Protein AF-0000000066667078 (afdb_homodimer)

Structure (mmCIF, N/CA/C/O backbone):
data_AF-0000000066667078-model_v1
#
loop_
_entity.id
_entity.type
_entity.pdbx_description
1 polymer 'Mycothiol-dependent maleylpyruvate isomerase metal-binding domain-containing protein'
#
loop_
_atom_site.group_PDB
_atom_site.id
_atom_site.type_symbol
_atom_site.label_atom_id
_atom_site.label_alt_id
_atom_site.label_comp_id
_atom_site.label_asym_id
_atom_site.label_entity_id
_atom_site.label_seq_id
_atom_site.pdbx_PDB_ins_code
_atom_site.Cartn_x
_atom_site.Cartn_y
_atom_site.Cartn_z
_atom_site.occupancy
_atom_site.B_iso_or_equiv
_atom_site.auth_seq_id
_atom_site.auth_comp_id
_atom_site.auth_asym_id
_atom_site.auth_atom_id
_atom_site.pdbx_PDB_model_num
ATOM 1 N N . MET A 1 1 ? 20.578 -5.363 4.359 1 33.38 1 MET A N 1
ATOM 2 C CA . MET A 1 1 ? 20.312 -6.219 5.516 1 33.38 1 MET A CA 1
ATOM 3 C C . MET A 1 1 ? 20.578 -7.684 5.18 1 33.38 1 MET A C 1
ATOM 5 O O . MET A 1 1 ? 20.109 -8.188 4.164 1 33.38 1 MET A O 1
ATOM 9 N N . SER A 1 2 ? 21.578 -8.102 5.789 1 42.34 2 SER A N 1
ATOM 10 C CA . SER A 1 2 ? 21.922 -9.516 5.648 1 42.34 2 SER A CA 1
ATOM 11 C C . SER A 1 2 ? 20.75 -10.414 5.98 1 42.34 2 SER A C 1
ATOM 13 O O . SER A 1 2 ? 19.984 -10.133 6.902 1 42.34 2 SER A O 1
ATOM 15 N N . ILE A 1 3 ? 20.406 -11.234 5.016 1 54.03 3 ILE A N 1
ATOM 16 C CA . ILE A 1 3 ? 19.406 -12.266 5.285 1 54.03 3 ILE A CA 1
ATOM 17 C C . ILE A 1 3 ? 19.875 -13.164 6.426 1 54.03 3 ILE A C 1
ATOM 19 O O . ILE A 1 3 ? 21.016 -13.625 6.426 1 54.03 3 ILE A O 1
ATOM 23 N N . ASP A 1 4 ? 19.203 -13.031 7.5 1 58.81 4 ASP A N 1
ATOM 24 C CA . ASP A 1 4 ? 19.5 -13.852 8.664 1 58.81 4 ASP A CA 1
ATOM 25 C C . ASP A 1 4 ? 19.719 -15.312 8.266 1 58.81 4 ASP A C 1
ATOM 27 O O . ASP A 1 4 ? 19.172 -15.773 7.266 1 58.81 4 ASP A O 1
ATOM 31 N N . PRO A 1 5 ? 20.734 -16.016 8.859 1 51.59 5 PRO A N 1
ATOM 32 C CA . PRO A 1 5 ? 21.062 -17.422 8.547 1 51.59 5 PRO A CA 1
ATOM 33 C C . PRO A 1 5 ? 19.828 -18.297 8.414 1 51.59 5 PRO A C 1
ATOM 35 O O . PRO A 1 5 ? 19.781 -19.188 7.566 1 51.59 5 PRO A O 1
ATOM 38 N N . ASP A 1 6 ? 18.844 -18.156 9.18 1 58.88 6 ASP A N 1
ATOM 39 C CA . ASP A 1 6 ? 17.625 -18.938 9.094 1 58.88 6 ASP A CA 1
ATOM 40 C C . ASP A 1 6 ? 16.906 -18.703 7.762 1 58.88 6 ASP A C 1
ATOM 42 O O . ASP A 1 6 ? 16.375 -19.641 7.172 1 58.88 6 ASP A O 1
ATOM 46 N N . THR A 1 7 ? 17.109 -17.594 7.301 1 70.75 7 THR A N 1
ATOM 47 C CA . THR A 1 7 ? 16.516 -17.266 6.004 1 70.75 7 THR A CA 1
ATOM 48 C C . THR A 1 7 ? 17.219 -18.047 4.887 1 70.75 7 THR A C 1
ATOM 50 O O . THR A 1 7 ? 16.578 -18.469 3.924 1 70.75 7 THR A O 1
ATOM 53 N N . ARG A 1 8 ? 18.453 -18.609 5.203 1 72.81 8 ARG A N 1
ATOM 54 C CA . ARG A 1 8 ? 19.219 -19.344 4.195 1 72.81 8 ARG A CA 1
ATOM 55 C C . ARG A 1 8 ? 18.703 -20.781 4.07 1 72.81 8 ARG A C 1
ATOM 57 O O . ARG A 1 8 ? 18.656 -21.328 2.967 1 72.81 8 ARG A O 1
ATOM 64 N N . THR A 1 9 ? 18.297 -21.312 5.223 1 77.56 9 THR A N 1
ATOM 65 C CA . THR A 1 9 ? 17.75 -22.656 5.199 1 77.56 9 THR A CA 1
ATOM 66 C C . THR A 1 9 ? 16.422 -22.688 4.477 1 77.56 9 THR A C 1
ATOM 68 O O . THR A 1 9 ? 16.156 -23.594 3.666 1 77.56 9 THR A O 1
ATOM 71 N N . GLU A 1 10 ? 15.602 -21.734 4.691 1 82.44 10 GLU A N 1
ATOM 72 C CA . GLU A 1 10 ? 14.297 -21.641 4.039 1 82.44 10 GLU A CA 1
ATOM 73 C C . GLU A 1 10 ? 14.445 -21.438 2.533 1 82.44 10 GLU A C 1
ATOM 75 O O . GLU A 1 10 ? 13.719 -22.047 1.747 1 82.44 10 GLU A O 1
ATOM 80 N N . LEU A 1 11 ? 15.438 -20.812 2.217 1 86.94 11 LEU A N 1
ATOM 81 C CA . LEU A 1 11 ? 15.68 -20.547 0.801 1 86.94 11 LEU A CA 1
ATOM 82 C C . LEU A 1 11 ? 16.156 -21.812 0.091 1 86.94 11 LEU A C 1
ATOM 84 O O . LEU A 1 11 ? 15.789 -22.062 -1.057 1 86.94 11 LEU A O 1
ATOM 88 N N . ARG A 1 12 ? 16.922 -22.656 0.834 1 87.62 12 ARG A N 1
ATOM 89 C CA . ARG A 1 12 ? 17.375 -23.922 0.254 1 87.62 12 ARG A CA 1
ATOM 90 C C . ARG A 1 12 ? 16.219 -24.875 0.024 1 87.62 12 ARG A C 1
ATOM 92 O O . ARG A 1 12 ? 16.234 -25.656 -0.934 1 87.62 12 ARG A O 1
ATOM 99 N N . THR A 1 13 ? 15.219 -24.75 0.862 1 89.5 13 THR A N 1
ATOM 100 C CA . THR A 1 13 ? 14.023 -25.562 0.701 1 89.5 13 THR A CA 1
ATOM 101 C C . THR A 1 13 ? 13.312 -25.219 -0.606 1 89.5 13 THR A C 1
ATOM 103 O O . THR A 1 13 ? 12.805 -26.125 -1.291 1 89.5 13 THR A O 1
ATOM 106 N N . LEU A 1 14 ? 13.32 -24.016 -0.945 1 94.19 14 LEU A N 1
ATOM 107 C CA . LEU A 1 14 ? 12.664 -23.578 -2.174 1 94.19 14 LEU A CA 1
ATOM 108 C C . LEU A 1 14 ? 13.445 -24.047 -3.398 1 94.19 14 LEU A C 1
ATOM 110 O O . LEU A 1 14 ? 12.859 -24.422 -4.41 1 94.19 14 LEU A O 1
ATOM 114 N N . ASP A 1 15 ? 14.742 -24.078 -3.262 1 93.88 15 ASP A N 1
ATOM 115 C CA . ASP A 1 15 ? 15.586 -24.578 -4.344 1 93.88 15 ASP A CA 1
ATOM 116 C C . ASP A 1 15 ? 15.352 -26.062 -4.57 1 93.88 15 ASP A C 1
ATOM 118 O O . ASP A 1 15 ? 15.359 -26.531 -5.711 1 93.88 15 ASP A O 1
ATOM 122 N N . ALA A 1 16 ? 15.102 -26.781 -3.514 1 94.25 16 ALA A N 1
ATOM 123 C CA . ALA A 1 16 ? 14.859 -28.219 -3.607 1 94.25 16 ALA A CA 1
ATOM 124 C C . ALA A 1 16 ? 13.492 -28.516 -4.223 1 94.25 16 ALA A C 1
ATOM 126 O O . ALA A 1 16 ? 13.328 -29.5 -4.938 1 94.25 16 ALA A O 1
ATOM 127 N N . LEU A 1 17 ? 12.539 -27.656 -3.949 1 94.94 17 LEU A N 1
ATOM 128 C CA . LEU A 1 17 ? 11.172 -27.844 -4.41 1 94.94 17 LEU A CA 1
ATOM 129 C C . LEU A 1 17 ? 11.109 -27.875 -5.934 1 94.94 17 LEU A C 1
ATOM 131 O O . LEU A 1 17 ? 10.359 -28.672 -6.508 1 94.94 17 LEU A O 1
ATOM 135 N N . VAL A 1 18 ? 11.938 -27.078 -6.57 1 93.38 18 VAL A N 1
ATOM 136 C CA . VAL A 1 18 ? 11.859 -26.953 -8.023 1 93.38 18 VAL A CA 1
ATOM 137 C C . VAL A 1 18 ? 12.422 -28.203 -8.68 1 93.38 18 VAL A C 1
ATOM 139 O O . VAL A 1 18 ? 12.234 -28.422 -9.883 1 93.38 18 VAL A O 1
ATOM 142 N N . GLN A 1 19 ? 13.094 -29.016 -7.914 1 93.06 19 GLN A N 1
ATOM 143 C CA . GLN A 1 19 ? 13.562 -30.297 -8.414 1 93.06 19 GLN A CA 1
ATOM 144 C C . GLN A 1 19 ? 12.469 -31.359 -8.32 1 93.06 19 GLN A C 1
ATOM 146 O O . GLN A 1 19 ? 12.57 -32.406 -8.93 1 93.06 19 GLN A O 1
ATOM 151 N N . GLU A 1 20 ? 11.438 -31.047 -7.625 1 95.44 20 GLU A N 1
ATOM 152 C CA . GLU A 1 20 ? 10.391 -32.031 -7.352 1 95.44 20 GLU A CA 1
ATOM 153 C C . GLU A 1 20 ? 9.133 -31.734 -8.164 1 95.44 20 GLU A C 1
ATOM 155 O O . GLU A 1 20 ? 8.312 -32.625 -8.414 1 95.44 20 GLU A O 1
ATOM 160 N N . VAL A 1 21 ? 8.992 -30.484 -8.516 1 96.81 21 VAL A N 1
ATOM 161 C CA . VAL A 1 21 ? 7.777 -30.094 -9.219 1 96.81 21 VAL A CA 1
ATOM 162 C C . VAL A 1 21 ? 8.125 -29.094 -10.32 1 96.81 21 VAL A C 1
ATOM 164 O O . VAL A 1 21 ? 9.18 -28.453 -10.281 1 96.81 21 VAL A O 1
ATOM 167 N N . ASP A 1 22 ? 7.27 -28.953 -11.312 1 97.25 22 ASP A N 1
ATOM 168 C CA . ASP A 1 22 ? 7.375 -27.891 -12.297 1 97.25 22 ASP A CA 1
ATOM 169 C C . ASP A 1 22 ? 6.773 -26.578 -11.766 1 97.25 22 ASP A C 1
ATOM 171 O O . ASP A 1 22 ? 5.633 -26.25 -12.094 1 97.25 22 ASP A O 1
ATOM 175 N N . LEU A 1 23 ? 7.551 -25.875 -11.055 1 97.44 23 LEU A N 1
ATOM 176 C CA . LEU A 1 23 ? 7.066 -24.703 -10.336 1 97.44 23 LEU A CA 1
ATOM 177 C C . LEU A 1 23 ? 6.582 -23.641 -11.305 1 97.44 23 LEU A C 1
ATOM 179 O O . LEU A 1 23 ? 5.633 -22.906 -11.008 1 97.44 23 LEU A O 1
ATOM 183 N N . VAL A 1 24 ? 7.246 -23.516 -12.453 1 98.19 24 VAL A N 1
ATOM 184 C CA . VAL A 1 24 ? 6.836 -22.547 -13.461 1 98.19 24 VAL A CA 1
ATOM 185 C C . VAL A 1 24 ? 5.426 -22.875 -13.945 1 98.19 24 VAL A C 1
ATOM 187 O O . VAL A 1 24 ? 4.578 -21.969 -14.055 1 98.19 24 VAL A O 1
ATOM 190 N N . ALA A 1 25 ? 5.191 -24.078 -14.164 1 98.06 25 ALA A N 1
ATOM 191 C CA . ALA A 1 25 ? 3.863 -24.5 -14.602 1 98.06 25 ALA A CA 1
ATOM 192 C C . ALA A 1 25 ? 2.83 -24.297 -13.492 1 98.06 25 ALA A C 1
ATOM 194 O O . ALA A 1 25 ? 1.693 -23.891 -13.766 1 98.06 25 ALA A O 1
ATOM 195 N N . LEU A 1 26 ? 3.168 -24.609 -12.258 1 98.5 26 LEU A N 1
ATOM 196 C CA . LEU A 1 26 ? 2.252 -24.422 -11.141 1 98.5 26 LEU A CA 1
ATOM 197 C C . LEU A 1 26 ? 1.95 -22.938 -10.93 1 98.5 26 LEU A C 1
ATOM 199 O O . LEU A 1 26 ? 0.806 -22.562 -10.664 1 98.5 26 LEU A O 1
ATOM 203 N N . ASP A 1 27 ? 2.982 -22.125 -11.055 1 98.69 27 ASP A N 1
ATOM 204 C CA . ASP A 1 27 ? 2.762 -20.688 -10.977 1 98.69 27 ASP A CA 1
ATOM 205 C C . ASP A 1 27 ? 1.806 -20.219 -12.07 1 98.69 27 ASP A C 1
ATOM 207 O O . ASP A 1 27 ? 0.897 -19.422 -11.82 1 98.69 27 ASP A O 1
ATOM 211 N N . ALA A 1 28 ? 2.057 -20.688 -13.258 1 98.69 28 ALA A N 1
ATOM 212 C CA . ALA A 1 28 ? 1.188 -20.328 -14.375 1 98.69 28 ALA A CA 1
ATOM 213 C C . ALA A 1 28 ? -0.264 -20.703 -14.086 1 98.69 28 ALA A C 1
ATOM 215 O O . ALA A 1 28 ? -1.183 -19.953 -14.422 1 98.69 28 ALA A O 1
ATOM 216 N N . GLN A 1 29 ? -0.487 -21.828 -13.484 1 98.62 29 GLN A N 1
ATOM 217 C CA . GLN A 1 29 ? -1.834 -22.234 -13.102 1 98.62 29 GLN A CA 1
ATOM 218 C C . GLN A 1 29 ? -2.447 -21.25 -12.109 1 98.62 29 GLN A C 1
ATOM 220 O O . GLN A 1 29 ? -3.609 -20.859 -12.242 1 98.62 29 GLN A O 1
ATOM 225 N N . ALA A 1 30 ? -1.71 -20.875 -11.102 1 98.81 30 ALA A N 1
ATOM 226 C CA . ALA A 1 30 ? -2.193 -19.906 -10.109 1 98.81 30 ALA A CA 1
ATOM 227 C C . ALA A 1 30 ? -2.527 -18.578 -10.766 1 98.81 30 ALA A C 1
ATOM 229 O O . ALA A 1 30 ? -3.562 -17.969 -10.469 1 98.81 30 ALA A O 1
ATOM 230 N N . VAL A 1 31 ? -1.62 -18.125 -11.688 1 98.88 31 VAL A N 1
ATOM 231 C CA . VAL A 1 31 ? -1.82 -16.859 -12.375 1 98.88 31 VAL A CA 1
ATOM 232 C C . VAL A 1 31 ? -3.084 -16.922 -13.227 1 98.88 31 VAL A C 1
ATOM 234 O O . VAL A 1 31 ? -3.904 -16 -13.211 1 98.88 31 VAL A O 1
ATOM 237 N N . ARG A 1 32 ? -3.283 -18 -13.922 1 98.62 32 ARG A N 1
ATOM 238 C CA . ARG A 1 32 ? -4.469 -18.141 -14.766 1 98.62 32 ARG A CA 1
ATOM 239 C C . ARG A 1 32 ? -5.738 -18.156 -13.922 1 98.62 32 ARG A C 1
ATOM 241 O O . ARG A 1 32 ? -6.766 -17.609 -14.32 1 98.62 32 ARG A O 1
ATOM 248 N N . ALA A 1 33 ? -5.688 -18.812 -12.742 1 98.69 33 ALA A N 1
ATOM 249 C CA . ALA A 1 33 ? -6.82 -18.766 -11.82 1 98.69 33 ALA A CA 1
ATOM 250 C C . ALA A 1 33 ? -7.145 -17.344 -11.406 1 98.69 33 ALA A C 1
ATOM 252 O O . ALA A 1 33 ? -8.312 -16.953 -11.352 1 98.69 33 ALA A O 1
ATOM 253 N N . SER A 1 34 ? -6.137 -16.578 -11.133 1 98.81 34 SER A N 1
ATOM 254 C CA . SER A 1 34 ? -6.348 -15.188 -10.742 1 98.81 34 SER A CA 1
ATOM 255 C C . SER A 1 34 ? -6.938 -14.375 -11.883 1 98.81 34 SER A C 1
ATOM 257 O O . SER A 1 34 ? -7.793 -13.516 -11.664 1 98.81 34 SER A O 1
ATOM 259 N N . VAL A 1 35 ? -6.457 -14.625 -13.102 1 98.81 35 VAL A N 1
ATOM 260 C CA . VAL A 1 35 ? -6.988 -13.914 -14.266 1 98.81 35 VAL A CA 1
ATOM 261 C C . VAL A 1 35 ? -8.477 -14.219 -14.414 1 98.81 35 VAL A C 1
ATOM 263 O O . VAL A 1 35 ? -9.281 -13.305 -14.633 1 98.81 35 VAL A O 1
ATOM 266 N N . ALA A 1 36 ? -8.844 -15.453 -14.258 1 98.75 36 ALA A N 1
ATOM 267 C CA . ALA A 1 36 ? -10.242 -15.852 -14.383 1 98.75 36 ALA A CA 1
ATOM 268 C C . ALA A 1 36 ? -11.109 -15.148 -13.336 1 98.75 36 ALA A C 1
ATOM 270 O O . ALA A 1 36 ? -12.227 -14.727 -13.633 1 98.75 36 ALA A O 1
ATOM 271 N N . LEU A 1 37 ? -10.633 -15.008 -12.172 1 98.81 37 LEU A N 1
ATOM 272 C CA . LEU A 1 37 ? -11.359 -14.32 -11.109 1 98.81 37 LEU A CA 1
ATOM 273 C C . LEU A 1 37 ? -11.484 -12.828 -11.422 1 98.81 37 LEU A C 1
ATOM 275 O O . LEU A 1 37 ? -12.562 -12.25 -11.281 1 98.81 37 LEU A O 1
ATOM 279 N N . VAL A 1 38 ? -10.375 -12.219 -11.844 1 98.75 38 VAL A N 1
ATOM 280 C CA . VAL A 1 38 ? -10.344 -10.781 -12.094 1 98.75 38 VAL A CA 1
ATOM 281 C C . VAL A 1 38 ? -11.305 -10.438 -13.227 1 98.75 38 VAL A C 1
ATOM 283 O O . VAL A 1 38 ? -11.93 -9.367 -13.219 1 98.75 38 VAL A O 1
ATOM 286 N N . GLU A 1 39 ? -11.477 -11.352 -14.141 1 98.56 39 GLU A N 1
ATOM 287 C CA . GLU A 1 39 ? -12.383 -11.141 -15.258 1 98.56 39 GLU A CA 1
ATOM 288 C C . GLU A 1 39 ? -13.836 -11.023 -14.789 1 98.56 39 GLU A C 1
ATOM 290 O O . GLU A 1 39 ? -14.703 -10.562 -15.531 1 98.56 39 GLU A O 1
ATOM 295 N N . ARG A 1 40 ? -14.086 -11.414 -13.555 1 98.38 40 ARG A N 1
ATOM 296 C CA . ARG A 1 40 ? -15.438 -11.352 -13 1 98.38 40 ARG A CA 1
ATOM 297 C C . ARG A 1 40 ? -15.641 -10.07 -12.195 1 98.38 40 ARG A C 1
ATOM 299 O O . ARG A 1 40 ? -16.75 -9.797 -11.734 1 98.38 40 ARG A O 1
ATOM 306 N N . VAL A 1 41 ? -14.641 -9.281 -12.055 1 98.12 41 VAL A N 1
ATOM 307 C CA . VAL A 1 41 ? -14.703 -8.07 -11.234 1 98.12 41 VAL A CA 1
ATOM 308 C C . VAL A 1 41 ? -15.523 -7 -11.945 1 98.12 41 VAL A C 1
ATOM 310 O O . VAL A 1 41 ? -15.344 -6.762 -13.141 1 98.12 41 VAL A O 1
ATOM 313 N N . THR A 1 42 ? -16.453 -6.363 -11.211 1 96.88 42 THR A N 1
ATOM 314 C CA . THR A 1 42 ? -17.219 -5.215 -11.695 1 96.88 42 THR A CA 1
ATOM 315 C C . THR A 1 42 ? -16.719 -3.928 -11.039 1 96.88 42 THR A C 1
ATOM 317 O O . THR A 1 42 ? -15.984 -3.971 -10.047 1 96.88 42 THR A O 1
ATOM 320 N N . GLY A 1 43 ? -17.141 -2.824 -11.656 1 94.69 43 GLY A N 1
ATOM 321 C CA . GLY A 1 43 ? -16.781 -1.544 -11.062 1 94.69 43 GLY A CA 1
ATOM 322 C C . GLY A 1 43 ? -17.234 -1.417 -9.617 1 94.69 43 GLY A C 1
ATOM 323 O O . GLY A 1 43 ? -16.516 -0.86 -8.781 1 94.69 43 GLY A O 1
ATOM 324 N N . ALA A 1 44 ? -18.359 -1.937 -9.297 1 94.81 44 ALA A N 1
ATOM 325 C CA . ALA A 1 44 ? -18.922 -1.856 -7.949 1 94.81 44 ALA A CA 1
ATOM 326 C C . ALA A 1 44 ? -18.094 -2.684 -6.965 1 94.81 44 ALA A C 1
ATOM 328 O O . ALA A 1 44 ? -18.031 -2.361 -5.777 1 94.81 44 ALA A O 1
ATOM 329 N N . ASP A 1 45 ? -17.406 -3.67 -7.422 1 97.69 45 ASP A N 1
ATOM 330 C CA . ASP A 1 45 ? -16.641 -4.562 -6.562 1 97.69 45 ASP A CA 1
ATOM 331 C C . ASP A 1 45 ? -15.367 -3.881 -6.062 1 97.69 45 ASP A C 1
ATOM 333 O O . ASP A 1 45 ? -14.805 -4.285 -5.043 1 97.69 45 ASP A O 1
ATOM 337 N N . LEU A 1 46 ? -14.93 -2.908 -6.777 1 97.12 46 LEU A N 1
ATOM 338 C CA . LEU A 1 46 ? -13.602 -2.346 -6.562 1 97.12 46 LEU A CA 1
ATOM 339 C C . LEU A 1 46 ? -13.508 -1.697 -5.184 1 97.12 46 LEU A C 1
ATOM 341 O O . LEU A 1 46 ? -12.414 -1.617 -4.609 1 97.12 46 LEU A O 1
ATOM 345 N N . ARG A 1 47 ? -14.562 -1.314 -4.547 1 96.62 47 ARG A N 1
ATOM 346 C CA . ARG A 1 47 ? -14.531 -0.62 -3.264 1 96.62 47 ARG A CA 1
ATOM 347 C C . ARG A 1 47 ? -14.664 -1.603 -2.105 1 96.62 47 ARG A C 1
ATOM 349 O O . ARG A 1 47 ? -14.523 -1.221 -0.941 1 96.62 47 ARG A O 1
ATOM 356 N N . LYS A 1 48 ? -14.891 -2.84 -2.398 1 98.12 48 LYS A N 1
ATOM 357 C CA . LYS A 1 48 ? -15.086 -3.838 -1.352 1 98.12 48 LYS A CA 1
ATOM 358 C C . LYS A 1 48 ? -13.797 -4.051 -0.555 1 98.12 48 LYS A C 1
ATOM 360 O O . LYS A 1 48 ? -12.703 -4.043 -1.119 1 98.12 48 LYS A O 1
ATOM 365 N N . PRO A 1 49 ? -13.977 -4.223 0.783 1 98.12 49 PRO A N 1
ATOM 366 C CA . PRO A 1 49 ? -12.805 -4.676 1.541 1 98.12 49 PRO A CA 1
ATOM 367 C C . PRO A 1 49 ? -12.359 -6.082 1.146 1 98.12 49 PRO A C 1
ATOM 369 O O . PRO A 1 49 ? -13.109 -6.816 0.495 1 98.12 49 PRO A O 1
ATOM 372 N N . THR A 1 50 ? -11.164 -6.426 1.469 1 98.56 50 THR A N 1
ATOM 373 C CA . THR A 1 50 ? -10.594 -7.734 1.179 1 98.56 50 THR A CA 1
ATOM 374 C C . THR A 1 50 ? -10.062 -8.383 2.453 1 98.56 50 THR A C 1
ATOM 376 O O . THR A 1 50 ? -10 -7.746 3.504 1 98.56 50 THR A O 1
ATOM 379 N N . PRO A 1 51 ? -9.648 -9.672 2.383 1 97.44 51 PRO A N 1
ATOM 380 C CA . PRO A 1 51 ? -8.977 -10.297 3.529 1 97.44 51 PRO A CA 1
ATOM 381 C C . PRO A 1 51 ? -7.625 -9.656 3.842 1 97.44 51 PRO A C 1
ATOM 383 O O . PRO A 1 51 ? -7.043 -9.93 4.895 1 97.44 51 PRO A O 1
ATOM 386 N N . CYS A 1 52 ? -7.078 -8.93 2.939 1 96.75 52 CYS A N 1
ATOM 387 C CA . CYS A 1 52 ? -5.945 -8.055 3.23 1 96.75 52 CYS A CA 1
ATOM 388 C C . CYS A 1 52 ? -6.414 -6.734 3.832 1 96.75 52 CYS A C 1
ATOM 390 O O . CYS A 1 52 ? -6.852 -5.84 3.107 1 96.75 52 CYS A O 1
ATOM 392 N N . ALA A 1 53 ? -6.238 -6.535 5.012 1 95 53 ALA A N 1
ATOM 393 C CA . ALA A 1 53 ? -6.922 -5.527 5.82 1 95 53 ALA A CA 1
ATOM 394 C C . ALA A 1 53 ? -6.703 -4.129 5.25 1 95 53 ALA A C 1
ATOM 396 O O . ALA A 1 53 ? -7.582 -3.268 5.348 1 95 53 ALA A O 1
ATOM 397 N N . ASP A 1 54 ? -5.574 -3.947 4.641 1 97.25 54 ASP A N 1
ATOM 398 C CA . ASP A 1 54 ? -5.195 -2.6 4.227 1 97.25 54 ASP A CA 1
ATOM 399 C C . ASP A 1 54 ? -5.852 -2.225 2.902 1 97.25 54 ASP A C 1
ATOM 401 O O . ASP A 1 54 ? -5.879 -1.051 2.527 1 97.25 54 ASP A O 1
ATOM 405 N N . TRP A 1 55 ? -6.441 -3.211 2.197 1 98.25 55 TRP A N 1
ATOM 406 C CA . TRP A 1 55 ? -6.738 -2.926 0.798 1 98.25 55 TRP A CA 1
ATOM 407 C C . TRP A 1 55 ? -8.211 -3.18 0.492 1 98.25 55 TRP A C 1
ATOM 409 O O . TRP A 1 55 ? -8.789 -4.16 0.966 1 98.25 55 TRP A O 1
ATOM 419 N N . THR A 1 56 ? -8.727 -2.299 -0.344 1 98.44 56 THR A N 1
ATOM 420 C CA . THR A 1 56 ? -9.914 -2.623 -1.131 1 98.44 56 THR A CA 1
ATOM 421 C C . THR A 1 56 ? -9.562 -3.574 -2.271 1 98.44 56 THR A C 1
ATOM 423 O O . THR A 1 56 ? -8.391 -3.889 -2.484 1 98.44 56 THR A O 1
ATOM 426 N N . LEU A 1 57 ? -10.602 -4.039 -2.926 1 98.69 57 LEU A N 1
ATOM 427 C CA . LEU A 1 57 ? -10.297 -4.848 -4.102 1 98.69 57 LEU A CA 1
ATOM 428 C C . LEU A 1 57 ? -9.492 -4.047 -5.117 1 98.69 57 LEU A C 1
ATOM 430 O O . LEU A 1 57 ? -8.617 -4.594 -5.793 1 98.69 57 LEU A O 1
ATOM 434 N N . HIS A 1 58 ? -9.742 -2.74 -5.25 1 97.88 58 HIS A N 1
ATOM 435 C CA . HIS A 1 58 ? -8.922 -1.873 -6.09 1 97.88 58 HIS A CA 1
ATOM 436 C C . HIS A 1 58 ? -7.449 -1.952 -5.699 1 97.88 58 HIS A C 1
ATOM 438 O O . HIS A 1 58 ? -6.59 -2.182 -6.551 1 97.88 58 HIS A O 1
ATOM 444 N N . GLY A 1 59 ? -7.199 -1.821 -4.434 1 98 59 GLY A N 1
ATOM 445 C CA . GLY A 1 59 ? -5.836 -1.864 -3.928 1 98 59 GLY A CA 1
ATOM 446 C C . GLY A 1 59 ? -5.176 -3.219 -4.102 1 98 59 GLY A C 1
ATOM 447 O O . GLY A 1 59 ? -3.986 -3.301 -4.414 1 98 59 GLY A O 1
ATOM 448 N N . LEU A 1 60 ? -5.934 -4.25 -3.898 1 98.69 60 LEU A N 1
ATOM 449 C CA . LEU A 1 60 ? -5.402 -5.594 -4.109 1 98.69 60 LEU A CA 1
ATOM 450 C C . LEU A 1 60 ? -5.004 -5.797 -5.57 1 98.69 60 LEU A C 1
ATOM 452 O O . LEU A 1 60 ? -3.932 -6.34 -5.852 1 98.69 60 LEU A O 1
ATOM 456 N N . LEU A 1 61 ? -5.832 -5.309 -6.465 1 98.69 61 LEU A N 1
ATOM 457 C CA . LEU A 1 61 ? -5.535 -5.465 -7.887 1 98.69 61 LEU A CA 1
ATOM 458 C C . LEU A 1 61 ? -4.297 -4.66 -8.273 1 98.69 61 LEU A C 1
ATOM 460 O O . LEU A 1 61 ? -3.441 -5.145 -9.016 1 98.69 61 LEU A O 1
ATOM 464 N N . THR A 1 62 ? -4.207 -3.424 -7.781 1 98 62 THR A N 1
ATOM 465 C CA . THR A 1 62 ? -3.02 -2.639 -8.094 1 98 62 THR A CA 1
ATOM 466 C C . THR A 1 62 ? -1.762 -3.316 -7.562 1 98 62 THR A C 1
ATOM 468 O O . THR A 1 62 ? -0.718 -3.309 -8.219 1 98 62 THR A O 1
ATOM 471 N N . HIS A 1 63 ? -1.821 -3.92 -6.391 1 97.88 63 HIS A N 1
ATOM 472 C CA . HIS A 1 63 ? -0.699 -4.668 -5.836 1 97.88 63 HIS A CA 1
ATOM 473 C C . HIS A 1 63 ? -0.329 -5.848 -6.73 1 97.88 63 HIS A C 1
ATOM 475 O O . HIS A 1 63 ? 0.841 -6.027 -7.078 1 97.88 63 HIS A O 1
ATOM 481 N N . MET A 1 64 ? -1.331 -6.598 -7.082 1 98.75 64 MET A N 1
ATOM 482 C CA . MET A 1 64 ? -1.095 -7.801 -7.875 1 98.75 64 MET A CA 1
ATOM 483 C C . MET A 1 64 ? -0.479 -7.453 -9.227 1 98.75 64 MET A C 1
ATOM 485 O O . MET A 1 64 ? 0.421 -8.148 -9.703 1 98.75 64 MET A O 1
ATOM 489 N N . ILE A 1 65 ? -0.92 -6.391 -9.844 1 98.56 65 ILE A N 1
ATOM 490 C CA . ILE A 1 65 ? -0.383 -5.941 -11.125 1 98.56 65 ILE A CA 1
ATOM 491 C C . ILE A 1 65 ? 1.066 -5.496 -10.945 1 98.56 65 ILE A C 1
ATOM 493 O O . ILE A 1 65 ? 1.937 -5.863 -11.742 1 98.56 65 ILE A O 1
ATOM 497 N N . ALA A 1 66 ? 1.326 -4.734 -9.906 1 97.94 66 ALA A N 1
ATOM 498 C CA . ALA A 1 66 ? 2.686 -4.273 -9.641 1 97.94 66 ALA A CA 1
ATOM 499 C C . ALA A 1 66 ? 3.637 -5.453 -9.453 1 97.94 66 ALA A C 1
ATOM 501 O O . ALA A 1 66 ? 4.773 -5.426 -9.93 1 97.94 66 ALA A O 1
ATOM 502 N N . GLN A 1 67 ? 3.174 -6.465 -8.734 1 98.38 67 GLN A N 1
ATOM 503 C CA . GLN A 1 67 ? 4.004 -7.641 -8.516 1 98.38 67 GLN A CA 1
ATOM 504 C C . GLN A 1 67 ? 4.305 -8.359 -9.828 1 98.38 67 GLN A C 1
ATOM 506 O O . GLN A 1 67 ? 5.43 -8.805 -10.055 1 98.38 67 GLN A O 1
ATOM 511 N N . HIS A 1 68 ? 3.273 -8.484 -10.727 1 98.75 68 HIS A N 1
ATOM 512 C CA . HIS A 1 68 ? 3.547 -9.031 -12.047 1 98.75 68 HIS A CA 1
ATOM 513 C C . HIS A 1 68 ? 4.648 -8.25 -12.75 1 98.75 68 HIS A C 1
ATOM 515 O O . HIS A 1 68 ? 5.613 -8.836 -13.25 1 98.75 68 HIS A O 1
ATOM 521 N N . HIS A 1 69 ? 4.555 -6.941 -12.75 1 98.12 69 HIS A N 1
ATOM 522 C CA . HIS A 1 69 ? 5.535 -6.094 -13.414 1 98.12 69 HIS A CA 1
ATOM 523 C C . HIS A 1 69 ? 6.914 -6.242 -12.781 1 98.12 69 HIS A C 1
ATOM 525 O O . HIS A 1 69 ? 7.914 -6.395 -13.492 1 98.12 69 HIS A O 1
ATOM 531 N N . GLY A 1 70 ? 6.969 -6.172 -11.477 1 97.94 70 GLY A N 1
ATOM 532 C CA . GLY A 1 70 ? 8.234 -6.266 -10.758 1 97.94 70 GLY A CA 1
ATOM 533 C C . GLY A 1 70 ? 8.969 -7.57 -11.016 1 97.94 70 GLY A C 1
ATOM 534 O O . GLY A 1 70 ? 10.148 -7.562 -11.359 1 97.94 70 GLY A O 1
ATOM 535 N N . PHE A 1 71 ? 8.266 -8.68 -10.883 1 98.38 71 PHE A N 1
ATOM 536 C CA . PHE A 1 71 ? 8.898 -9.977 -11.07 1 98.38 71 PHE A CA 1
ATOM 537 C C . PHE A 1 71 ? 9.32 -10.164 -12.523 1 98.38 71 PHE A C 1
ATOM 539 O O . PHE A 1 71 ? 10.398 -10.688 -12.797 1 98.38 71 PHE A O 1
ATOM 546 N N . ALA A 1 72 ? 8.461 -9.766 -13.492 1 98.38 72 ALA A N 1
ATOM 547 C CA . ALA A 1 72 ? 8.828 -9.867 -14.906 1 98.38 72 ALA A CA 1
ATOM 548 C C . ALA A 1 72 ? 10.094 -9.078 -15.203 1 98.38 72 ALA A C 1
ATOM 550 O O . ALA A 1 72 ? 11.023 -9.594 -15.828 1 98.38 72 ALA A O 1
ATOM 551 N N . ALA A 1 73 ? 10.148 -7.84 -14.742 1 97.5 73 ALA A N 1
ATOM 552 C CA . ALA A 1 73 ? 11.305 -6.977 -14.969 1 97.5 73 ALA A CA 1
ATOM 553 C C . ALA A 1 73 ? 12.562 -7.562 -14.32 1 97.5 73 ALA A C 1
ATOM 555 O O . ALA A 1 73 ? 13.625 -7.59 -14.938 1 97.5 73 ALA A O 1
ATOM 556 N N . ALA A 1 74 ? 12.406 -8.023 -13.086 1 96.75 74 ALA A N 1
ATOM 557 C CA . ALA A 1 74 ? 13.539 -8.602 -12.367 1 96.75 74 ALA A CA 1
ATOM 558 C C . ALA A 1 74 ? 14.086 -9.82 -13.102 1 96.75 74 ALA A C 1
ATOM 560 O O . ALA A 1 74 ? 15.305 -10 -13.203 1 96.75 74 ALA A O 1
ATOM 561 N N . MET A 1 75 ? 13.188 -10.648 -13.641 1 96.62 75 MET A N 1
ATOM 562 C CA . MET A 1 75 ? 13.602 -11.844 -14.367 1 96.62 75 MET A CA 1
ATOM 563 C C . MET A 1 75 ? 14.414 -11.469 -15.609 1 96.62 75 MET A C 1
ATOM 565 O O . MET A 1 75 ? 15.258 -12.25 -16.062 1 96.62 75 MET A O 1
ATOM 569 N N . ARG A 1 76 ? 14.203 -10.273 -16.047 1 96 76 ARG A N 1
ATOM 570 C CA . ARG A 1 76 ? 14.898 -9.805 -17.25 1 96 76 ARG A CA 1
ATOM 571 C C . ARG A 1 76 ? 16.094 -8.93 -16.875 1 96 76 ARG A C 1
ATOM 573 O O . ARG A 1 76 ? 16.672 -8.258 -17.734 1 96 76 ARG A O 1
ATOM 580 N N . GLY A 1 77 ? 16.344 -8.797 -15.609 1 94.25 77 GLY A N 1
ATOM 581 C CA . GLY A 1 77 ? 17.562 -8.156 -15.141 1 94.25 77 GLY A CA 1
ATOM 582 C C . GLY A 1 77 ? 17.375 -6.695 -14.797 1 94.25 77 GLY A C 1
ATOM 583 O O . GLY A 1 77 ? 18.359 -5.977 -14.562 1 94.25 77 GLY A O 1
ATOM 584 N N . ASP A 1 78 ? 16.172 -6.223 -14.812 1 94.56 78 ASP A N 1
ATOM 585 C CA . ASP A 1 78 ? 15.883 -4.844 -14.43 1 94.56 78 ASP A CA 1
ATOM 586 C C . ASP A 1 78 ? 15.836 -4.695 -12.914 1 94.56 78 ASP A C 1
ATOM 588 O O . ASP A 1 78 ? 14.969 -5.281 -12.258 1 94.56 78 ASP A O 1
ATOM 592 N N . GLY A 1 79 ? 16.703 -3.912 -12.352 1 91.19 79 GLY A N 1
ATOM 593 C CA . GLY A 1 79 ? 16.828 -3.723 -10.914 1 91.19 79 GLY A CA 1
ATOM 594 C C . GLY A 1 79 ? 16.219 -2.416 -10.43 1 91.19 79 GLY A C 1
ATOM 595 O O . GLY A 1 79 ? 16.438 -2.012 -9.289 1 91.19 79 GLY A O 1
ATOM 596 N N . ASP A 1 80 ? 15.453 -1.757 -11.297 1 91.19 80 ASP A N 1
ATOM 597 C CA . ASP A 1 80 ? 14.836 -0.483 -10.945 1 91.19 80 ASP A CA 1
ATOM 598 C C . ASP A 1 80 ? 13.711 -0.683 -9.938 1 91.19 80 ASP A C 1
ATOM 600 O O . ASP A 1 80 ? 12.719 -1.353 -10.234 1 91.19 80 ASP A O 1
ATOM 604 N N . PRO A 1 81 ? 13.836 -0.077 -8.75 1 90.5 81 PRO A N 1
ATOM 605 C CA . PRO A 1 81 ? 12.773 -0.246 -7.754 1 90.5 81 PRO A CA 1
ATOM 606 C C . PRO A 1 81 ? 11.438 0.321 -8.219 1 90.5 81 PRO A C 1
ATOM 608 O O . PRO A 1 81 ? 10.383 -0.069 -7.699 1 90.5 81 PRO A O 1
ATOM 611 N N . ALA A 1 82 ? 11.43 1.199 -9.242 1 89.25 82 ALA A N 1
ATOM 612 C CA . ALA A 1 82 ? 10.219 1.867 -9.703 1 89.25 82 ALA A CA 1
ATOM 613 C C . ALA A 1 82 ? 9.258 0.872 -10.344 1 89.25 82 ALA A C 1
ATOM 615 O O . ALA A 1 82 ? 8.039 1.091 -10.352 1 89.25 82 ALA A O 1
ATOM 616 N N . VAL A 1 83 ? 9.734 -0.231 -10.805 1 93.44 83 VAL A N 1
ATOM 617 C CA . VAL A 1 83 ? 8.906 -1.2 -11.508 1 93.44 83 VAL A CA 1
ATOM 618 C C . VAL A 1 83 ? 7.973 -1.901 -10.523 1 93.44 83 VAL A C 1
ATOM 620 O O . VAL A 1 83 ? 6.988 -2.525 -10.93 1 93.44 83 VAL A O 1
ATOM 623 N N . TRP A 1 84 ? 8.312 -1.808 -9.211 1 94.88 84 TRP A N 1
ATOM 624 C CA . TRP A 1 84 ? 7.535 -2.477 -8.172 1 94.88 84 TRP A CA 1
ATOM 625 C C . TRP A 1 84 ? 6.441 -1.561 -7.637 1 94.88 84 TRP A C 1
ATOM 627 O O . TRP A 1 84 ? 5.59 -1.992 -6.855 1 94.88 84 TRP A O 1
ATOM 637 N N . LYS A 1 85 ? 6.438 -0.312 -8.078 1 94.12 85 LYS A N 1
ATOM 638 C CA . LYS A 1 85 ? 5.461 0.648 -7.574 1 94.12 85 LYS A CA 1
ATOM 639 C C . LYS A 1 85 ? 4.09 0.424 -8.211 1 94.12 85 LYS A C 1
ATOM 641 O O . LYS A 1 85 ? 3.996 0.04 -9.375 1 94.12 85 LYS A O 1
ATOM 646 N N . THR A 1 86 ? 3.086 0.664 -7.406 1 95.31 86 THR A N 1
ATOM 647 C CA . THR A 1 86 ? 1.722 0.54 -7.906 1 95.31 86 THR A CA 1
ATOM 648 C C . THR A 1 86 ? 1.385 1.695 -8.844 1 95.31 86 THR A C 1
ATOM 650 O O . THR A 1 86 ? 2.049 2.734 -8.82 1 95.31 86 THR A O 1
ATOM 653 N N . ARG A 1 87 ? 0.415 1.4 -9.734 1 91 87 ARG A N 1
ATOM 654 C CA . ARG A 1 87 ? -0.106 2.387 -10.672 1 91 87 ARG A CA 1
ATOM 655 C C . ARG A 1 87 ? -1.631 2.365 -10.703 1 91 87 ARG A C 1
ATOM 657 O O . ARG A 1 87 ? -2.25 1.4 -10.25 1 91 87 ARG A O 1
ATOM 664 N N . ALA A 1 88 ? -2.121 3.426 -11.203 1 88.31 88 ALA A N 1
ATOM 665 C CA . ALA A 1 88 ? -3.57 3.479 -11.383 1 88.31 88 ALA A CA 1
ATOM 666 C C . ALA A 1 88 ? -4.055 2.346 -12.289 1 88.31 88 ALA A C 1
ATOM 668 O O . ALA A 1 88 ? -3.389 1.994 -13.266 1 88.31 88 ALA A O 1
ATOM 669 N N . LEU A 1 89 ? -5.191 1.681 -11.961 1 91.38 89 LEU A N 1
ATOM 670 C CA . LEU A 1 89 ? -5.746 0.583 -12.75 1 91.38 89 LEU A CA 1
ATOM 671 C C . LEU A 1 89 ? -6.109 1.048 -14.156 1 91.38 89 LEU A C 1
ATOM 673 O O . LEU A 1 89 ? -6.105 0.252 -15.094 1 91.38 89 LEU A O 1
ATOM 677 N N . GLY A 1 90 ? -6.402 2.35 -14.273 1 85.19 90 GLY A N 1
ATOM 678 C CA . GLY A 1 90 ? -6.848 2.871 -15.555 1 85.19 90 GLY A CA 1
ATOM 679 C C . GLY A 1 90 ? -8.312 2.592 -15.836 1 85.19 90 GLY A C 1
ATOM 680 O O . GLY A 1 90 ? -9.055 2.201 -14.938 1 85.19 90 GLY A O 1
ATOM 681 N N . ALA A 1 91 ? -8.672 2.732 -17.156 1 88.56 91 ALA A N 1
ATOM 682 C CA . ALA A 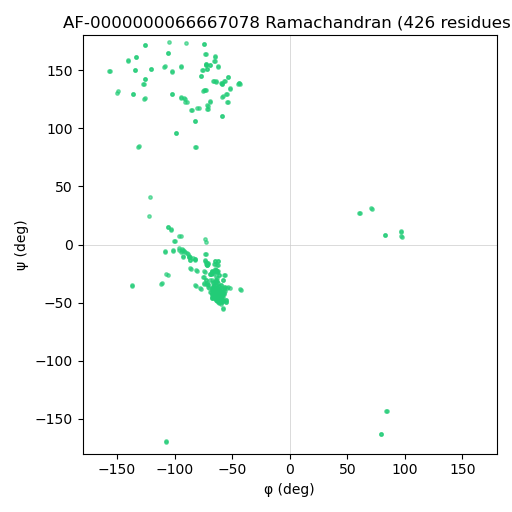1 91 ? -10.078 2.676 -17.547 1 88.56 91 ALA A CA 1
ATOM 683 C C . ALA A 1 91 ? -10.562 1.231 -17.656 1 88.56 91 ALA A C 1
ATOM 685 O O . ALA A 1 91 ? -11.758 0.962 -17.562 1 88.56 91 ALA A O 1
ATOM 686 N N . ASP A 1 92 ? -9.68 0.285 -17.859 1 94.62 92 ASP A N 1
ATOM 687 C CA . ASP A 1 92 ? -10.016 -1.129 -18 1 94.62 92 ASP A CA 1
ATOM 688 C C . ASP A 1 92 ? -9.133 -1.995 -17.094 1 94.62 92 ASP A C 1
ATOM 690 O O . ASP A 1 92 ? -8.133 -2.549 -17.562 1 94.62 92 ASP A O 1
ATOM 694 N N . PRO A 1 93 ? -9.539 -2.127 -15.844 1 95.44 93 PRO A N 1
ATOM 695 C CA . PRO A 1 93 ? -8.742 -2.879 -14.875 1 95.44 93 PRO A CA 1
ATOM 696 C C . PRO A 1 93 ? -8.484 -4.316 -15.312 1 95.44 93 PRO A C 1
ATOM 698 O O . PRO A 1 93 ? -7.398 -4.855 -15.07 1 95.44 93 PRO A O 1
ATOM 701 N N . VAL A 1 94 ? -9.43 -4.945 -15.93 1 97.38 94 VAL A N 1
ATOM 702 C CA . VAL A 1 94 ? -9.297 -6.332 -16.359 1 97.38 94 VAL A CA 1
ATOM 703 C C . VAL A 1 94 ? -8.203 -6.438 -17.438 1 97.38 94 VAL A C 1
ATOM 705 O O . VAL A 1 94 ? -7.328 -7.305 -17.359 1 97.38 94 VAL A O 1
ATOM 708 N N . ALA A 1 95 ? -8.227 -5.562 -18.375 1 97.06 95 ALA A N 1
ATOM 709 C CA . ALA A 1 95 ? -7.215 -5.559 -19.422 1 97.06 95 ALA A CA 1
ATOM 710 C C . ALA A 1 95 ? -5.828 -5.305 -18.844 1 97.06 95 ALA A C 1
ATOM 712 O O . ALA A 1 95 ? -4.852 -5.941 -19.25 1 97.06 95 ALA A O 1
ATOM 713 N N . SER A 1 96 ? -5.738 -4.332 -17.922 1 96.31 96 SER A N 1
ATOM 714 C CA . SER A 1 96 ? -4.469 -4.047 -17.266 1 96.31 96 SER A CA 1
ATOM 715 C C . SER A 1 96 ? -3.92 -5.289 -16.562 1 96.31 96 SER A C 1
ATOM 717 O O . SER A 1 96 ? -2.727 -5.586 -16.672 1 96.31 96 SER A O 1
ATOM 719 N N . TYR A 1 97 ? -4.773 -6.012 -15.922 1 98.62 97 TYR A N 1
ATOM 720 C CA . TYR A 1 97 ? -4.363 -7.207 -15.195 1 98.62 97 TYR A CA 1
ATOM 721 C C . TYR A 1 97 ? -3.898 -8.297 -16.141 1 98.62 97 TYR A C 1
ATOM 723 O O . TYR A 1 97 ? -2.852 -8.914 -15.938 1 98.62 97 TYR A O 1
ATOM 731 N N . GLN A 1 98 ? -4.691 -8.477 -17.188 1 98.62 98 GLN A N 1
ATOM 732 C CA . GLN A 1 98 ? -4.363 -9.5 -18.172 1 98.62 98 GLN A CA 1
ATOM 733 C C . GLN A 1 98 ? -3.004 -9.227 -18.812 1 98.62 98 GLN A C 1
ATOM 735 O O . GLN A 1 98 ? -2.201 -10.148 -18.984 1 98.62 98 GLN A O 1
ATOM 740 N N . ALA A 1 99 ? -2.785 -8.031 -19.141 1 98.25 99 ALA A N 1
ATOM 741 C CA . ALA A 1 99 ? -1.521 -7.668 -19.766 1 98.25 99 ALA A CA 1
ATOM 742 C C . ALA A 1 99 ? -0.342 -7.945 -18.844 1 98.25 99 ALA A C 1
ATOM 744 O O . ALA A 1 99 ? 0.676 -8.492 -19.266 1 98.25 99 ALA A O 1
ATOM 745 N N . ALA A 1 100 ? -0.467 -7.559 -17.609 1 98.62 100 ALA A N 1
ATOM 746 C CA . ALA A 1 100 ? 0.591 -7.797 -16.625 1 98.62 100 ALA A CA 1
ATOM 747 C C . ALA A 1 100 ? 0.828 -9.289 -16.422 1 98.62 100 ALA A C 1
ATOM 749 O O . ALA A 1 100 ? 1.974 -9.734 -16.344 1 98.62 100 ALA A O 1
ATOM 750 N N . ALA A 1 101 ? -0.259 -10.039 -16.328 1 98.81 101 ALA A N 1
ATOM 751 C CA . ALA A 1 101 ? -0.172 -11.484 -16.141 1 98.81 101 ALA A CA 1
ATOM 752 C C . ALA A 1 101 ? 0.533 -12.141 -17.328 1 98.81 101 ALA A C 1
ATOM 754 O O . ALA A 1 101 ? 1.395 -13.008 -17.156 1 98.81 101 ALA A O 1
ATOM 755 N N . THR A 1 102 ? 0.155 -11.75 -18.516 1 98.75 102 THR A N 1
ATOM 756 C CA . THR A 1 102 ? 0.779 -12.281 -19.719 1 98.75 102 THR A CA 1
ATOM 757 C C . THR A 1 102 ? 2.281 -12.016 -19.719 1 98.75 102 THR A C 1
ATOM 759 O O . THR A 1 102 ? 3.076 -12.898 -20.047 1 98.75 102 THR A O 1
ATOM 762 N N . ASP A 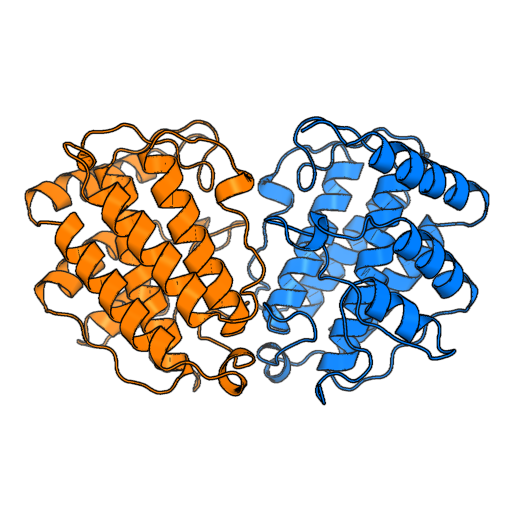1 103 ? 2.609 -10.852 -19.328 1 98.56 103 ASP A N 1
ATOM 763 C CA . ASP A 1 103 ? 4.008 -10.438 -19.344 1 98.56 103 ASP A CA 1
ATOM 764 C C . ASP A 1 103 ? 4.84 -11.281 -18.375 1 98.56 103 ASP A C 1
ATOM 766 O O . ASP A 1 103 ? 5.922 -11.75 -18.734 1 98.56 103 ASP A O 1
ATOM 770 N N . VAL A 1 104 ? 4.363 -11.5 -17.156 1 98.81 104 VAL A N 1
ATOM 771 C CA . VAL A 1 104 ? 5.16 -12.227 -16.172 1 98.81 104 VAL A CA 1
ATOM 772 C C . VAL A 1 104 ? 5.242 -13.703 -16.562 1 98.81 104 VAL A C 1
ATOM 774 O O . VAL A 1 104 ? 6.273 -14.352 -16.359 1 98.81 104 VAL A O 1
ATOM 777 N N . LEU A 1 105 ? 4.145 -14.266 -17.125 1 98.75 105 LEU A N 1
ATOM 778 C CA . LEU A 1 105 ? 4.176 -15.648 -17.578 1 98.75 105 LEU A CA 1
ATOM 779 C C . LEU A 1 105 ? 5.215 -15.828 -18.688 1 98.75 105 LEU A C 1
ATOM 781 O O . LEU A 1 105 ? 5.938 -16.828 -18.703 1 98.75 105 LEU A O 1
ATOM 785 N N . ALA A 1 106 ? 5.34 -14.859 -19.547 1 98.56 106 ALA A N 1
ATOM 786 C CA . ALA A 1 106 ? 6.352 -14.906 -20.594 1 98.56 106 ALA A CA 1
ATOM 787 C C . ALA A 1 106 ? 7.758 -14.844 -20 1 98.56 106 ALA A C 1
ATOM 789 O O . ALA A 1 106 ? 8.648 -15.586 -20.438 1 98.56 106 ALA A O 1
ATOM 790 N N . ALA A 1 107 ? 7.934 -13.969 -19.047 1 98.44 107 ALA A N 1
ATOM 791 C CA . ALA A 1 107 ? 9.234 -13.828 -18.406 1 98.44 107 ALA A CA 1
ATOM 792 C C . ALA A 1 107 ? 9.656 -15.133 -17.734 1 98.44 107 ALA A C 1
ATOM 794 O O . ALA A 1 107 ? 10.812 -15.547 -17.828 1 98.44 107 ALA A O 1
ATOM 795 N N . PHE A 1 108 ? 8.703 -15.789 -17.031 1 98.25 108 PHE A N 1
ATOM 796 C CA . PHE A 1 108 ? 8.992 -17.016 -16.281 1 98.25 108 PHE A CA 1
ATOM 797 C C . PHE A 1 108 ? 9.219 -18.188 -17.234 1 98.25 108 PHE A C 1
ATOM 799 O O . PHE A 1 108 ? 9.812 -19.188 -16.844 1 98.25 108 PHE A O 1
ATOM 806 N N . ALA A 1 109 ? 8.797 -18.078 -18.469 1 96.69 109 ALA A N 1
ATOM 807 C CA . ALA A 1 109 ? 8.891 -19.172 -19.438 1 96.69 109 ALA A CA 1
ATOM 808 C C . ALA A 1 109 ? 10.227 -19.125 -20.188 1 96.69 109 ALA A C 1
ATOM 810 O O . ALA A 1 109 ? 10.539 -20.031 -20.953 1 96.69 109 ALA A O 1
ATOM 811 N N . GLU A 1 110 ? 10.977 -18.094 -19.969 1 95.94 110 GLU A N 1
ATOM 812 C CA . GLU A 1 110 ? 12.273 -17.984 -20.641 1 95.94 110 GLU A CA 1
ATOM 813 C C . GLU A 1 110 ? 13.195 -19.125 -20.219 1 95.94 110 GLU A C 1
ATOM 815 O O . GLU A 1 110 ? 13.117 -19.609 -19.078 1 95.94 110 GLU A O 1
ATOM 820 N N . PRO A 1 111 ? 14.094 -19.5 -21.047 1 93.81 111 PRO A N 1
ATOM 821 C CA . PRO A 1 111 ? 14.969 -20.625 -20.75 1 93.81 111 PRO A CA 1
ATOM 822 C C . PRO A 1 111 ? 15.867 -20.375 -19.547 1 93.81 111 PRO A C 1
ATOM 824 O O . PRO A 1 111 ? 16.344 -19.25 -19.344 1 93.81 111 PRO A O 1
ATOM 827 N N . ALA A 1 112 ? 16.078 -21.312 -18.734 1 92.88 112 ALA A N 1
ATOM 828 C CA . ALA A 1 112 ? 17.016 -21.375 -17.609 1 92.88 112 ALA A CA 1
ATOM 829 C C . ALA A 1 112 ? 16.703 -20.281 -16.594 1 92.88 112 ALA A C 1
ATOM 831 O O . ALA A 1 112 ? 17.594 -19.781 -15.906 1 92.88 112 ALA A O 1
ATOM 832 N N . VAL A 1 113 ? 15.43 -19.844 -16.531 1 92.81 113 VAL A N 1
ATOM 833 C CA . VAL A 1 113 ? 15.055 -18.766 -15.625 1 92.81 113 VAL A CA 1
ATOM 834 C C . VAL A 1 113 ? 15.289 -19.188 -14.18 1 92.81 113 VAL A C 1
ATOM 836 O O . VAL A 1 113 ? 15.68 -18.375 -13.344 1 92.81 113 VAL A O 1
ATOM 839 N N . LEU A 1 114 ? 15.133 -20.469 -13.859 1 94.44 114 LEU A N 1
ATOM 840 C CA . LEU A 1 114 ? 15.195 -20.953 -12.484 1 94.44 114 LEU A CA 1
ATOM 841 C C . LEU A 1 114 ? 16.625 -20.938 -11.969 1 94.44 114 LEU A C 1
ATOM 843 O O . LEU A 1 114 ? 16.859 -20.938 -10.75 1 94.44 114 LEU A O 1
ATOM 847 N N . ASP A 1 115 ? 17.641 -20.812 -12.844 1 93.25 115 ASP A N 1
ATOM 848 C CA . ASP A 1 115 ? 19.047 -20.859 -12.461 1 93.25 115 ASP A CA 1
ATOM 849 C C . ASP A 1 115 ? 19.641 -19.453 -12.398 1 93.25 115 ASP A C 1
ATOM 851 O O . ASP A 1 115 ? 20.781 -19.281 -11.953 1 93.25 115 ASP A O 1
ATOM 855 N N . ARG A 1 116 ? 18.906 -18.484 -12.781 1 94.5 116 ARG A N 1
ATOM 856 C CA . ARG A 1 116 ? 19.391 -17.109 -12.789 1 94.5 116 ARG A CA 1
ATOM 857 C C . ARG A 1 116 ? 19.531 -16.562 -11.375 1 94.5 116 ARG A C 1
ATOM 859 O O . ARG A 1 116 ? 18.859 -17.047 -10.453 1 94.5 116 ARG A O 1
ATOM 866 N N . LYS A 1 117 ? 20.469 -15.648 -11.234 1 95.12 117 LYS A N 1
ATOM 867 C CA . LYS A 1 117 ? 20.531 -14.805 -10.039 1 95.12 117 LYS A CA 1
ATOM 868 C C . LYS A 1 117 ? 19.734 -13.516 -10.242 1 95.12 117 LYS A C 1
ATOM 870 O O . LYS A 1 117 ? 19.984 -12.773 -11.195 1 95.12 117 LYS A O 1
ATOM 875 N N . ILE A 1 118 ? 18.812 -13.266 -9.336 1 95 118 ILE A N 1
ATOM 876 C CA . ILE A 1 118 ? 17.828 -12.219 -9.547 1 95 118 ILE A CA 1
ATOM 877 C C . ILE A 1 118 ? 17.828 -11.258 -8.367 1 95 118 ILE A C 1
ATOM 879 O O . ILE A 1 118 ? 17.75 -11.68 -7.211 1 95 118 ILE A O 1
ATOM 883 N N . LEU A 1 119 ? 18 -10.031 -8.727 1 94.12 119 LEU A N 1
ATOM 884 C CA . LEU A 1 119 ? 17.781 -9 -7.715 1 94.12 119 LEU A CA 1
ATOM 885 C C . LEU A 1 119 ? 16.312 -8.625 -7.625 1 94.12 119 LEU A C 1
ATOM 887 O O . LEU A 1 119 ? 15.711 -8.188 -8.609 1 94.12 119 LEU A O 1
ATOM 891 N N . LEU A 1 120 ? 15.711 -8.883 -6.504 1 94.06 120 LEU A N 1
ATOM 892 C CA . LEU A 1 120 ? 14.359 -8.414 -6.219 1 94.06 120 LEU A CA 1
ATOM 893 C C . LEU A 1 120 ? 14.398 -7.16 -5.359 1 94.06 120 LEU A C 1
ATOM 895 O O . LEU A 1 120 ? 14.453 -7.246 -4.129 1 94.06 120 LEU A O 1
ATOM 899 N N . ALA A 1 121 ? 14.32 -6.023 -5.973 1 88.94 121 ALA A N 1
ATOM 900 C CA . ALA A 1 121 ? 14.516 -4.73 -5.316 1 88.94 121 ALA A CA 1
ATOM 901 C C . ALA A 1 121 ? 13.445 -4.488 -4.254 1 88.94 121 ALA A C 1
ATOM 903 O O . ALA A 1 121 ? 13.656 -3.705 -3.324 1 88.94 121 ALA A O 1
ATOM 904 N N . GLU A 1 122 ? 12.32 -5.137 -4.387 1 86.25 122 GLU A N 1
ATOM 905 C CA . GLU A 1 122 ? 11.242 -5.051 -3.402 1 86.25 122 GLU A CA 1
ATOM 906 C C . GLU A 1 122 ? 11.664 -5.672 -2.072 1 86.25 122 GLU A C 1
ATOM 908 O O . GLU A 1 122 ? 11.188 -5.266 -1.013 1 86.25 122 GLU A O 1
ATOM 913 N N . PHE A 1 123 ? 12.562 -6.543 -2.127 1 82.31 123 PHE A N 1
ATOM 914 C CA . PHE A 1 123 ? 12.883 -7.336 -0.945 1 82.31 123 PHE A CA 1
ATOM 915 C C . PHE A 1 123 ? 14.266 -6.977 -0.411 1 82.31 123 PHE A C 1
ATOM 917 O O . PHE A 1 123 ? 14.492 -7.008 0.8 1 82.31 123 PHE A O 1
ATOM 924 N N . SER A 1 124 ? 15.164 -6.637 -1.321 1 80.81 124 SER A N 1
ATOM 925 C CA . SER A 1 124 ? 16.531 -6.297 -0.941 1 80.81 124 SER A CA 1
ATOM 926 C C . SER A 1 124 ? 17.203 -5.426 -2 1 80.81 124 SER A C 1
ATOM 928 O O . SER A 1 124 ? 16.984 -5.625 -3.199 1 80.81 124 SER A O 1
ATOM 930 N N . ALA A 1 125 ? 18.047 -4.641 -1.476 1 79.81 125 ALA A N 1
ATOM 931 C CA . ALA A 1 125 ? 18.797 -3.793 -2.396 1 79.81 125 ALA A CA 1
ATOM 932 C C . ALA A 1 125 ? 20.047 -4.508 -2.902 1 79.81 125 ALA A C 1
ATOM 934 O O . ALA A 1 125 ? 20.656 -4.086 -3.891 1 79.81 125 ALA A O 1
ATOM 935 N N . GLU A 1 126 ? 20.375 -5.605 -2.318 1 84.19 126 GLU A N 1
ATOM 936 C CA . GLU A 1 126 ? 21.688 -6.152 -2.615 1 84.19 126 GLU A CA 1
ATOM 937 C C . GLU A 1 126 ? 21.625 -7.664 -2.82 1 84.19 126 GLU A C 1
ATOM 939 O O . GLU A 1 126 ? 22.281 -8.203 -3.719 1 84.19 126 GLU A O 1
ATOM 944 N N . PHE A 1 127 ? 20.812 -8.305 -2.111 1 87.38 127 PHE A N 1
ATOM 945 C CA . PHE A 1 127 ? 20.797 -9.758 -2.111 1 87.38 127 PHE A CA 1
ATOM 946 C C . PHE A 1 127 ? 20.172 -10.289 -3.391 1 87.38 127 PHE A C 1
ATOM 948 O O . PHE A 1 127 ? 19.094 -9.828 -3.799 1 87.38 127 PHE A O 1
ATOM 955 N N . GLN A 1 128 ? 20.844 -11.242 -3.975 1 93.38 128 GLN A N 1
ATOM 956 C CA . GLN A 1 128 ? 20.312 -11.875 -5.176 1 93.38 128 GLN A CA 1
ATOM 957 C C . GLN A 1 128 ? 19.703 -13.234 -4.859 1 93.38 128 GLN A C 1
ATOM 959 O O . GLN A 1 128 ? 20.375 -14.102 -4.281 1 93.38 128 GLN A O 1
ATOM 964 N N . PHE A 1 129 ? 18.484 -13.445 -5.309 1 94.69 129 PHE A N 1
ATOM 965 C CA . PHE A 1 129 ? 17.781 -14.711 -5.156 1 94.69 129 PHE A CA 1
ATOM 966 C C . PHE A 1 129 ? 17.969 -15.586 -6.387 1 94.69 129 PHE A C 1
ATOM 968 O O . PHE A 1 129 ? 18.25 -15.086 -7.48 1 94.69 129 PHE A O 1
ATOM 975 N N . SER A 1 130 ? 17.875 -16.875 -6.156 1 95.25 130 SER A N 1
ATOM 976 C CA . SER A 1 130 ? 17.797 -17.734 -7.336 1 95.25 130 SER A CA 1
ATOM 977 C C . SER A 1 130 ? 16.469 -17.547 -8.055 1 95.25 130 SER A C 1
ATOM 979 O O . SER A 1 130 ? 15.477 -17.125 -7.453 1 95.25 130 SER A O 1
ATOM 981 N N . GLY A 1 131 ? 16.484 -17.828 -9.359 1 96.56 131 GLY A N 1
ATOM 982 C CA . GLY A 1 131 ? 15.234 -17.844 -10.094 1 96.56 131 GLY A CA 1
ATOM 983 C C . GLY A 1 131 ? 14.172 -18.719 -9.453 1 96.56 131 GLY A C 1
ATOM 984 O O . GLY A 1 131 ? 12.992 -18.359 -9.445 1 96.56 131 GLY A O 1
ATOM 985 N N . ALA A 1 132 ? 14.602 -19.844 -8.898 1 96.31 132 ALA A N 1
ATOM 986 C CA . ALA A 1 132 ? 13.695 -20.766 -8.211 1 96.31 132 ALA A CA 1
ATOM 987 C C . ALA A 1 132 ? 13.039 -20.094 -7.016 1 96.31 132 ALA A C 1
ATOM 989 O O . ALA A 1 132 ? 11.82 -20.203 -6.82 1 96.31 132 ALA A O 1
ATOM 990 N N . GLN A 1 133 ? 13.812 -19.391 -6.262 1 96.25 133 GLN A N 1
ATOM 991 C CA . GLN A 1 133 ? 13.297 -18.672 -5.109 1 96.25 133 GLN A CA 1
ATOM 992 C C . GLN A 1 133 ? 12.336 -17.562 -5.543 1 96.25 133 GLN A C 1
ATOM 994 O O . GLN A 1 133 ? 11.234 -17.438 -5 1 96.25 133 GLN A O 1
ATOM 999 N N . ALA A 1 134 ? 12.695 -16.844 -6.586 1 96.94 134 ALA A N 1
ATOM 1000 C CA . ALA A 1 134 ? 11.859 -15.758 -7.086 1 96.94 134 ALA A CA 1
ATOM 1001 C C . ALA A 1 134 ? 10.508 -16.281 -7.578 1 96.94 134 ALA A C 1
ATOM 1003 O O . ALA A 1 134 ? 9.461 -15.727 -7.242 1 96.94 134 ALA A O 1
ATOM 1004 N N . VAL A 1 135 ? 10.531 -17.328 -8.297 1 97.94 135 VAL A N 1
ATOM 1005 C CA . VAL A 1 135 ? 9.289 -17.906 -8.812 1 97.94 135 VAL A CA 1
ATOM 1006 C C . VAL A 1 135 ? 8.445 -18.438 -7.652 1 97.94 135 VAL A C 1
ATOM 1008 O O . VAL A 1 135 ? 7.219 -18.312 -7.672 1 97.94 135 VAL A O 1
ATOM 1011 N N . SER A 1 136 ? 9.086 -19 -6.637 1 97.81 136 SER A N 1
ATOM 1012 C CA . SER A 1 136 ? 8.359 -19.484 -5.473 1 97.81 136 SER A CA 1
ATOM 1013 C C . SER A 1 136 ? 7.625 -18.359 -4.762 1 97.81 136 SER A C 1
ATOM 1015 O O . SER A 1 136 ? 6.477 -18.531 -4.336 1 97.81 136 SER A O 1
ATOM 1017 N N . PHE A 1 137 ? 8.289 -17.203 -4.68 1 97.44 137 PHE A N 1
ATOM 1018 C CA . PHE A 1 137 ? 7.668 -16.047 -4.051 1 97.44 137 PHE A CA 1
ATOM 1019 C C . PHE A 1 137 ? 6.434 -15.594 -4.828 1 97.44 137 PHE A C 1
ATOM 1021 O O . PHE A 1 137 ? 5.375 -15.367 -4.246 1 97.44 137 PHE A O 1
ATOM 1028 N N . HIS A 1 138 ? 6.617 -15.484 -6.094 1 98.62 138 HIS A N 1
ATOM 1029 C CA . HIS A 1 138 ? 5.5 -15.078 -6.945 1 98.62 138 HIS A CA 1
ATOM 1030 C C . HIS A 1 138 ? 4.359 -16.094 -6.875 1 98.62 138 HIS A C 1
ATOM 1032 O O . HIS A 1 138 ? 3.195 -15.703 -6.742 1 98.62 138 HIS A O 1
ATOM 1038 N N . PHE A 1 139 ? 4.719 -17.359 -6.887 1 98.75 139 PHE A N 1
ATOM 1039 C CA . PHE A 1 139 ? 3.771 -18.469 -6.859 1 98.75 139 PHE A CA 1
ATOM 1040 C C . PHE A 1 139 ? 2.893 -18.391 -5.617 1 98.75 139 PHE A C 1
ATOM 1042 O O . PHE A 1 139 ? 1.664 -18.344 -5.719 1 98.75 139 PHE A O 1
ATOM 1049 N N . ILE A 1 140 ? 3.449 -18.344 -4.469 1 98.62 140 ILE A N 1
ATOM 1050 C CA . ILE A 1 140 ? 2.674 -18.375 -3.234 1 98.62 140 ILE A CA 1
ATOM 1051 C C . ILE A 1 140 ? 1.819 -17.109 -3.131 1 98.62 140 ILE A C 1
ATOM 1053 O O . ILE A 1 140 ? 0.675 -17.156 -2.674 1 98.62 140 ILE A O 1
ATOM 1057 N N . ASP A 1 141 ? 2.342 -15.992 -3.576 1 98.5 141 ASP A N 1
ATOM 1058 C CA . ASP A 1 141 ? 1.6 -14.734 -3.586 1 98.5 141 ASP A CA 1
ATOM 1059 C C . ASP A 1 141 ? 0.322 -14.859 -4.414 1 98.5 141 ASP A C 1
ATOM 1061 O O . ASP A 1 141 ? -0.745 -14.414 -3.986 1 98.5 141 ASP A O 1
ATOM 1065 N N . TYR A 1 142 ? 0.396 -15.484 -5.504 1 98.69 142 TYR A N 1
ATOM 1066 C CA . TYR A 1 142 ? -0.753 -15.5 -6.402 1 98.69 142 TYR A CA 1
ATOM 1067 C C . TYR A 1 142 ? -1.714 -16.625 -6.039 1 98.69 142 TYR A C 1
ATOM 1069 O O . TYR A 1 142 ? -2.893 -16.578 -6.398 1 98.69 142 TYR A O 1
ATOM 1077 N N . VAL A 1 143 ? -1.236 -17.672 -5.297 1 98.81 143 VAL A N 1
ATOM 1078 C CA . VAL A 1 143 ? -2.178 -18.609 -4.691 1 98.81 143 VAL A CA 1
ATOM 1079 C C . VAL A 1 143 ? -3.033 -17.875 -3.654 1 98.81 143 VAL A C 1
ATOM 1081 O O . VAL A 1 143 ? -4.266 -17.922 -3.719 1 98.81 143 VAL A O 1
ATOM 1084 N N . VAL A 1 144 ? -2.393 -17.125 -2.824 1 98.62 144 VAL A N 1
ATOM 1085 C CA . VAL A 1 144 ? -3.105 -16.531 -1.699 1 98.62 144 VAL A CA 1
ATOM 1086 C C . VAL A 1 144 ? -3.916 -15.328 -2.182 1 98.62 144 VAL A C 1
ATOM 1088 O O . VAL A 1 144 ? -5.039 -15.109 -1.724 1 98.62 144 VAL A O 1
ATOM 1091 N N . HIS A 1 145 ? -3.404 -14.539 -3.107 1 98.69 145 HIS A N 1
ATOM 1092 C CA . HIS A 1 145 ? -4.152 -13.383 -3.568 1 98.69 145 HIS A CA 1
ATOM 1093 C C . HIS A 1 145 ? -5.297 -13.797 -4.488 1 98.69 145 HIS A C 1
ATOM 1095 O O . HIS A 1 145 ? -6.309 -13.094 -4.578 1 98.69 145 HIS A O 1
ATOM 1101 N N . SER A 1 146 ? -5.133 -14.945 -5.199 1 98.81 146 SER A N 1
ATOM 1102 C CA . SER A 1 146 ? -6.309 -15.477 -5.879 1 98.81 146 SER A CA 1
ATOM 1103 C C . SER A 1 146 ? -7.414 -15.82 -4.887 1 98.81 146 SER A C 1
ATOM 1105 O O . SER A 1 146 ? -8.586 -15.539 -5.133 1 98.81 146 SER A O 1
ATOM 1107 N N . TRP A 1 147 ? -7.031 -16.406 -3.793 1 98.75 147 TRP A N 1
ATOM 1108 C CA . TRP A 1 147 ? -7.984 -16.703 -2.725 1 98.75 147 TRP A CA 1
ATOM 1109 C C . TRP A 1 147 ? -8.609 -15.414 -2.191 1 98.75 147 TRP A C 1
ATOM 1111 O O . TRP A 1 147 ? -9.82 -15.344 -1.979 1 98.75 147 TRP A O 1
ATOM 1121 N N . ASP A 1 148 ? -7.836 -14.352 -1.976 1 98.75 148 ASP A N 1
ATOM 1122 C CA . ASP A 1 148 ? -8.336 -13.062 -1.496 1 98.75 148 ASP A CA 1
ATOM 1123 C C . ASP A 1 148 ? -9.383 -12.492 -2.449 1 98.75 148 ASP A C 1
ATOM 1125 O O . ASP A 1 148 ? -10.422 -11.992 -2.012 1 98.75 148 ASP A O 1
ATOM 1129 N N . VAL A 1 149 ? -9.055 -12.508 -3.77 1 98.88 149 VAL A N 1
ATOM 1130 C CA . VAL A 1 149 ? -10 -11.984 -4.758 1 98.88 149 VAL A CA 1
ATOM 1131 C C . VAL A 1 149 ? -11.281 -12.812 -4.73 1 98.88 149 VAL A C 1
ATOM 1133 O O . VAL A 1 149 ? -12.383 -12.258 -4.707 1 98.88 149 VAL A O 1
ATOM 1136 N N . ALA A 1 150 ? -11.156 -14.133 -4.695 1 98.75 150 ALA A N 1
ATOM 1137 C CA . ALA A 1 150 ? -12.312 -15.016 -4.672 1 98.75 150 ALA A CA 1
ATOM 1138 C C . ALA A 1 150 ? -13.188 -14.75 -3.451 1 98.75 150 ALA A C 1
ATOM 1140 O O . ALA A 1 150 ? -14.406 -14.609 -3.572 1 98.75 150 ALA A O 1
ATOM 1141 N N . LYS A 1 151 ? -12.586 -14.68 -2.316 1 98.31 151 LYS A N 1
ATOM 1142 C CA . LYS A 1 151 ? -13.312 -14.414 -1.08 1 98.31 151 LYS A CA 1
ATOM 1143 C C . LYS A 1 151 ? -14.039 -13.078 -1.145 1 98.31 151 LYS A C 1
ATOM 1145 O O . LYS A 1 151 ? -15.195 -12.969 -0.72 1 98.31 151 LYS A O 1
ATOM 1150 N N . THR A 1 152 ? -13.367 -12.078 -1.683 1 98.56 152 THR A N 1
ATOM 1151 C CA . THR A 1 152 ? -13.945 -10.742 -1.812 1 98.56 152 THR A CA 1
ATOM 1152 C C . THR A 1 152 ? -15.18 -10.766 -2.709 1 98.56 152 THR A C 1
ATOM 1154 O O . THR A 1 152 ? -16.172 -10.102 -2.42 1 98.56 152 THR A O 1
ATOM 1157 N N . LEU A 1 153 ? -15.117 -11.531 -3.742 1 98.44 153 LEU A N 1
ATOM 1158 C CA . LEU A 1 153 ? -16.188 -11.57 -4.73 1 98.44 153 LEU A CA 1
ATOM 1159 C C . LEU A 1 153 ? -17.266 -12.586 -4.332 1 98.44 153 LEU A C 1
ATOM 1161 O O . LEU A 1 153 ? -18.312 -12.656 -4.961 1 98.44 153 LEU A O 1
ATOM 1165 N N . GLY A 1 154 ? -16.969 -13.398 -3.32 1 97.5 154 GLY A N 1
ATOM 1166 C CA . GLY A 1 154 ? -17.875 -14.469 -2.953 1 97.5 154 GLY A CA 1
ATOM 1167 C C . GLY A 1 154 ? -17.906 -15.602 -3.961 1 97.5 154 GLY A C 1
ATOM 1168 O O . GLY A 1 154 ? -18.953 -16.188 -4.223 1 97.5 154 GLY A O 1
ATOM 1169 N N . LEU A 1 155 ? -16.797 -15.812 -4.602 1 97.81 155 LEU A N 1
ATOM 1170 C CA . LEU A 1 155 ? -16.672 -16.875 -5.598 1 97.81 155 LEU A CA 1
ATOM 1171 C C . LEU A 1 155 ? -15.789 -18 -5.074 1 97.81 155 LEU A C 1
ATOM 1173 O O . LEU A 1 155 ? -14.922 -17.781 -4.23 1 97.81 155 LEU A O 1
ATOM 1177 N N . PRO A 1 156 ? -15.992 -19.203 -5.547 1 95.81 156 PRO A N 1
ATOM 1178 C CA . PRO A 1 156 ? -15.07 -20.297 -5.203 1 95.81 156 PRO A CA 1
ATOM 1179 C C . PRO A 1 156 ? -13.742 -20.203 -5.957 1 95.81 156 PRO A C 1
ATOM 1181 O O . PRO A 1 156 ? -13.68 -19.609 -7.039 1 95.81 156 PRO A O 1
ATOM 1184 N N . VAL A 1 157 ? -12.727 -20.688 -5.348 1 96.75 157 VAL A N 1
ATOM 1185 C CA . VAL A 1 157 ? -11.461 -20.906 -6.031 1 96.75 157 VAL A CA 1
ATOM 1186 C C . VAL A 1 157 ? -10.891 -22.266 -5.656 1 96.75 157 VAL A C 1
ATOM 1188 O O . VAL A 1 157 ? -10.914 -22.656 -4.488 1 96.75 157 VAL A O 1
ATOM 1191 N N . GLN A 1 158 ? -10.547 -22.984 -6.691 1 93.81 158 GLN A N 1
ATOM 1192 C CA . GLN A 1 158 ? -10 -24.328 -6.5 1 93.81 158 GLN A CA 1
ATOM 1193 C C . GLN A 1 158 ? -8.672 -24.484 -7.227 1 93.81 158 GLN A C 1
ATOM 1195 O O . GLN A 1 158 ? -8.5 -23.984 -8.336 1 93.81 158 GLN A O 1
ATOM 1200 N N . PHE A 1 159 ? -7.781 -25.125 -6.547 1 97.88 159 PHE A N 1
ATOM 1201 C CA . PHE A 1 159 ? -6.492 -25.5 -7.121 1 97.88 159 PHE A CA 1
ATOM 1202 C C . PHE A 1 159 ? -6.293 -27.016 -7.09 1 97.88 159 PHE A C 1
ATOM 1204 O O . PHE A 1 159 ? -6.852 -27.688 -6.23 1 97.88 159 PHE A O 1
ATOM 1211 N N . ASP A 1 160 ? -5.543 -27.484 -8.023 1 96.94 160 ASP A N 1
ATOM 1212 C CA . ASP A 1 160 ? -5.219 -28.906 -8.039 1 96.94 160 ASP A CA 1
ATOM 1213 C C . ASP A 1 160 ? -4.375 -29.297 -6.828 1 96.94 160 ASP A C 1
ATOM 1215 O O . ASP A 1 160 ? -3.697 -28.453 -6.242 1 96.94 160 ASP A O 1
ATOM 1219 N N . ALA A 1 161 ? -4.422 -30.609 -6.5 1 97.06 161 ALA A N 1
ATOM 1220 C CA . ALA A 1 161 ? -3.744 -31.109 -5.312 1 97.06 161 ALA A CA 1
ATOM 1221 C C . ALA A 1 161 ? -2.242 -30.844 -5.379 1 97.06 161 ALA A C 1
ATOM 1223 O O . ALA A 1 161 ? -1.625 -30.484 -4.379 1 97.06 161 ALA A O 1
ATOM 1224 N N . ASP A 1 162 ? -1.658 -31.031 -6.559 1 97.56 162 ASP A N 1
ATOM 1225 C CA . ASP A 1 162 ? -0.222 -30.812 -6.719 1 97.56 162 ASP A CA 1
ATOM 1226 C C . ASP A 1 162 ? 0.15 -29.359 -6.453 1 97.56 162 ASP A C 1
ATOM 1228 O O . ASP A 1 162 ? 1.18 -29.078 -5.836 1 97.56 162 ASP A O 1
ATOM 1232 N N . LEU A 1 163 ? -0.678 -28.469 -6.906 1 98.69 163 LEU A N 1
ATOM 1233 C CA . LEU A 1 163 ? -0.455 -27.047 -6.676 1 98.69 163 LEU A CA 1
ATOM 1234 C C . LEU A 1 163 ? -0.549 -26.719 -5.191 1 98.69 163 LEU A C 1
ATOM 1236 O O . LEU A 1 163 ? 0.3 -26 -4.652 1 98.69 163 LEU A O 1
ATOM 1240 N N . LEU A 1 164 ? -1.515 -27.266 -4.527 1 98.56 164 LEU A N 1
ATOM 1241 C CA . LEU A 1 164 ? -1.704 -26.984 -3.109 1 98.56 164 LEU A CA 1
ATOM 1242 C C . LEU A 1 164 ? -0.551 -27.562 -2.287 1 98.56 164 LEU A C 1
ATOM 1244 O O . LEU A 1 164 ? -0.104 -26.922 -1.323 1 98.56 164 LEU A O 1
ATOM 1248 N N . ASP A 1 165 ? -0.101 -28.734 -2.709 1 98.06 165 ASP A N 1
ATOM 1249 C CA . ASP A 1 165 ? 1.036 -29.312 -2.008 1 98.06 165 ASP A CA 1
ATOM 1250 C C . ASP A 1 165 ? 2.273 -28.422 -2.123 1 98.06 165 ASP A C 1
ATOM 1252 O O . ASP A 1 165 ? 2.961 -28.188 -1.131 1 98.06 165 ASP A O 1
ATOM 1256 N N . ALA A 1 166 ? 2.564 -27.984 -3.322 1 98.44 166 ALA A N 1
ATOM 1257 C CA . ALA A 1 166 ? 3.693 -27.094 -3.539 1 98.44 166 ALA A CA 1
ATOM 1258 C C . ALA A 1 166 ? 3.512 -25.781 -2.764 1 98.44 166 ALA A C 1
ATOM 1260 O O . ALA A 1 166 ? 4.453 -25.297 -2.139 1 98.44 166 ALA A O 1
ATOM 1261 N N . ALA A 1 167 ? 2.299 -25.266 -2.783 1 98.69 167 ALA A N 1
ATOM 1262 C CA . ALA A 1 167 ? 2.004 -24.016 -2.072 1 98.69 167 ALA A CA 1
ATOM 1263 C C . ALA A 1 167 ? 2.211 -24.188 -0.569 1 98.69 167 ALA A C 1
ATOM 1265 O O . ALA A 1 167 ? 2.715 -23.281 0.098 1 98.69 167 ALA A O 1
ATOM 1266 N N . TYR A 1 168 ? 1.793 -25.297 -0.078 1 97.56 168 TYR A N 1
ATOM 1267 C CA . TYR A 1 168 ? 1.993 -25.562 1.34 1 97.56 168 TYR A CA 1
ATOM 1268 C C . TYR A 1 168 ? 3.475 -25.562 1.693 1 97.56 168 TYR A C 1
ATOM 1270 O O . TYR A 1 168 ? 3.877 -24.984 2.707 1 97.56 168 TYR A O 1
ATOM 1278 N N . SER A 1 169 ? 4.266 -26.234 0.873 1 97.19 169 SER A N 1
ATOM 1279 C CA . SER A 1 169 ? 5.707 -26.281 1.097 1 97.19 169 SER A CA 1
ATOM 1280 C C . SER A 1 169 ? 6.309 -24.875 1.1 1 97.19 169 SER A C 1
ATOM 1282 O O . SER A 1 169 ? 7.145 -24.547 1.946 1 97.19 169 SER A O 1
ATOM 1284 N N . VAL A 1 170 ? 5.914 -24.016 0.141 1 97.81 170 VAL A N 1
ATOM 1285 C CA . VAL A 1 170 ? 6.43 -22.656 0.067 1 97.81 170 VAL A CA 1
ATOM 1286 C C . VAL A 1 170 ? 5.977 -21.859 1.29 1 97.81 170 VAL A C 1
ATOM 1288 O O . VAL A 1 170 ? 6.77 -21.156 1.909 1 97.81 170 VAL A O 1
ATOM 1291 N N . ALA A 1 171 ? 4.676 -21.969 1.676 1 97 171 ALA A N 1
ATOM 1292 C CA . ALA A 1 171 ? 4.141 -21.266 2.842 1 97 171 ALA A CA 1
ATOM 1293 C C . ALA A 1 171 ? 4.898 -21.656 4.109 1 97 171 ALA A C 1
ATOM 1295 O O . ALA A 1 171 ? 5.168 -20.797 4.961 1 97 171 ALA A O 1
ATOM 1296 N N . ALA A 1 172 ? 5.25 -22.891 4.211 1 94.5 172 ALA A N 1
ATOM 1297 C CA . ALA A 1 172 ? 5.957 -23.406 5.383 1 94.5 172 ALA A CA 1
ATOM 1298 C C . ALA A 1 172 ? 7.363 -22.812 5.473 1 94.5 172 ALA A C 1
ATOM 1300 O O . ALA A 1 172 ? 7.953 -22.766 6.555 1 94.5 172 ALA A O 1
ATOM 1301 N N . ALA A 1 173 ? 7.867 -22.391 4.34 1 93.75 173 ALA A N 1
ATOM 1302 C CA . ALA A 1 173 ? 9.219 -21.844 4.289 1 93.75 173 ALA A CA 1
ATOM 1303 C C . ALA A 1 173 ? 9.211 -20.359 4.605 1 93.75 173 ALA A C 1
ATOM 1305 O O . ALA A 1 173 ? 10.273 -19.75 4.773 1 93.75 173 ALA A O 1
ATOM 1306 N N . VAL A 1 174 ? 8.055 -19.672 4.617 1 92.06 174 VAL A N 1
ATOM 1307 C CA . VAL A 1 174 ? 7.961 -18.266 4.98 1 92.06 174 VAL A CA 1
ATOM 1308 C C . VAL A 1 174 ? 8.234 -18.094 6.473 1 92.06 174 VAL A C 1
ATOM 1310 O O . VAL A 1 174 ? 7.562 -18.703 7.309 1 92.06 174 VAL A O 1
ATOM 1313 N N . PRO A 1 175 ? 9.211 -17.281 6.773 1 88.69 175 PRO A N 1
ATOM 1314 C CA . PRO A 1 175 ? 9.555 -17.109 8.188 1 88.69 175 PRO A CA 1
ATOM 1315 C C . PRO A 1 175 ? 8.391 -16.578 9.016 1 88.69 175 PRO A C 1
ATOM 1317 O O . PRO A 1 175 ? 7.617 -15.742 8.547 1 88.69 175 PRO A O 1
ATOM 1320 N N . GLY A 1 176 ? 8.258 -17.172 10.25 1 88.5 176 GLY A N 1
ATOM 1321 C CA . GLY A 1 176 ? 7.238 -16.75 11.195 1 88.5 176 GLY A CA 1
ATOM 1322 C C . GLY A 1 176 ? 7.801 -15.984 12.375 1 88.5 176 GLY A C 1
ATOM 1323 O O . GLY A 1 176 ? 8.891 -15.414 12.289 1 88.5 176 GLY A O 1
ATOM 1324 N N . GLY A 1 177 ? 6.934 -15.773 13.367 1 87.69 177 GLY A N 1
ATOM 1325 C CA . GLY A 1 177 ? 7.395 -15.141 14.594 1 87.69 177 GLY A CA 1
ATOM 1326 C C . GLY A 1 177 ? 7.418 -13.633 14.508 1 87.69 177 GLY A C 1
ATOM 1327 O O . GLY A 1 177 ? 6.52 -13.023 13.922 1 87.69 177 GLY A O 1
ATOM 1328 N N . GLU A 1 178 ? 8.406 -13 15.117 1 87.44 178 GLU A N 1
ATOM 1329 C CA . GLU A 1 178 ? 8.445 -11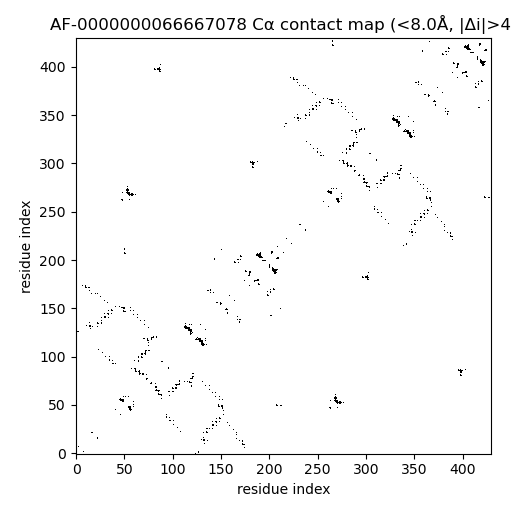.555 15.344 1 87.44 178 GLU A CA 1
ATOM 1330 C C . GLU A 1 178 ? 8.625 -10.797 14.031 1 87.44 178 GLU A C 1
ATOM 1332 O O . GLU A 1 178 ? 8.195 -9.648 13.914 1 87.44 178 GLU A O 1
ATOM 1337 N N . ILE A 1 179 ? 9.195 -11.422 13.055 1 86.69 179 ILE A N 1
ATOM 1338 C CA . ILE A 1 179 ? 9.438 -10.766 11.781 1 86.69 179 ILE A CA 1
ATOM 1339 C C . ILE A 1 179 ? 8.109 -10.398 11.125 1 86.69 179 ILE A C 1
ATOM 1341 O O . ILE A 1 179 ? 8.039 -9.453 10.336 1 86.69 179 ILE A O 1
ATOM 1345 N N . ARG A 1 180 ? 7.055 -11.078 11.516 1 90.38 180 ARG A N 1
ATOM 1346 C CA . ARG A 1 180 ? 5.723 -10.812 10.977 1 90.38 180 ARG A CA 1
ATOM 1347 C C . ARG A 1 180 ? 5.16 -9.508 11.516 1 90.38 180 ARG A C 1
ATOM 1349 O O . ARG A 1 180 ? 4.176 -8.984 10.984 1 90.38 180 ARG A O 1
ATOM 1356 N N . LEU A 1 181 ? 5.859 -8.953 12.453 1 86.94 181 LEU A N 1
ATOM 1357 C CA . LEU A 1 181 ? 5.414 -7.703 13.062 1 86.94 181 LEU A CA 1
ATOM 1358 C C . LEU A 1 181 ? 6.301 -6.539 12.625 1 86.94 181 LEU A C 1
ATOM 1360 O O . LEU A 1 181 ? 6.016 -5.383 12.945 1 86.94 181 LEU A O 1
ATOM 1364 N N . ALA A 1 182 ? 7.316 -6.855 11.93 1 87.56 182 ALA A N 1
ATOM 1365 C CA . ALA A 1 182 ? 8.273 -5.836 11.508 1 87.56 182 ALA A CA 1
ATOM 1366 C C . ALA A 1 182 ? 7.695 -4.957 10.406 1 87.56 182 ALA A C 1
ATOM 1368 O O . ALA A 1 182 ? 6.805 -5.383 9.664 1 87.56 182 ALA A O 1
ATOM 1369 N N . PRO A 1 183 ? 8.211 -3.746 10.312 1 87 183 PRO A N 1
ATOM 1370 C CA . PRO A 1 183 ? 7.789 -2.895 9.203 1 87 183 PRO A CA 1
ATOM 1371 C C . PRO A 1 183 ? 7.992 -3.561 7.84 1 87 183 PRO A C 1
ATOM 1373 O O . PRO A 1 183 ? 9.07 -4.105 7.574 1 87 183 PRO A O 1
ATOM 1376 N N . GLY A 1 184 ? 6.895 -3.504 7.109 1 88.06 184 GLY A N 1
ATOM 1377 C CA . GLY A 1 184 ? 7.004 -4.027 5.762 1 88.06 184 GLY A CA 1
ATOM 1378 C C . GLY A 1 184 ? 6.852 -5.535 5.691 1 88.06 184 GLY A C 1
ATOM 1379 O O . GLY A 1 184 ? 7.125 -6.148 4.656 1 88.06 184 GLY A O 1
ATOM 1380 N N . ALA A 1 185 ? 6.477 -6.168 6.801 1 88.88 185 ALA A N 1
ATOM 1381 C CA . ALA A 1 185 ? 6.262 -7.613 6.785 1 88.88 185 ALA A CA 1
ATOM 1382 C C . ALA A 1 185 ? 5.324 -8.016 5.652 1 88.88 185 ALA A C 1
ATOM 1384 O O . ALA A 1 185 ? 4.266 -7.406 5.469 1 88.88 185 ALA A O 1
ATOM 1385 N N . ALA A 1 186 ? 5.703 -9.055 4.938 1 87.5 186 ALA A N 1
ATOM 1386 C CA . ALA A 1 186 ? 4.973 -9.484 3.746 1 87.5 186 ALA A CA 1
ATOM 1387 C C . ALA A 1 186 ? 3.65 -10.148 4.125 1 87.5 186 ALA A C 1
ATOM 1389 O O . ALA A 1 186 ? 2.688 -10.102 3.355 1 87.5 186 ALA A O 1
ATOM 1390 N N . PHE A 1 187 ? 3.682 -10.797 5.324 1 92.12 187 PHE A N 1
ATOM 1391 C CA . PHE A 1 187 ? 2.498 -11.508 5.793 1 92.12 187 PHE A CA 1
ATOM 1392 C C . PHE A 1 187 ? 2.227 -11.195 7.262 1 92.12 187 PHE A C 1
ATOM 1394 O O . PHE A 1 187 ? 3.158 -10.961 8.031 1 92.12 187 PHE A O 1
ATOM 1401 N N . ALA A 1 188 ? 0.981 -11.234 7.617 1 92.69 188 ALA A N 1
ATOM 1402 C CA . ALA A 1 188 ? 0.583 -11.086 9.016 1 92.69 188 ALA A CA 1
ATOM 1403 C C . ALA A 1 188 ? 0.93 -12.336 9.82 1 92.69 188 ALA A C 1
ATOM 1405 O O . ALA A 1 188 ? 1.239 -13.383 9.25 1 92.69 188 ALA A O 1
ATOM 1406 N N . PRO A 1 189 ? 0.938 -12.25 11.133 1 92.81 189 PRO A N 1
ATOM 1407 C CA . PRO A 1 189 ? 1.136 -13.453 11.953 1 92.81 189 PRO A CA 1
ATOM 1408 C C . PRO A 1 189 ? 0.15 -14.57 11.617 1 92.81 189 PRO A C 1
ATOM 1410 O O . PRO A 1 189 ? -1.015 -14.297 11.312 1 92.81 189 PRO A O 1
ATOM 1413 N N . ALA A 1 190 ? 0.634 -15.766 11.688 1 94.81 190 ALA A N 1
ATOM 1414 C CA . ALA A 1 190 ? -0.199 -16.922 11.391 1 94.81 190 ALA A CA 1
ATOM 1415 C C . ALA A 1 190 ? -1.441 -16.953 12.273 1 94.81 190 ALA A C 1
ATOM 1417 O O . ALA A 1 190 ? -1.383 -16.578 13.445 1 94.81 190 ALA A O 1
ATOM 1418 N N . VAL A 1 191 ? -2.51 -17.328 11.688 1 94.31 191 VAL A N 1
ATOM 1419 C CA . VAL A 1 191 ? -3.77 -17.562 12.383 1 94.31 191 VAL A CA 1
ATOM 1420 C C . VAL A 1 191 ? -3.904 -19.031 12.75 1 94.31 191 VAL A C 1
ATOM 1422 O O . VAL A 1 191 ? -3.756 -19.906 11.891 1 94.31 191 VAL A O 1
ATOM 1425 N N . PRO A 1 192 ? -4.145 -19.328 14 1 93.25 192 PRO A N 1
ATOM 1426 C CA . PRO A 1 192 ? -4.367 -20.734 14.359 1 93.25 192 PRO A CA 1
ATOM 1427 C C . PRO A 1 192 ? -5.531 -21.359 13.594 1 93.25 192 PRO A C 1
ATOM 1429 O O . PRO A 1 192 ? -6.633 -20.797 13.578 1 93.25 192 PRO A O 1
ATOM 1432 N N . TRP A 1 193 ? -5.234 -22.438 13.008 1 91.81 193 TRP A N 1
ATOM 1433 C CA . TRP A 1 193 ? -6.254 -23.094 12.195 1 91.81 193 TRP A CA 1
ATOM 1434 C C . TRP A 1 193 ? -6.055 -24.594 12.18 1 91.81 193 TRP A C 1
ATOM 1436 O O . TRP A 1 193 ? -4.922 -25.078 12.062 1 91.81 193 TRP A O 1
ATOM 1446 N N . SER A 1 194 ? -7.184 -25.453 12.461 1 86.62 194 SER A N 1
ATOM 1447 C CA . SER A 1 194 ? -7.043 -26.891 12.602 1 86.62 194 SER A CA 1
ATOM 1448 C C . SER A 1 194 ? -7.914 -27.641 11.586 1 86.62 194 SER A C 1
ATOM 1450 O O . SER A 1 194 ? -7.832 -28.859 11.469 1 86.62 194 SER A O 1
ATOM 1452 N N . THR A 1 195 ? -8.016 -27.25 10.406 1 82.75 195 THR A N 1
ATOM 1453 C CA . THR A 1 195 ? -8.828 -28.062 9.5 1 82.75 195 THR A CA 1
ATOM 1454 C C . THR A 1 195 ? -7.938 -28.859 8.547 1 82.75 195 THR A C 1
ATOM 1456 O O . THR A 1 195 ? -6.727 -28.625 8.484 1 82.75 195 THR A O 1
ATOM 1459 N N . THR A 1 196 ? -8.688 -29.719 7.77 1 86.88 196 THR A N 1
ATOM 1460 C CA . THR A 1 196 ? -7.977 -30.562 6.816 1 86.88 196 THR A CA 1
ATOM 1461 C C . THR A 1 196 ? -7.902 -29.891 5.445 1 86.88 196 THR A C 1
ATOM 1463 O O . THR A 1 196 ? -7.129 -30.312 4.582 1 86.88 196 THR A O 1
ATOM 1466 N N . ASP A 1 197 ? -8.602 -28.859 5.25 1 93.88 197 ASP A N 1
ATOM 1467 C CA . ASP A 1 197 ? -8.531 -28.172 3.965 1 93.88 197 ASP A CA 1
ATOM 1468 C C . ASP A 1 197 ? -7.191 -27.453 3.801 1 93.88 197 ASP A C 1
ATOM 1470 O O . ASP A 1 197 ? -6.883 -26.516 4.543 1 93.88 197 ASP A O 1
ATOM 1474 N N . LEU A 1 198 ? -6.48 -27.906 2.828 1 96.69 198 LEU A N 1
ATOM 1475 C CA . LEU A 1 198 ? -5.094 -27.469 2.693 1 96.69 198 LEU A CA 1
ATOM 1476 C C . LEU A 1 198 ? -5.02 -26 2.334 1 96.69 198 LEU A C 1
ATOM 1478 O O . LEU A 1 198 ? -4.129 -25.281 2.799 1 96.69 198 LEU A O 1
ATOM 1482 N N . LEU A 1 199 ? -5.926 -25.531 1.473 1 97.88 199 LEU A N 1
ATOM 1483 C CA . LEU A 1 199 ? -5.926 -24.109 1.137 1 97.88 199 LEU A CA 1
ATOM 1484 C C . LEU A 1 199 ? -6.199 -23.266 2.371 1 97.88 199 LEU A C 1
ATOM 1486 O O . LEU A 1 199 ? -5.539 -22.25 2.588 1 97.88 199 LEU A O 1
ATOM 1490 N N . ASP A 1 200 ? -7.094 -23.703 3.23 1 96.94 200 ASP A N 1
ATOM 1491 C CA . ASP A 1 200 ? -7.379 -23 4.484 1 96.94 200 ASP A CA 1
ATOM 1492 C C . ASP A 1 200 ? -6.133 -22.938 5.367 1 96.94 200 ASP A C 1
ATOM 1494 O O . ASP A 1 200 ? -5.855 -21.906 5.98 1 96.94 200 ASP A O 1
ATOM 1498 N N . ARG A 1 201 ? -5.434 -24.016 5.406 1 97.12 201 ARG A N 1
ATOM 1499 C CA . ARG A 1 201 ? -4.219 -24.047 6.215 1 97.12 201 ARG A CA 1
ATOM 1500 C C . ARG A 1 201 ? -3.17 -23.078 5.66 1 97.12 201 ARG A C 1
ATOM 1502 O O . ARG A 1 201 ? -2.523 -22.359 6.422 1 97.12 201 ARG A O 1
ATOM 1509 N N . ILE A 1 202 ? -3.023 -23.094 4.379 1 97.75 202 ILE A N 1
ATOM 1510 C CA . ILE A 1 202 ? -2.039 -22.234 3.723 1 97.75 202 ILE A CA 1
ATOM 1511 C C . ILE A 1 202 ? -2.348 -20.766 4.02 1 97.75 202 ILE A C 1
ATOM 1513 O O . ILE A 1 202 ? -1.467 -20.016 4.441 1 97.75 202 ILE A O 1
ATOM 1517 N N . VAL A 1 203 ? -3.613 -20.328 3.803 1 97.69 203 VAL A N 1
ATOM 1518 C CA . VAL A 1 203 ? -3.939 -18.922 3.986 1 97.69 203 VAL A CA 1
ATOM 1519 C C . VAL A 1 203 ? -3.822 -18.547 5.465 1 97.69 203 VAL A C 1
ATOM 1521 O O . VAL A 1 203 ? -3.402 -17.438 5.801 1 97.69 203 VAL A O 1
ATOM 1524 N N . ALA A 1 204 ? -4.117 -19.484 6.391 1 97.19 204 ALA A N 1
ATOM 1525 C CA . ALA A 1 204 ? -3.965 -19.234 7.82 1 97.19 204 ALA A CA 1
ATOM 1526 C C . ALA A 1 204 ? -2.496 -19.062 8.195 1 97.19 204 ALA A C 1
ATOM 1528 O O . ALA A 1 204 ? -2.146 -18.172 8.969 1 97.19 204 ALA A O 1
ATOM 1529 N N . MET A 1 205 ? -1.635 -19.922 7.652 1 96.25 205 MET A N 1
ATOM 1530 C CA . MET A 1 205 ? -0.196 -19.844 7.883 1 96.25 205 MET A CA 1
ATOM 1531 C C . MET A 1 205 ? 0.338 -18.469 7.473 1 96.25 205 MET A C 1
ATOM 1533 O O . MET A 1 205 ? 1.313 -17.984 8.047 1 96.25 205 MET A O 1
ATOM 1537 N N . LEU A 1 206 ? -0.393 -17.875 6.539 1 96.81 206 LEU A N 1
ATOM 1538 C CA . LEU A 1 206 ? 0.082 -16.609 5.988 1 96.81 206 LEU A CA 1
ATOM 1539 C C . LEU A 1 206 ? -0.739 -15.445 6.52 1 96.81 206 LEU A C 1
ATOM 1541 O O . LEU A 1 206 ? -0.745 -14.359 5.93 1 96.81 206 LEU A O 1
ATOM 1545 N N . GLY A 1 207 ? -1.472 -15.688 7.543 1 95.5 207 GLY A N 1
ATOM 1546 C CA . GLY A 1 207 ? -2.006 -14.602 8.352 1 95.5 207 GLY A CA 1
ATOM 1547 C C . GLY A 1 207 ? -3.43 -14.227 7.988 1 95.5 207 GLY A C 1
ATOM 1548 O O . GLY A 1 207 ? -3.936 -13.188 8.422 1 95.5 207 GLY A O 1
ATOM 1549 N N . ARG A 1 208 ? -4.125 -15.039 7.16 1 96.06 208 ARG A N 1
ATOM 1550 C CA . ARG A 1 208 ? -5.527 -14.82 6.824 1 96.06 208 ARG A CA 1
ATOM 1551 C C . ARG A 1 208 ? -6.434 -15.766 7.609 1 96.06 208 ARG A C 1
ATOM 1553 O O . ARG A 1 208 ? -6.074 -16.922 7.855 1 96.06 208 ARG A O 1
ATOM 1560 N N . SER A 1 209 ? -7.562 -15.258 7.867 1 95.12 209 SER A N 1
ATOM 1561 C CA . SER A 1 209 ? -8.586 -16.125 8.445 1 95.12 209 SER A CA 1
ATOM 1562 C C . SER A 1 209 ? -9.414 -16.797 7.359 1 95.12 209 SER A C 1
ATOM 1564 O O . SER A 1 209 ? -10.102 -16.125 6.586 1 95.12 209 SER A O 1
ATOM 1566 N N . PRO A 1 210 ? -9.43 -18.141 7.387 1 95 210 PRO A N 1
ATOM 1567 C CA . PRO A 1 210 ? -10.281 -18.812 6.406 1 95 210 PRO A CA 1
ATOM 1568 C C . PRO A 1 210 ? -11.758 -18.484 6.582 1 95 210 PRO A C 1
ATOM 1570 O O . PRO A 1 210 ? -12.555 -18.688 5.664 1 95 210 PRO A O 1
ATOM 1573 N N . ARG A 1 211 ? -12.219 -17.891 7.715 1 93.62 211 ARG A N 1
ATOM 1574 C CA . ARG A 1 211 ? -13.609 -17.578 8.008 1 93.62 211 ARG A CA 1
ATOM 1575 C C . ARG A 1 211 ? -13.961 -16.156 7.574 1 93.62 211 ARG A C 1
ATOM 1577 O O . ARG A 1 211 ? -15.102 -15.719 7.727 1 93.62 211 ARG A O 1
ATOM 1584 N N . TRP A 1 212 ? -13.086 -15.438 7.141 1 93.12 212 TRP A N 1
ATOM 1585 C CA . TRP A 1 212 ? -13.367 -14.086 6.68 1 93.12 212 TRP A CA 1
ATOM 1586 C C . TRP A 1 212 ? -14.641 -14.047 5.84 1 93.12 212 TRP A C 1
ATOM 1588 O O . TRP A 1 212 ? -14.859 -14.922 5 1 93.12 212 TRP A O 1
ATOM 1598 N N . PRO A 1 213 ? -15.414 -13.094 6.043 1 88.25 213 PRO A N 1
ATOM 1599 C CA . PRO A 1 213 ? -15.281 -11.883 6.855 1 88.25 213 PRO A CA 1
ATOM 1600 C C . PRO A 1 213 ? -15.875 -12.047 8.25 1 88.25 213 PRO A C 1
ATOM 1602 O O . PRO A 1 213 ? -16.047 -11.055 8.969 1 88.25 213 PRO A O 1
ATOM 1605 N N . ARG A 1 214 ? -16.297 -13.211 8.664 1 74.31 214 ARG A N 1
ATOM 1606 C CA . ARG A 1 214 ? -17.047 -13.422 9.906 1 74.31 214 ARG A CA 1
ATOM 1607 C C . ARG A 1 214 ? -16.125 -13.297 11.117 1 74.31 214 ARG A C 1
ATOM 1609 O O . ARG A 1 214 ? -16.594 -13.367 12.258 1 74.31 214 ARG A O 1
ATOM 1616 N N . ASP A 1 215 ? -14.883 -12.953 10.953 1 65.06 215 ASP A N 1
ATOM 1617 C CA . ASP A 1 215 ? -14.039 -12.906 12.148 1 65.06 215 ASP A CA 1
ATOM 1618 C C . ASP A 1 215 ? -14.133 -11.547 12.828 1 65.06 215 ASP A C 1
ATOM 1620 O O . ASP A 1 215 ? -14.367 -10.531 12.172 1 65.06 215 ASP A O 1
ATOM 1624 N N . MET B 1 1 ? 16.828 9.672 -9.867 1 32.97 1 MET B N 1
ATOM 1625 C CA . MET B 1 1 ? 16.062 10.414 -10.867 1 32.97 1 MET B CA 1
ATOM 1626 C C . MET B 1 1 ? 16.125 11.906 -10.586 1 32.97 1 MET B C 1
ATOM 1628 O O . MET B 1 1 ? 15.836 12.352 -9.469 1 32.97 1 MET B O 1
ATOM 1632 N N . SER B 1 2 ? 16.781 12.516 -11.453 1 42.06 2 SER B N 1
ATOM 1633 C CA . SER B 1 2 ? 16.859 13.969 -11.383 1 42.06 2 SER B CA 1
ATOM 1634 C C . SER B 1 2 ? 15.469 14.602 -11.344 1 42.06 2 SER B C 1
ATOM 1636 O O . SER B 1 2 ? 14.555 14.141 -12.023 1 42.06 2 SER B O 1
ATOM 1638 N N . ILE B 1 3 ? 15.25 15.359 -10.305 1 52.91 3 ILE B N 1
ATOM 1639 C CA . ILE B 1 3 ? 14.023 16.156 -10.258 1 52.91 3 ILE B CA 1
ATOM 1640 C C . ILE B 1 3 ? 13.969 17.094 -11.461 1 52.91 3 ILE B C 1
ATOM 1642 O O . ILE B 1 3 ? 14.945 17.766 -11.773 1 52.91 3 ILE B O 1
ATOM 1646 N N . ASP B 1 4 ? 13.07 16.781 -12.305 1 58.16 4 ASP B N 1
ATOM 1647 C CA . ASP B 1 4 ? 12.859 17.609 -13.484 1 58.16 4 ASP B CA 1
ATOM 1648 C C . ASP B 1 4 ? 12.859 19.094 -13.125 1 58.16 4 ASP B C 1
ATOM 1650 O O . ASP B 1 4 ? 12.531 19.469 -12 1 58.16 4 ASP B O 1
ATOM 1654 N N . PRO B 1 5 ? 13.5 19.984 -13.961 1 51.31 5 PRO B N 1
ATOM 1655 C CA . PRO B 1 5 ? 13.594 21.422 -13.711 1 51.31 5 PRO B CA 1
ATOM 1656 C C . PRO B 1 5 ? 12.273 22.031 -13.219 1 51.31 5 PRO B C 1
ATOM 1658 O O . PRO B 1 5 ? 12.281 22.922 -12.367 1 51.31 5 PRO B O 1
ATOM 1661 N N . ASP B 1 6 ? 11.18 21.641 -13.688 1 58.16 6 ASP B N 1
ATOM 1662 C CA . ASP B 1 6 ? 9.891 22.156 -13.25 1 58.16 6 ASP B CA 1
ATOM 1663 C C . ASP B 1 6 ? 9.641 21.812 -11.781 1 58.16 6 ASP B C 1
ATOM 1665 O O . ASP B 1 6 ? 9.086 22.641 -11.039 1 58.16 6 ASP B O 1
ATOM 1669 N N . THR B 1 7 ? 10.211 20.797 -11.398 1 70.31 7 THR B N 1
ATOM 1670 C CA . THR B 1 7 ? 10.086 20.406 -10 1 70.31 7 THR B CA 1
ATOM 1671 C C . THR B 1 7 ? 10.859 21.359 -9.094 1 70.31 7 THR B C 1
ATOM 1673 O O . THR B 1 7 ? 10.43 21.656 -7.984 1 70.31 7 THR B O 1
ATOM 1676 N N . ARG B 1 8 ? 11.797 22.188 -9.727 1 73.06 8 ARG B N 1
ATOM 1677 C CA . ARG B 1 8 ? 12.617 23.109 -8.945 1 73.06 8 ARG B CA 1
ATOM 1678 C C . ARG B 1 8 ? 11.859 24.391 -8.641 1 73.06 8 ARG B C 1
ATOM 1680 O O . ARG B 1 8 ? 11.984 24.953 -7.551 1 73.06 8 ARG B O 1
ATOM 1687 N N . THR B 1 9 ? 11.047 24.781 -9.617 1 77.62 9 THR B N 1
ATOM 1688 C CA . THR B 1 9 ? 10.25 25.984 -9.398 1 77.62 9 THR B CA 1
ATOM 1689 C C . THR B 1 9 ? 9.188 25.734 -8.336 1 77.62 9 THR B C 1
ATOM 1691 O O . THR B 1 9 ? 8.969 26.578 -7.461 1 77.62 9 THR B O 1
ATOM 1694 N N . GLU B 1 10 ? 8.578 24.625 -8.352 1 82.69 10 GLU B N 1
ATOM 1695 C CA . GLU B 1 10 ? 7.562 24.266 -7.367 1 82.69 10 GLU B CA 1
ATOM 1696 C C . GLU B 1 10 ? 8.164 24.156 -5.969 1 82.69 10 GLU B C 1
ATOM 1698 O O . GLU B 1 10 ? 7.559 24.594 -4.992 1 82.69 10 GLU B O 1
ATOM 1703 N N . LEU B 1 11 ? 9.32 23.766 -5.957 1 86.88 11 LEU B N 1
ATOM 1704 C CA . LEU B 1 11 ? 9.992 23.609 -4.676 1 86.88 11 LEU B CA 1
ATOM 1705 C C . LEU B 1 11 ? 10.359 24.969 -4.086 1 86.88 11 LEU B C 1
ATOM 1707 O O . LEU B 1 11 ? 10.273 25.156 -2.871 1 86.88 11 LEU B O 1
ATOM 1711 N N . ARG B 1 12 ? 10.672 25.938 -4.977 1 87.62 12 ARG B N 1
ATOM 1712 C CA . ARG B 1 12 ? 10.992 27.281 -4.508 1 87.62 12 ARG B CA 1
ATOM 1713 C C . ARG B 1 12 ? 9.758 27.969 -3.939 1 87.62 12 ARG B C 1
ATOM 1715 O O . ARG B 1 12 ? 9.859 28.766 -2.998 1 87.62 12 ARG B O 1
ATOM 1722 N N . THR B 1 13 ? 8.633 27.609 -4.484 1 89.44 13 THR B N 1
ATOM 1723 C CA . THR B 1 13 ? 7.379 28.141 -3.979 1 89.44 13 THR B CA 1
ATOM 1724 C C . THR B 1 13 ? 7.141 27.703 -2.539 1 89.44 13 THR B C 1
ATOM 1726 O O . THR B 1 13 ? 6.664 28.484 -1.714 1 89.44 13 THR B O 1
ATOM 1729 N N . LEU B 1 14 ? 7.488 26.531 -2.256 1 94.25 14 LEU B N 1
ATOM 1730 C CA . LEU B 1 14 ? 7.305 26 -0.909 1 94.25 14 LEU B CA 1
ATOM 1731 C C . LEU B 1 14 ? 8.273 26.656 0.07 1 94.25 14 LEU B C 1
ATOM 1733 O O . LEU B 1 14 ? 7.91 26.938 1.215 1 94.25 14 LEU B O 1
ATOM 1737 N N . ASP B 1 15 ? 9.445 26.969 -0.408 1 93.94 15 ASP B N 1
ATOM 1738 C CA . ASP B 1 15 ? 10.422 27.672 0.418 1 93.94 15 ASP B CA 1
ATOM 1739 C C . ASP B 1 15 ? 9.945 29.078 0.748 1 93.94 15 ASP B C 1
ATOM 1741 O O . ASP B 1 15 ? 10.164 29.578 1.857 1 93.94 15 ASP B O 1
ATOM 1745 N N . ALA B 1 16 ? 9.273 29.703 -0.176 1 94.38 16 ALA B N 1
ATOM 1746 C CA . ALA B 1 16 ? 8.758 31.047 0.025 1 94.38 16 ALA B CA 1
ATOM 1747 C C . ALA B 1 16 ? 7.586 31.062 0.997 1 94.38 16 ALA B C 1
ATOM 1749 O O . ALA B 1 16 ? 7.41 32 1.764 1 94.38 16 ALA B O 1
ATOM 1750 N N . LEU B 1 17 ? 6.801 30 0.968 1 95 17 LEU B N 1
ATOM 1751 C CA . LEU B 1 17 ? 5.598 29.906 1.789 1 95 17 LEU B CA 1
ATOM 1752 C C . LEU B 1 17 ? 5.945 29.969 3.271 1 95 17 LEU B C 1
ATOM 1754 O O . LEU B 1 17 ? 5.227 30.594 4.051 1 95 17 LEU B O 1
ATOM 1758 N N . VAL B 1 18 ? 7.074 29.391 3.627 1 93.5 18 VAL B N 1
ATOM 1759 C CA . VAL B 1 18 ? 7.426 29.312 5.039 1 93.5 18 VAL B CA 1
ATOM 1760 C C . VAL B 1 18 ? 7.855 30.688 5.551 1 93.5 18 VAL B C 1
ATOM 1762 O O . VAL B 1 18 ? 7.965 30.891 6.762 1 93.5 18 VAL B O 1
ATOM 1765 N N . GLN B 1 19 ? 8.102 31.578 4.656 1 93.19 19 GLN B N 1
ATOM 1766 C CA . GLN B 1 19 ? 8.391 32.969 5.039 1 93.19 19 GLN B CA 1
ATOM 1767 C C . GLN B 1 19 ? 7.105 33.75 5.281 1 93.19 19 GLN B C 1
ATOM 1769 O O . GLN B 1 19 ? 7.137 34.844 5.867 1 93.19 19 GLN B O 1
ATOM 1774 N N . GLU B 1 20 ? 6.02 33.219 4.879 1 95.5 20 GLU B N 1
ATOM 1775 C CA . GLU B 1 20 ? 4.746 33.906 4.934 1 95.5 20 GLU B CA 1
ATOM 1776 C C . GLU B 1 20 ? 3.857 33.375 6.051 1 95.5 20 GLU B C 1
ATOM 1778 O O . GLU B 1 20 ? 2.963 34.094 6.531 1 95.5 20 GLU B O 1
ATOM 1783 N N . VAL B 1 21 ? 4.098 32.156 6.383 1 96.88 21 VAL B N 1
ATOM 1784 C CA . VAL B 1 21 ? 3.236 31.516 7.383 1 96.88 21 VAL B CA 1
ATOM 1785 C C . VAL B 1 21 ? 4.078 30.641 8.312 1 96.88 21 VAL B C 1
ATOM 1787 O O . VAL B 1 21 ? 5.199 30.266 7.973 1 96.88 21 VAL B O 1
ATOM 1790 N N . ASP B 1 22 ? 3.578 30.359 9.5 1 97.25 22 ASP B N 1
ATOM 1791 C CA . ASP B 1 22 ? 4.176 29.375 10.391 1 97.25 22 ASP B CA 1
ATOM 1792 C C . ASP B 1 22 ? 3.746 27.953 10 1 97.25 22 ASP B C 1
ATOM 1794 O O . ASP B 1 22 ? 2.84 27.391 10.617 1 97.25 22 ASP B O 1
ATOM 179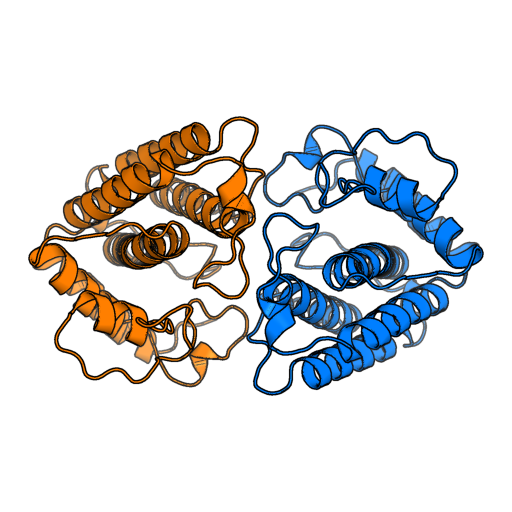8 N N . LEU B 1 23 ? 4.438 27.422 9.078 1 97.5 23 LEU B N 1
ATOM 1799 C CA . LEU B 1 23 ? 4.039 26.141 8.484 1 97.5 23 LEU B CA 1
ATOM 1800 C C . LEU B 1 23 ? 4.078 25.031 9.516 1 97.5 23 LEU B C 1
ATOM 1802 O O . LEU B 1 23 ? 3.268 24.094 9.469 1 97.5 23 LEU B O 1
ATOM 1806 N N . VAL B 1 24 ? 5.039 25.094 10.445 1 98.19 24 VAL B N 1
ATOM 1807 C CA . VAL B 1 24 ? 5.137 24.094 11.492 1 98.19 24 VAL B CA 1
ATOM 1808 C C . VAL B 1 24 ? 3.875 24.109 12.359 1 98.19 24 VAL B C 1
ATOM 1810 O O . VAL B 1 24 ? 3.307 23.062 12.664 1 98.19 24 VAL B O 1
ATOM 1813 N N . ALA B 1 25 ? 3.449 25.25 12.664 1 98.06 25 ALA B N 1
ATOM 1814 C CA . ALA B 1 25 ? 2.23 25.391 13.461 1 98.06 25 ALA B CA 1
ATOM 1815 C C . ALA B 1 25 ? 1.009 24.922 12.672 1 98.06 25 ALA B C 1
ATOM 1817 O O . ALA B 1 25 ? 0.101 24.297 13.227 1 98.06 25 ALA B O 1
ATOM 1818 N N . LEU B 1 26 ? 0.92 25.266 11.398 1 98.5 26 LEU B N 1
ATOM 1819 C CA . LEU B 1 26 ? -0.201 24.859 10.562 1 98.5 26 LEU B CA 1
ATOM 1820 C C . LEU B 1 26 ? -0.22 23.344 10.398 1 98.5 26 LEU B C 1
ATOM 1822 O O . LEU B 1 26 ? -1.286 22.719 10.445 1 98.5 26 LEU B O 1
ATOM 1826 N N . ASP B 1 27 ? 0.958 22.766 10.211 1 98.69 27 ASP B N 1
ATOM 1827 C CA . ASP B 1 27 ? 1.043 21.312 10.156 1 98.69 27 ASP B CA 1
ATOM 1828 C C . ASP B 1 27 ? 0.546 20.688 11.461 1 98.69 27 ASP B C 1
ATOM 1830 O O . ASP B 1 27 ? -0.205 19.703 11.438 1 98.69 27 ASP B O 1
ATOM 1834 N N . ALA B 1 28 ? 1.004 21.234 12.547 1 98.69 28 ALA B N 1
ATOM 1835 C CA . ALA B 1 28 ? 0.573 20.719 13.844 1 98.69 28 ALA B CA 1
ATOM 1836 C C . ALA B 1 28 ? -0.947 20.766 13.969 1 98.69 28 ALA B C 1
ATOM 1838 O O . ALA B 1 28 ? -1.554 19.844 14.523 1 98.69 28 ALA B O 1
ATOM 1839 N N . GLN B 1 29 ? -1.564 21.797 13.484 1 98.62 29 GLN B N 1
ATOM 1840 C CA . GLN B 1 29 ? -3.02 21.891 13.492 1 98.62 29 GLN B CA 1
ATOM 1841 C C . GLN B 1 29 ? -3.652 20.766 12.672 1 98.62 29 GLN B C 1
ATOM 1843 O O . GLN B 1 29 ? -4.617 20.141 13.109 1 98.62 29 GLN B O 1
ATOM 1848 N N . ALA B 1 30 ? -3.156 20.531 11.5 1 98.81 30 ALA B N 1
ATOM 1849 C CA . ALA B 1 30 ? -3.668 19.453 10.648 1 98.81 30 ALA B CA 1
ATOM 1850 C C . ALA B 1 30 ? -3.514 18.094 11.328 1 98.81 30 ALA B C 1
ATOM 1852 O O . ALA B 1 30 ? -4.434 17.281 11.305 1 98.81 30 ALA B O 1
ATOM 1853 N N . VAL B 1 31 ? -2.316 17.891 11.945 1 98.88 31 VAL B N 1
ATOM 1854 C CA . VAL B 1 31 ? -2.041 16.625 12.625 1 98.88 31 VAL B CA 1
ATOM 1855 C C . VAL B 1 31 ? -3.012 16.453 13.797 1 98.88 31 VAL B C 1
ATOM 1857 O O . VAL B 1 31 ? -3.584 15.367 13.969 1 98.88 31 VAL B O 1
ATOM 1860 N N . ARG B 1 32 ? -3.229 17.469 14.547 1 98.62 32 ARG B N 1
ATOM 1861 C CA . ARG B 1 32 ? -4.145 17.375 15.688 1 98.62 32 ARG B CA 1
ATOM 1862 C C . ARG B 1 32 ? -5.566 17.094 15.219 1 98.62 32 ARG B C 1
ATOM 1864 O O . ARG B 1 32 ? -6.297 16.344 15.867 1 98.62 32 ARG B O 1
ATOM 1871 N N . ALA B 1 33 ? -5.988 17.703 14.094 1 98.69 33 ALA B N 1
ATOM 1872 C CA . ALA B 1 33 ? -7.293 17.391 13.516 1 98.69 33 ALA B CA 1
ATOM 1873 C C . ALA B 1 33 ? -7.398 15.914 13.156 1 98.69 33 ALA B C 1
ATOM 1875 O O . ALA B 1 33 ? -8.43 15.281 13.406 1 98.69 33 ALA B O 1
ATOM 1876 N N . SER B 1 34 ? -6.359 15.375 12.594 1 98.81 34 SER B N 1
ATOM 1877 C CA . SER B 1 34 ? -6.367 13.961 12.234 1 98.81 34 SER B CA 1
ATOM 1878 C C . SER B 1 34 ? -6.434 13.078 13.477 1 98.81 34 SER B C 1
ATOM 1880 O O . SER B 1 34 ? -7.109 12.047 13.469 1 98.81 34 SER B O 1
ATOM 1882 N N . VAL B 1 35 ? -5.703 13.461 14.523 1 98.81 35 VAL B N 1
ATOM 1883 C CA . VAL B 1 35 ? -5.734 12.695 15.766 1 98.81 35 VAL B CA 1
ATOM 1884 C C . VAL B 1 35 ? -7.156 12.672 16.328 1 98.81 35 VAL B C 1
ATOM 1886 O O . VAL B 1 35 ? -7.656 11.617 16.719 1 98.81 35 VAL B O 1
ATOM 1889 N N . ALA B 1 36 ? -7.812 13.797 16.312 1 98.75 36 ALA B N 1
ATOM 1890 C CA . ALA B 1 36 ? -9.18 13.891 16.812 1 98.75 36 ALA B CA 1
ATOM 1891 C C . ALA B 1 36 ? -10.117 12.984 16.031 1 98.75 36 ALA B C 1
ATOM 1893 O O . ALA B 1 36 ? -10.992 12.336 16.609 1 98.75 36 ALA B O 1
ATOM 1894 N N . LEU B 1 37 ? -9.969 12.914 14.766 1 98.81 37 LEU B N 1
ATOM 1895 C CA . LEU B 1 37 ? -10.781 12.055 13.922 1 98.81 37 LEU B CA 1
ATOM 1896 C C . LEU B 1 37 ? -10.5 10.586 14.211 1 98.81 37 LEU B C 1
ATOM 1898 O O . LEU B 1 37 ? -11.422 9.781 14.352 1 98.81 37 LEU B O 1
ATOM 1902 N N . VAL B 1 38 ? -9.219 10.234 14.305 1 98.75 38 VAL B N 1
ATOM 1903 C CA . VAL B 1 38 ? -8.812 8.844 14.492 1 98.75 38 VAL B CA 1
ATOM 1904 C C . VAL B 1 38 ? -9.328 8.336 15.836 1 98.75 38 VAL B C 1
ATOM 1906 O O . VAL B 1 38 ? -9.688 7.16 15.961 1 98.75 38 VAL B O 1
ATOM 1909 N N . GLU B 1 39 ? -9.438 9.227 16.781 1 98.56 39 GLU B N 1
ATOM 1910 C CA . GLU B 1 39 ? -9.938 8.852 18.109 1 98.56 39 GLU B CA 1
ATOM 1911 C C . GLU B 1 39 ? -11.391 8.406 18.047 1 98.56 39 GLU B C 1
ATOM 1913 O O . GLU B 1 39 ? -11.906 7.793 18.984 1 98.56 39 GLU B O 1
ATOM 1918 N N . ARG B 1 40 ? -12.047 8.688 16.938 1 98.38 40 ARG B N 1
ATOM 1919 C CA . ARG B 1 40 ? -13.453 8.32 16.766 1 98.38 40 ARG B CA 1
ATOM 1920 C C . ARG B 1 40 ? -13.586 7 16.016 1 98.38 40 ARG B C 1
ATOM 1922 O O . ARG B 1 40 ? -14.688 6.48 15.852 1 98.38 40 ARG B O 1
ATOM 1929 N N . VAL B 1 41 ? -12.523 6.445 15.57 1 98.12 41 VAL B N 1
ATOM 1930 C CA . VAL B 1 41 ? -12.539 5.23 14.758 1 98.12 41 VAL B CA 1
ATOM 1931 C C . VAL B 1 41 ? -12.883 4.027 15.633 1 98.12 41 VAL B C 1
ATOM 1933 O O . VAL B 1 41 ? -12.336 3.869 16.719 1 98.12 41 VAL B O 1
ATOM 1936 N N . THR B 1 42 ? -13.82 3.182 15.164 1 96.88 42 THR B N 1
ATOM 1937 C CA . THR B 1 42 ? -14.148 1.912 15.805 1 96.88 42 THR B CA 1
ATOM 1938 C C . THR B 1 42 ? -13.586 0.741 15 1 96.88 42 THR B C 1
ATOM 1940 O O . THR B 1 42 ? -13.172 0.911 13.852 1 96.88 42 THR B O 1
ATOM 1943 N N . GLY B 1 43 ? -13.562 -0.411 15.68 1 94.75 43 GLY B N 1
ATOM 1944 C CA . GLY B 1 43 ? -13.125 -1.605 14.977 1 94.75 43 GLY B CA 1
ATOM 1945 C C . GLY B 1 43 ? -13.906 -1.871 13.703 1 94.75 43 GLY B C 1
ATOM 1946 O O . GLY B 1 43 ? -13.328 -2.285 12.695 1 94.75 43 GLY B O 1
ATOM 1947 N N . ALA B 1 44 ? -15.164 -1.618 13.711 1 94.81 44 ALA B N 1
ATOM 1948 C CA . ALA B 1 44 ? -16.031 -1.856 12.562 1 94.81 44 ALA B CA 1
ATOM 1949 C C . ALA B 1 44 ? -15.703 -0.9 11.422 1 94.81 44 ALA B C 1
ATOM 1951 O O . ALA B 1 44 ? -15.883 -1.237 10.25 1 94.81 44 ALA B O 1
ATOM 1952 N N . ASP B 1 45 ? -15.164 0.224 11.711 1 97.62 45 ASP B N 1
ATOM 1953 C CA . ASP B 1 45 ? -14.859 1.238 10.703 1 97.62 45 ASP B CA 1
ATOM 1954 C C . ASP B 1 45 ? -13.656 0.833 9.859 1 97.62 45 ASP B C 1
ATOM 1956 O O . ASP B 1 45 ? -13.492 1.312 8.734 1 97.62 45 ASP B O 1
ATOM 1960 N N . LEU B 1 46 ? -12.836 -0.002 10.398 1 97.12 46 LEU B N 1
ATOM 1961 C CA . LEU B 1 46 ? -11.531 -0.273 9.812 1 97.12 46 LEU B CA 1
ATOM 1962 C C . LEU B 1 46 ? -11.672 -0.93 8.445 1 97.12 46 LEU B C 1
ATOM 1964 O O . LEU B 1 46 ? -10.789 -0.795 7.59 1 97.12 46 LEU B O 1
ATOM 1968 N N . ARG B 1 47 ? -12.758 -1.537 8.109 1 96.62 47 ARG B N 1
ATOM 1969 C CA . ARG B 1 47 ? -12.93 -2.25 6.848 1 96.62 47 ARG B CA 1
ATOM 1970 C C . ARG B 1 47 ? -13.578 -1.357 5.797 1 96.62 47 ARG B C 1
ATOM 1972 O O . ARG B 1 47 ? -13.688 -1.74 4.633 1 96.62 47 ARG B O 1
ATOM 1979 N N . LYS B 1 48 ? -13.984 -0.194 6.168 1 98.12 48 LYS B N 1
ATOM 1980 C CA . LYS B 1 48 ? -14.664 0.707 5.242 1 98.12 48 LYS B CA 1
ATOM 1981 C C . LYS B 1 48 ? -13.727 1.163 4.129 1 98.12 48 LYS B C 1
ATOM 1983 O O . LYS B 1 48 ? -12.539 1.405 4.371 1 98.12 48 LYS B O 1
ATOM 1988 N N . PRO B 1 49 ? -14.289 1.251 2.904 1 98.19 49 PRO B N 1
ATOM 1989 C CA . PRO B 1 49 ? -13.492 1.923 1.87 1 98.19 49 PRO B CA 1
ATOM 1990 C C . PRO B 1 49 ? -13.266 3.402 2.17 1 98.19 49 PRO B C 1
ATOM 1992 O O . PRO B 1 49 ? -13.945 3.975 3.023 1 98.19 49 PRO B O 1
ATOM 1995 N N . THR B 1 50 ? -12.32 3.988 1.54 1 98.56 50 THR B N 1
ATOM 1996 C CA . THR B 1 50 ? -11.984 5.398 1.702 1 98.56 50 THR B CA 1
ATOM 1997 C C . THR B 1 50 ? -11.977 6.109 0.352 1 98.56 50 THR B C 1
ATOM 1999 O O . THR B 1 50 ? -12.055 5.465 -0.696 1 98.56 50 THR B O 1
ATOM 2002 N N . PRO B 1 51 ? -11.844 7.453 0.345 1 97.44 51 PRO B N 1
ATOM 2003 C CA . PRO B 1 51 ? -11.664 8.172 -0.92 1 97.44 51 PRO B CA 1
ATOM 2004 C C . PRO B 1 51 ? -10.344 7.828 -1.607 1 97.44 51 PRO B C 1
ATOM 2006 O O . PRO B 1 51 ? -10.141 8.18 -2.771 1 97.44 51 PRO B O 1
ATOM 2009 N N . CYS B 1 52 ? -9.43 7.262 -0.897 1 96.75 52 CYS B N 1
ATOM 2010 C CA . CYS B 1 52 ? -8.258 6.648 -1.51 1 96.75 52 CYS B CA 1
ATOM 2011 C C . CYS B 1 52 ? -8.57 5.242 -2.002 1 96.75 52 CYS B C 1
ATOM 2013 O O . CYS B 1 52 ? -8.586 4.293 -1.216 1 96.75 52 CYS B O 1
ATOM 2015 N N . ALA B 1 53 ? -8.68 5.051 -3.205 1 95 53 ALA B N 1
ATOM 2016 C CA . ALA B 1 53 ? -9.32 3.896 -3.826 1 95 53 ALA B CA 1
ATOM 2017 C C . ALA B 1 53 ? -8.664 2.596 -3.379 1 95 53 ALA B C 1
ATOM 2019 O O . ALA B 1 53 ? -9.328 1.562 -3.262 1 95 53 ALA B O 1
ATOM 2020 N N . ASP B 1 54 ? -7.398 2.678 -3.102 1 97.25 54 ASP B N 1
ATOM 2021 C CA . ASP B 1 54 ? -6.641 1.456 -2.85 1 97.25 54 ASP B CA 1
ATOM 2022 C C . ASP B 1 54 ? -6.812 0.99 -1.406 1 97.25 54 ASP B C 1
ATOM 2024 O O . ASP B 1 54 ? -6.484 -0.15 -1.072 1 97.25 54 ASP B O 1
ATOM 2028 N N . TRP B 1 55 ? -7.379 1.849 -0.539 1 98.25 55 TRP B N 1
ATOM 2029 C CA . TRP B 1 55 ? -7.215 1.549 0.879 1 98.25 55 TRP B CA 1
ATOM 2030 C C . TRP B 1 55 ? -8.562 1.488 1.584 1 98.25 55 TRP B C 1
ATOM 2032 O O . TRP B 1 55 ? -9.445 2.309 1.318 1 98.25 55 TRP B O 1
ATOM 2042 N N . THR B 1 56 ? -8.648 0.549 2.506 1 98.44 56 THR B N 1
ATOM 2043 C CA . THR B 1 56 ? -9.617 0.633 3.594 1 98.44 56 THR B CA 1
ATOM 2044 C C . THR B 1 56 ? -9.18 1.672 4.625 1 98.44 56 THR B C 1
ATOM 2046 O O . THR B 1 56 ? -8.094 2.238 4.52 1 98.44 56 THR B O 1
ATOM 2049 N N . LEU B 1 57 ? -10.07 1.919 5.539 1 98.69 57 LEU B N 1
ATOM 2050 C CA . LEU B 1 57 ? -9.641 2.811 6.609 1 98.69 57 LEU B CA 1
ATOM 2051 C C . LEU B 1 57 ? -8.438 2.234 7.348 1 98.69 57 LEU B C 1
ATOM 2053 O O . LEU B 1 57 ? -7.547 2.979 7.777 1 98.69 57 LEU B O 1
ATOM 2057 N N . HIS B 1 58 ? -8.352 0.913 7.508 1 97.88 58 HIS B N 1
ATOM 2058 C CA . HIS B 1 58 ? -7.172 0.267 8.07 1 97.88 58 HIS B CA 1
ATOM 2059 C C . HIS B 1 58 ? -5.914 0.651 7.293 1 97.88 58 HIS B C 1
ATOM 2061 O O . HIS B 1 58 ? -4.926 1.086 7.887 1 97.88 58 HIS B O 1
ATOM 2067 N N . GLY B 1 59 ? -5.988 0.53 6.008 1 98 59 GLY B N 1
ATOM 2068 C CA . GLY B 1 59 ? -4.855 0.852 5.152 1 98 59 GLY B CA 1
ATOM 2069 C C . GLY B 1 59 ? -4.484 2.322 5.184 1 98 59 GLY B C 1
ATOM 2070 O O . GLY B 1 59 ? -3.301 2.668 5.16 1 98 59 GLY B O 1
ATOM 2071 N N . LEU B 1 60 ? -5.473 3.174 5.227 1 98.69 60 LEU B N 1
ATOM 2072 C CA . LEU B 1 60 ? -5.211 4.605 5.328 1 98.69 60 LEU B CA 1
ATOM 2073 C C . LEU B 1 60 ? -4.484 4.934 6.629 1 98.69 60 LEU B C 1
ATOM 2075 O O . LEU B 1 60 ? -3.52 5.703 6.629 1 98.69 60 LEU B O 1
ATOM 2079 N N . LEU B 1 61 ? -4.91 4.297 7.691 1 98.69 61 LEU B N 1
ATOM 2080 C CA . LEU B 1 61 ? -4.281 4.555 8.984 1 98.69 61 LEU B CA 1
ATOM 2081 C C . LEU B 1 61 ? -2.842 4.051 8.992 1 98.69 61 LEU B C 1
ATOM 2083 O O . LEU B 1 61 ? -1.942 4.734 9.492 1 98.69 61 LEU B O 1
ATOM 2087 N N . THR B 1 62 ? -2.617 2.854 8.453 1 98 62 THR B N 1
ATOM 2088 C CA . THR B 1 62 ? -1.249 2.352 8.414 1 98 62 THR B CA 1
ATOM 2089 C C . THR B 1 62 ? -0.36 3.271 7.582 1 98 62 THR B C 1
ATOM 2091 O O . THR B 1 62 ? 0.798 3.508 7.934 1 98 62 THR B O 1
ATOM 2094 N N . HIS B 1 63 ? -0.865 3.814 6.496 1 97.94 63 HIS B N 1
ATOM 2095 C CA . HIS B 1 63 ? -0.124 4.773 5.68 1 97.94 63 HIS B CA 1
ATOM 2096 C C . HIS B 1 63 ? 0.209 6.031 6.477 1 97.94 63 HIS B C 1
ATOM 2098 O O . HIS B 1 63 ? 1.361 6.469 6.5 1 97.94 63 HIS B O 1
ATOM 2104 N N . MET B 1 64 ? -0.8 6.555 7.109 1 98.75 64 MET B N 1
ATOM 2105 C CA . MET B 1 64 ? -0.627 7.805 7.844 1 98.75 64 MET B CA 1
ATOM 2106 C C . MET B 1 64 ? 0.392 7.641 8.969 1 98.75 64 MET B C 1
ATOM 2108 O O . MET B 1 64 ? 1.214 8.531 9.195 1 98.75 64 MET B O 1
ATOM 2112 N N . ILE B 1 65 ? 0.37 6.527 9.641 1 98.56 65 ILE B N 1
ATOM 2113 C CA . ILE B 1 65 ? 1.316 6.246 10.719 1 98.56 65 ILE B CA 1
ATOM 2114 C C . ILE B 1 65 ? 2.725 6.117 10.141 1 98.56 65 ILE B C 1
ATOM 2116 O O . ILE B 1 65 ? 3.676 6.691 10.68 1 98.56 65 ILE B O 1
ATOM 2120 N N . ALA B 1 66 ? 2.855 5.398 9.055 1 97.94 66 ALA B N 1
ATOM 2121 C CA . ALA B 1 66 ? 4.156 5.234 8.414 1 97.94 66 ALA B CA 1
ATOM 2122 C C . ALA B 1 66 ? 4.742 6.582 8.008 1 97.94 66 ALA B C 1
ATOM 2124 O O . ALA B 1 66 ? 5.945 6.816 8.156 1 97.94 66 ALA B O 1
ATOM 2125 N N . GLN B 1 67 ? 3.902 7.453 7.473 1 98.38 67 GLN B N 1
ATOM 2126 C CA . GLN B 1 67 ? 4.367 8.773 7.066 1 98.38 67 GLN B CA 1
ATOM 2127 C C . GLN B 1 67 ? 4.848 9.578 8.273 1 98.38 67 GLN B C 1
ATOM 2129 O O . GLN B 1 67 ? 5.871 10.266 8.195 1 98.38 67 GLN B O 1
ATOM 2134 N N . HIS B 1 68 ? 4.098 9.508 9.414 1 98.75 68 HIS B N 1
ATOM 2135 C CA . HIS B 1 68 ? 4.59 10.141 10.633 1 98.75 68 HIS B CA 1
ATOM 2136 C C . HIS B 1 68 ? 5.984 9.633 10.992 1 98.75 68 HIS B C 1
ATOM 2138 O O . HIS B 1 68 ? 6.895 10.43 11.227 1 98.75 68 HIS B O 1
ATOM 2144 N N . HIS B 1 69 ? 6.176 8.336 10.977 1 98.12 69 HIS B N 1
ATOM 2145 C CA . HIS B 1 69 ? 7.461 7.738 11.328 1 98.12 69 HIS B CA 1
ATOM 2146 C C . HIS B 1 69 ? 8.555 8.164 10.352 1 98.12 69 HIS B C 1
ATOM 2148 O O . HIS B 1 69 ? 9.648 8.547 10.766 1 98.12 69 HIS B O 1
ATOM 2154 N N . GLY B 1 70 ? 8.266 8.07 9.07 1 97.94 70 GLY B N 1
ATOM 2155 C CA . GLY B 1 70 ? 9.234 8.414 8.047 1 97.94 70 GLY B CA 1
ATOM 2156 C C . GLY B 1 70 ? 9.711 9.844 8.125 1 97.94 70 GLY B C 1
ATOM 2157 O O . GLY B 1 70 ? 10.922 10.109 8.141 1 97.94 70 GLY B O 1
ATOM 2158 N N . PHE B 1 71 ? 8.781 10.773 8.219 1 98.38 71 PHE B N 1
ATOM 2159 C CA . PHE B 1 71 ? 9.141 12.18 8.273 1 98.38 71 PHE B CA 1
ATOM 2160 C C . PHE B 1 71 ? 9.898 12.5 9.562 1 98.38 71 PHE B C 1
ATOM 2162 O O . PHE B 1 71 ? 10.867 13.258 9.547 1 98.38 71 PHE B O 1
ATOM 2169 N N . ALA B 1 72 ? 9.43 11.953 10.711 1 98.38 72 ALA B N 1
ATOM 2170 C CA . ALA B 1 72 ? 10.133 12.18 11.977 1 98.38 72 ALA B CA 1
ATOM 2171 C C . ALA B 1 72 ? 11.578 11.688 11.891 1 98.38 72 ALA B C 1
ATOM 2173 O O . ALA B 1 72 ? 12.508 12.414 12.258 1 98.38 72 ALA B O 1
ATOM 2174 N N . ALA B 1 73 ? 11.766 10.484 11.398 1 97.5 73 ALA B N 1
ATOM 2175 C CA . ALA B 1 73 ? 13.102 9.898 11.273 1 97.5 73 ALA B CA 1
ATOM 2176 C C . ALA B 1 73 ? 13.977 10.727 10.328 1 97.5 73 ALA B C 1
ATOM 2178 O O . ALA B 1 73 ? 15.133 11 10.633 1 97.5 73 ALA B O 1
ATOM 2179 N N . ALA B 1 74 ? 13.406 11.102 9.195 1 96.69 74 ALA B N 1
ATOM 2180 C CA . ALA B 1 74 ? 14.141 11.898 8.219 1 96.69 74 ALA B CA 1
ATOM 2181 C C . ALA B 1 74 ? 14.594 13.227 8.812 1 96.69 74 ALA B C 1
ATOM 2183 O O . ALA B 1 74 ? 15.719 13.664 8.578 1 96.69 74 ALA B O 1
ATOM 2184 N N . MET B 1 75 ? 13.719 13.859 9.594 1 96.56 75 MET B N 1
ATOM 2185 C CA . MET B 1 75 ? 14.047 15.141 10.219 1 96.56 75 MET B CA 1
ATOM 2186 C C . MET B 1 75 ? 15.219 14.992 11.18 1 96.56 75 MET B C 1
ATOM 2188 O O . MET B 1 75 ? 15.961 15.945 11.414 1 96.56 75 MET B O 1
ATOM 2192 N N . ARG B 1 76 ? 15.398 13.789 11.625 1 95.94 76 ARG B N 1
ATOM 2193 C CA . ARG B 1 76 ? 16.484 13.516 12.57 1 95.94 76 ARG B CA 1
ATOM 2194 C C . ARG B 1 76 ? 17.688 12.922 11.867 1 95.94 76 ARG B C 1
ATOM 2196 O O . ARG B 1 76 ? 18.609 12.414 12.516 1 95.94 76 ARG B O 1
ATOM 2203 N N . GLY B 1 77 ? 17.609 12.805 10.578 1 94.19 77 GLY B N 1
ATOM 2204 C CA . GLY B 1 77 ? 18.766 12.438 9.781 1 94.19 77 GLY B CA 1
ATOM 2205 C C . GLY B 1 77 ? 18.812 10.953 9.453 1 94.19 77 GLY B C 1
ATOM 2206 O O . GLY B 1 77 ? 19.828 10.461 8.945 1 94.19 77 GLY B O 1
ATOM 2207 N N . ASP B 1 78 ? 17.797 10.227 9.789 1 94.5 78 ASP B N 1
ATOM 2208 C CA . ASP B 1 78 ? 17.719 8.812 9.453 1 94.5 78 ASP B CA 1
ATOM 2209 C C . ASP B 1 78 ? 17.297 8.609 8 1 94.5 78 ASP B C 1
ATOM 2211 O O . ASP B 1 78 ? 16.188 8.977 7.617 1 94.5 78 ASP B O 1
ATOM 2215 N N . GLY B 1 79 ? 18.141 8.016 7.207 1 91.12 79 GLY B N 1
ATOM 2216 C CA . GLY B 1 79 ? 17.891 7.812 5.785 1 91.12 79 GLY B CA 1
ATOM 2217 C C . GLY B 1 79 ? 17.484 6.395 5.449 1 91.12 79 GLY B C 1
ATOM 2218 O O . GLY B 1 79 ? 17.469 6.008 4.277 1 91.12 79 GLY B O 1
ATOM 2219 N N . ASP B 1 80 ? 17.141 5.609 6.461 1 91.19 80 ASP B N 1
ATOM 2220 C CA . ASP B 1 80 ? 16.75 4.219 6.25 1 91.19 80 ASP B CA 1
ATOM 2221 C C . ASP B 1 80 ? 15.375 4.137 5.594 1 91.19 80 ASP B C 1
ATOM 2223 O O . ASP B 1 80 ? 14.383 4.582 6.168 1 91.19 80 ASP B O 1
ATOM 2227 N N . PRO B 1 81 ? 15.312 3.529 4.398 1 90.5 81 PRO B N 1
ATOM 2228 C CA . PRO B 1 81 ? 14.008 3.432 3.736 1 90.5 81 PRO B CA 1
ATOM 2229 C C . PRO B 1 81 ? 13 2.602 4.531 1 90.5 81 PRO B C 1
ATOM 2231 O O . PRO B 1 81 ? 11.789 2.734 4.332 1 90.5 81 PRO B O 1
ATOM 2234 N N . ALA B 1 82 ? 13.469 1.779 5.492 1 89.19 82 ALA B N 1
ATOM 2235 C CA . ALA B 1 82 ? 12.602 0.879 6.246 1 89.19 82 ALA B CA 1
ATOM 2236 C C . ALA B 1 82 ? 11.656 1.662 7.152 1 89.19 82 ALA B C 1
ATOM 2238 O O . ALA B 1 82 ? 10.562 1.185 7.484 1 89.19 82 ALA B O 1
ATOM 2239 N N . VAL B 1 83 ? 11.984 2.855 7.5 1 93.44 83 VAL B N 1
ATOM 2240 C CA . VAL B 1 83 ? 11.188 3.643 8.438 1 93.44 83 VAL B CA 1
ATOM 2241 C C . VAL B 1 83 ? 9.898 4.094 7.762 1 93.44 83 VAL B C 1
ATOM 2243 O O . VAL B 1 83 ? 8.945 4.5 8.438 1 93.44 83 VAL B O 1
ATOM 2246 N N . TRP B 1 84 ? 9.875 4.02 6.406 1 94.88 84 TRP B N 1
ATOM 2247 C CA . TRP B 1 84 ? 8.719 4.469 5.637 1 94.88 84 TRP B CA 1
ATOM 2248 C C . TRP B 1 84 ? 7.742 3.32 5.395 1 94.88 84 TRP B C 1
ATOM 2250 O O . TRP B 1 84 ? 6.637 3.531 4.891 1 94.88 84 TRP B O 1
ATOM 2260 N N . LYS B 1 85 ? 8.125 2.119 5.789 1 94.06 85 LYS B N 1
ATOM 2261 C CA . LYS B 1 85 ? 7.281 0.954 5.547 1 94.06 85 LYS B CA 1
ATOM 2262 C C . LYS B 1 85 ? 6.117 0.903 6.531 1 94.06 85 LYS B C 1
ATOM 2264 O O . LYS B 1 85 ? 6.262 1.295 7.691 1 94.06 85 LYS B O 1
ATOM 2269 N N . THR B 1 86 ? 5.012 0.424 6.016 1 95.25 86 THR B N 1
ATOM 2270 C CA . THR B 1 86 ? 3.842 0.273 6.875 1 95.25 86 THR B CA 1
ATOM 2271 C C . THR B 1 86 ? 4.023 -0.895 7.84 1 95.25 86 THR B C 1
ATOM 2273 O O . THR B 1 86 ? 4.863 -1.769 7.613 1 95.25 86 THR B O 1
ATOM 2276 N N . ARG B 1 87 ? 3.277 -0.78 8.961 1 91 87 ARG B N 1
ATOM 2277 C CA . ARG B 1 87 ? 3.254 -1.822 9.977 1 91 87 ARG B CA 1
ATOM 2278 C C . ARG B 1 87 ? 1.824 -2.131 10.414 1 91 87 ARG B C 1
ATOM 2280 O O . ARG B 1 87 ? 0.911 -1.34 10.164 1 91 87 ARG B O 1
ATOM 2287 N N . ALA B 1 88 ? 1.734 -3.266 11 1 88.31 88 ALA B N 1
ATOM 2288 C CA . ALA B 1 88 ? 0.433 -3.625 11.555 1 88.31 88 ALA B CA 1
ATOM 2289 C C . ALA B 1 88 ? -0.023 -2.598 12.586 1 88.31 88 ALA B C 1
ATOM 2291 O O . ALA B 1 88 ? 0.788 -2.082 13.359 1 88.31 88 ALA B O 1
ATOM 2292 N N . LEU B 1 89 ? -1.314 -2.205 12.594 1 91.5 89 LEU B N 1
ATOM 2293 C CA . LEU B 1 89 ? -1.859 -1.229 13.531 1 91.5 89 LEU B CA 1
ATOM 2294 C C . LEU B 1 89 ? -1.719 -1.717 14.969 1 91.5 89 LEU B C 1
ATOM 2296 O O . LEU B 1 89 ? -1.628 -0.91 15.898 1 91.5 89 LEU B O 1
ATOM 2300 N N . GLY B 1 90 ? -1.679 -3.041 15.141 1 85.12 90 GLY B N 1
ATOM 2301 C CA . GLY B 1 90 ? -1.635 -3.607 16.469 1 85.12 90 GLY B CA 1
ATOM 2302 C C . GLY B 1 90 ? -2.992 -3.645 17.156 1 85.12 90 GLY B C 1
ATOM 2303 O O . GLY B 1 90 ? -4.02 -3.451 16.5 1 85.12 90 GLY B O 1
ATOM 2304 N N . ALA B 1 91 ? -2.957 -3.818 18.516 1 88.62 91 ALA B N 1
ATOM 2305 C CA . ALA B 1 91 ? -4.18 -4.055 19.281 1 88.62 91 ALA B CA 1
ATOM 2306 C C . ALA B 1 91 ? -4.91 -2.746 19.562 1 88.62 91 ALA B C 1
ATOM 2308 O O . ALA B 1 91 ? -6.121 -2.746 19.812 1 88.62 91 ALA B O 1
ATOM 2309 N N . ASP B 1 92 ? -4.246 -1.636 19.531 1 94.69 92 ASP B N 1
ATOM 2310 C CA . ASP B 1 92 ? -4.828 -0.324 19.797 1 94.69 92 ASP B CA 1
ATOM 2311 C C . ASP B 1 92 ? -4.426 0.684 18.734 1 94.69 92 ASP B C 1
ATOM 2313 O O . ASP B 1 92 ? -3.479 1.452 18.906 1 94.69 92 ASP B O 1
ATOM 2317 N N . PRO B 1 93 ? -5.168 0.684 17.625 1 95.5 93 PRO B N 1
ATOM 2318 C CA . PRO B 1 9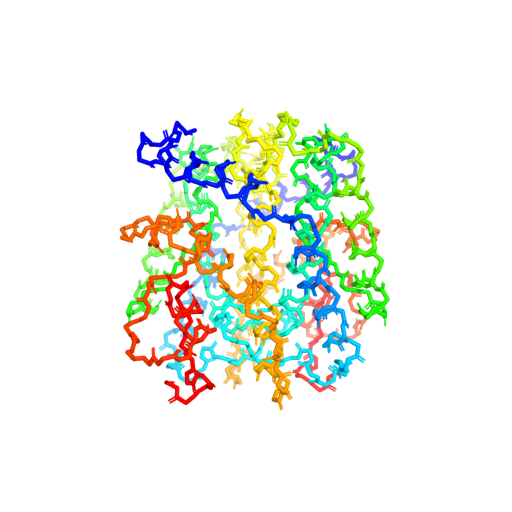3 ? -4.836 1.56 16.5 1 95.5 93 PRO B CA 1
ATOM 2319 C C . PRO B 1 93 ? -4.789 3.035 16.891 1 95.5 93 PRO B C 1
ATOM 2321 O O . PRO B 1 93 ? -3.951 3.785 16.391 1 95.5 93 PRO B O 1
ATOM 2324 N N . VAL B 1 94 ? -5.648 3.473 17.766 1 97.38 94 VAL B N 1
ATOM 2325 C CA . VAL B 1 94 ? -5.703 4.867 18.188 1 97.38 94 VAL B CA 1
ATOM 2326 C C . VAL B 1 94 ? -4.418 5.242 18.922 1 97.38 94 VAL B C 1
ATOM 2328 O O . VAL B 1 94 ? -3.809 6.273 18.641 1 97.38 94 VAL B O 1
ATOM 2331 N N . ALA B 1 95 ? -3.994 4.398 19.812 1 97.12 95 ALA B N 1
ATOM 2332 C CA . ALA B 1 95 ? -2.76 4.652 20.547 1 97.12 95 ALA B CA 1
ATOM 2333 C C . ALA B 1 95 ? -1.557 4.684 19.609 1 97.12 95 ALA B C 1
ATOM 2335 O O . ALA B 1 95 ? -0.671 5.531 19.75 1 97.12 95 ALA B O 1
ATOM 2336 N N . SER B 1 96 ? -1.518 3.729 18.672 1 96.31 96 SER B N 1
ATOM 2337 C CA . SER B 1 96 ? -0.443 3.705 17.688 1 96.31 96 SER B CA 1
ATOM 2338 C C . SER B 1 96 ? -0.386 5.012 16.906 1 96.31 96 SER B C 1
ATOM 2340 O O . SER B 1 96 ? 0.695 5.562 16.672 1 96.31 96 SER B O 1
ATOM 2342 N N . TYR B 1 97 ? -1.516 5.516 16.531 1 98.62 97 TYR B N 1
ATOM 2343 C CA . TYR B 1 97 ? -1.587 6.746 15.75 1 98.62 97 TYR B CA 1
ATOM 2344 C C . TYR B 1 97 ? -1.132 7.945 16.578 1 98.62 97 TYR B C 1
ATOM 2346 O O . TYR B 1 97 ? -0.34 8.766 16.109 1 98.62 97 TYR B O 1
ATOM 2354 N N . GLN B 1 98 ? -1.634 7.984 17.781 1 98.62 98 GLN B N 1
ATOM 2355 C CA . GLN B 1 98 ? -1.279 9.086 18.688 1 98.62 98 GLN B CA 1
ATOM 2356 C C . GLN B 1 98 ? 0.227 9.133 18.922 1 98.62 98 GLN B C 1
ATOM 2358 O O . GLN B 1 98 ? 0.828 10.211 18.906 1 98.62 98 GLN B O 1
ATOM 2363 N N . ALA B 1 99 ? 0.78 8.023 19.141 1 98.25 99 ALA B N 1
ATOM 2364 C CA . ALA B 1 99 ? 2.217 7.961 19.391 1 98.25 99 ALA B CA 1
ATOM 2365 C C . ALA B 1 99 ? 3.012 8.453 18.188 1 98.25 99 ALA B C 1
ATOM 2367 O O . ALA B 1 99 ? 3.965 9.227 18.344 1 98.25 99 ALA B O 1
ATOM 2368 N N . ALA B 1 100 ? 2.643 8.016 17.031 1 98.62 100 ALA B N 1
ATOM 2369 C CA . ALA B 1 100 ? 3.32 8.438 15.805 1 98.62 100 ALA B CA 1
ATOM 2370 C C . ALA B 1 100 ? 3.164 9.945 15.586 1 98.62 100 ALA B C 1
ATOM 2372 O O . ALA B 1 100 ? 4.121 10.625 15.211 1 98.62 100 ALA B O 1
ATOM 2373 N N . ALA B 1 101 ? 1.958 10.445 15.812 1 98.88 101 ALA B N 1
ATOM 2374 C CA . ALA B 1 101 ? 1.681 11.867 15.664 1 98.88 101 ALA B CA 1
ATOM 2375 C C . ALA B 1 101 ? 2.521 12.695 16.641 1 98.88 101 ALA B C 1
ATOM 2377 O O . ALA B 1 101 ? 3.094 13.719 16.25 1 98.88 101 ALA B O 1
ATOM 2378 N N . THR B 1 102 ? 2.568 12.266 17.859 1 98.75 102 THR B N 1
ATOM 2379 C CA . THR B 1 102 ? 3.367 12.961 18.859 1 98.75 102 THR B CA 1
ATOM 2380 C C . THR B 1 102 ? 4.832 13.023 18.438 1 98.75 102 THR B C 1
ATOM 2382 O O . THR B 1 102 ? 5.477 14.07 18.562 1 98.75 102 THR B O 1
ATOM 2385 N N . ASP B 1 103 ? 5.293 11.953 17.953 1 98.56 103 ASP B N 1
ATOM 2386 C CA . ASP B 1 103 ? 6.695 11.844 17.562 1 98.56 103 ASP B CA 1
ATOM 2387 C C . ASP B 1 103 ? 7.031 12.82 16.438 1 98.56 103 ASP B C 1
ATOM 2389 O O . ASP B 1 103 ? 8.039 13.523 16.5 1 98.56 103 ASP B O 1
ATOM 2393 N N . VAL B 1 104 ? 6.207 12.891 15.391 1 98.81 104 VAL B N 1
ATOM 2394 C CA . VAL B 1 104 ? 6.527 13.742 14.25 1 98.81 104 VAL B CA 1
ATOM 2395 C C . VAL B 1 104 ? 6.395 15.211 14.648 1 98.81 104 VAL B C 1
ATOM 2397 O O . VAL B 1 104 ? 7.16 16.062 14.188 1 98.81 104 VAL B O 1
ATOM 2400 N N . LEU B 1 105 ? 5.387 15.539 15.5 1 98.75 105 LEU B N 1
ATOM 2401 C CA . LEU B 1 105 ? 5.242 16.906 15.977 1 98.75 105 LEU B CA 1
ATOM 2402 C C . LEU B 1 105 ? 6.48 17.344 16.766 1 98.75 105 LEU B C 1
ATOM 2404 O O . LEU B 1 105 ? 6.941 18.484 16.609 1 98.75 105 LEU B O 1
ATOM 2408 N N . ALA B 1 106 ? 7.039 16.453 17.531 1 98.56 106 ALA B N 1
ATOM 2409 C CA . ALA B 1 106 ? 8.266 16.75 18.266 1 98.56 106 ALA B CA 1
ATOM 2410 C C . ALA B 1 106 ? 9.438 16.984 17.312 1 98.56 106 ALA B C 1
ATOM 2412 O O . ALA B 1 106 ? 10.227 17.906 17.5 1 98.56 106 ALA B O 1
ATOM 2413 N N . ALA B 1 107 ? 9.531 16.125 16.328 1 98.44 107 ALA B N 1
ATOM 2414 C CA . ALA B 1 107 ? 10.609 16.25 15.344 1 98.44 107 ALA B CA 1
ATOM 2415 C C . ALA B 1 107 ? 10.531 17.594 14.625 1 98.44 107 ALA B C 1
ATOM 2417 O O . ALA B 1 107 ? 11.555 18.25 14.406 1 98.44 107 ALA B O 1
ATOM 2418 N N . PHE B 1 108 ? 9.312 18.016 14.227 1 98.25 108 PHE B N 1
ATOM 2419 C CA . PHE B 1 108 ? 9.117 19.234 13.469 1 98.25 108 PHE B CA 1
ATOM 2420 C C . PHE B 1 108 ? 9.336 20.469 14.352 1 98.25 108 PHE B C 1
ATOM 2422 O O . PHE B 1 108 ? 9.57 21.562 13.852 1 98.25 108 PHE B O 1
ATOM 2429 N N . ALA B 1 109 ? 9.297 20.312 15.648 1 96.62 109 ALA B N 1
ATOM 2430 C CA . ALA B 1 109 ? 9.414 21.422 16.594 1 96.62 109 ALA B CA 1
ATOM 2431 C C . ALA B 1 109 ? 10.875 21.688 16.938 1 96.62 109 ALA B C 1
ATOM 2433 O O . ALA B 1 109 ? 11.195 22.656 17.625 1 96.62 109 ALA B O 1
ATOM 2434 N N . GLU B 1 110 ? 11.742 20.828 16.5 1 95.75 110 GLU B N 1
ATOM 2435 C CA . GLU B 1 110 ? 13.164 21.047 16.797 1 95.75 110 GLU B CA 1
ATOM 2436 C C . GLU B 1 110 ? 13.664 22.344 16.172 1 95.75 110 GLU B C 1
ATOM 2438 O O . GLU B 1 110 ? 13.188 22.75 15.109 1 95.75 110 GLU B O 1
ATOM 2443 N N . PRO B 1 111 ? 14.648 22.906 16.75 1 93.62 111 PRO B N 1
ATOM 2444 C CA . PRO B 1 111 ? 15.141 24.203 16.25 1 93.62 111 PRO B CA 1
ATOM 2445 C C . PRO B 1 111 ? 15.711 24.109 14.836 1 93.62 111 PRO B C 1
ATOM 2447 O O . PRO B 1 111 ? 16.359 23.109 14.484 1 93.62 111 PRO B O 1
ATOM 2450 N N . ALA B 1 112 ? 15.492 25.031 14.023 1 92.81 112 ALA B N 1
ATOM 2451 C CA . ALA B 1 112 ? 16.047 25.25 12.695 1 92.81 112 ALA B CA 1
ATOM 2452 C C . ALA B 1 112 ? 15.711 24.094 11.758 1 92.81 112 ALA B C 1
ATOM 2454 O O . ALA B 1 112 ? 16.484 23.797 10.844 1 92.81 112 ALA B O 1
ATOM 2455 N N . VAL B 1 113 ? 14.602 23.406 12.031 1 92.75 113 VAL B N 1
ATOM 2456 C CA . VAL B 1 113 ? 14.234 22.25 11.234 1 92.75 113 VAL B CA 1
ATOM 2457 C C . VAL B 1 113 ? 13.977 22.656 9.789 1 92.75 113 VAL B C 1
ATOM 2459 O O . VAL B 1 113 ? 14.289 21.922 8.852 1 92.75 113 VAL B O 1
ATOM 2462 N N . LEU B 1 114 ? 13.461 23.859 9.562 1 94.44 114 LEU B N 1
ATOM 2463 C CA . LEU B 1 114 ? 13.047 24.312 8.242 1 94.44 114 LEU B CA 1
ATOM 2464 C C . LEU B 1 114 ? 14.258 24.594 7.355 1 94.44 114 LEU B C 1
ATOM 2466 O O . LEU B 1 114 ? 14.141 24.609 6.125 1 94.44 114 LEU B O 1
ATOM 2470 N N . ASP B 1 115 ? 15.469 24.719 7.926 1 93.19 115 ASP B N 1
ATOM 2471 C CA . ASP B 1 115 ? 16.672 25.047 7.176 1 93.19 115 ASP B CA 1
ATOM 2472 C C . ASP B 1 115 ? 17.531 23.812 6.914 1 93.19 115 ASP B C 1
ATOM 2474 O O . ASP B 1 115 ? 18.516 23.875 6.176 1 93.19 115 ASP B O 1
ATOM 2478 N N . ARG B 1 116 ? 17.156 22.734 7.441 1 94.44 116 ARG B N 1
ATOM 2479 C CA . ARG B 1 116 ? 17.906 21.484 7.277 1 94.44 116 ARG B CA 1
ATOM 2480 C C . ARG B 1 116 ? 17.766 20.938 5.863 1 94.44 116 ARG B C 1
ATOM 2482 O O . ARG B 1 116 ? 16.781 21.234 5.172 1 94.44 116 ARG B O 1
ATOM 2489 N N . LYS B 1 117 ? 18.812 20.234 5.461 1 95.06 117 LYS B N 1
ATOM 2490 C CA . LYS B 1 117 ? 18.719 19.391 4.27 1 95.06 117 LYS B CA 1
ATOM 2491 C C . LYS B 1 117 ? 18.312 17.969 4.637 1 95.06 117 LYS B C 1
ATOM 2493 O O . LYS B 1 117 ? 18.969 17.328 5.465 1 95.06 117 LYS B O 1
ATOM 2498 N N . ILE B 1 118 ? 17.25 17.5 4 1 94.94 118 ILE B N 1
ATOM 2499 C CA . ILE B 1 118 ? 16.594 16.266 4.445 1 94.94 118 ILE B CA 1
ATOM 2500 C C . ILE B 1 118 ? 16.5 15.297 3.277 1 94.94 118 ILE B C 1
ATOM 2502 O O . ILE B 1 118 ? 16.016 15.656 2.197 1 94.94 118 ILE B O 1
ATOM 2506 N N . LEU B 1 119 ? 17.016 14.148 3.549 1 94.06 119 LEU B N 1
ATOM 2507 C CA . LEU B 1 119 ? 16.766 13.062 2.604 1 94.06 119 LEU B CA 1
ATOM 2508 C C . LEU B 1 119 ? 15.445 12.367 2.906 1 94.06 119 LEU B C 1
ATOM 2510 O O . LEU B 1 119 ? 15.25 11.844 4.004 1 94.06 119 LEU B O 1
ATOM 2514 N N . LEU B 1 120 ? 14.531 12.461 1.996 1 94.06 120 LEU B N 1
ATOM 2515 C CA . LEU B 1 120 ? 13.289 11.703 2.074 1 94.06 120 LEU B CA 1
ATOM 2516 C C . LEU B 1 120 ? 13.352 10.453 1.199 1 94.06 120 LEU B C 1
ATOM 2518 O O . LEU B 1 120 ? 13.055 10.516 0.003 1 94.06 120 LEU B O 1
ATOM 2522 N N . ALA B 1 121 ? 13.688 9.352 1.774 1 88.88 121 ALA B N 1
ATOM 2523 C CA . ALA B 1 121 ? 13.969 8.109 1.052 1 88.88 121 ALA B CA 1
ATOM 2524 C C . ALA B 1 121 ? 12.734 7.613 0.31 1 88.88 121 ALA B C 1
ATOM 2526 O O . ALA B 1 121 ? 12.844 6.867 -0.666 1 88.88 121 ALA B O 1
ATOM 2527 N N . GLU B 1 122 ? 11.578 8.008 0.759 1 86.25 122 GLU B N 1
ATOM 2528 C CA . GLU B 1 122 ? 10.32 7.656 0.097 1 86.25 122 GLU B CA 1
ATOM 2529 C C . GLU B 1 122 ? 10.219 8.32 -1.273 1 86.25 122 GLU B C 1
ATOM 2531 O O . GLU B 1 122 ? 9.562 7.793 -2.176 1 86.25 122 GLU B O 1
ATOM 2536 N N . PHE B 1 123 ? 10.891 9.359 -1.431 1 82.31 123 PHE B N 1
ATOM 2537 C CA . PHE B 1 123 ? 10.695 10.172 -2.629 1 82.31 123 PHE B CA 1
ATOM 2538 C C . PHE B 1 123 ? 11.93 10.102 -3.529 1 82.31 123 PHE B C 1
ATOM 2540 O O . PHE B 1 123 ? 11.805 10.164 -4.754 1 82.31 123 PHE B O 1
ATOM 2547 N N . SER B 1 124 ? 13.086 10 -2.912 1 80.88 124 SER B N 1
ATOM 2548 C CA . SER B 1 124 ? 14.344 9.945 -3.658 1 80.88 124 SER B CA 1
ATOM 2549 C C . SER B 1 124 ? 15.445 9.273 -2.846 1 80.88 124 SER B C 1
ATOM 2551 O O . SER B 1 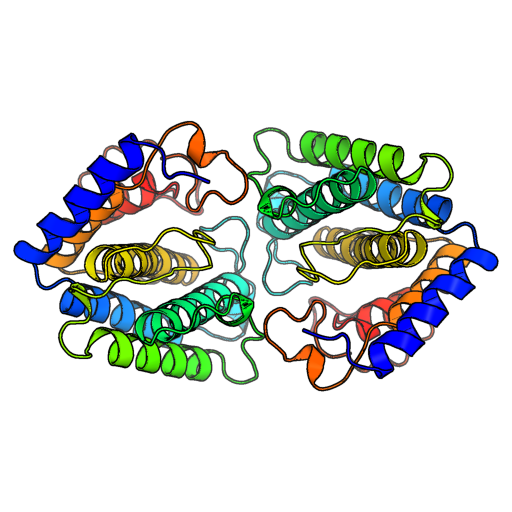124 ? 15.523 9.453 -1.629 1 80.88 124 SER B O 1
ATOM 2553 N N . ALA B 1 125 ? 16.266 8.664 -3.607 1 79.62 125 ALA B N 1
ATOM 2554 C CA . ALA B 1 125 ? 17.406 8.031 -2.951 1 79.62 125 ALA B CA 1
ATOM 2555 C C . ALA B 1 125 ? 18.562 9.016 -2.775 1 79.62 125 ALA B C 1
ATOM 2557 O O . ALA B 1 125 ? 19.484 8.766 -1.994 1 79.62 125 ALA B O 1
ATOM 2558 N N . GLU B 1 126 ? 18.469 10.148 -3.398 1 84.38 126 GLU B N 1
ATOM 2559 C CA . GLU B 1 126 ? 19.672 10.977 -3.449 1 84.38 126 GLU B CA 1
ATOM 2560 C C . GLU B 1 126 ? 19.344 12.445 -3.195 1 84.38 126 GLU B C 1
ATOM 2562 O O . GLU B 1 126 ? 20.094 13.148 -2.51 1 84.38 126 GLU B O 1
ATOM 2567 N N . PHE B 1 127 ? 18.25 12.859 -3.627 1 87.31 127 PHE B N 1
ATOM 2568 C CA . PHE B 1 127 ? 17.906 14.281 -3.582 1 87.31 127 PHE B CA 1
ATOM 2569 C C . PHE B 1 127 ? 17.547 14.703 -2.164 1 87.31 127 PHE B C 1
ATOM 2571 O O . PHE B 1 127 ? 16.75 14.039 -1.494 1 87.31 127 PHE B O 1
ATOM 2578 N N . GLN B 1 128 ? 18.141 15.805 -1.765 1 93.38 128 GLN B N 1
ATOM 2579 C CA . GLN B 1 128 ? 17.828 16.344 -0.445 1 93.38 128 GLN B CA 1
ATOM 2580 C C . GLN B 1 128 ? 16.875 17.531 -0.545 1 93.38 128 GLN B C 1
ATOM 2582 O O . GLN B 1 128 ? 17.156 18.5 -1.257 1 93.38 128 GLN B O 1
ATOM 2587 N N . PHE B 1 129 ? 15.812 17.484 0.225 1 94.69 129 PHE B N 1
ATOM 2588 C CA . PHE B 1 129 ? 14.836 18.562 0.311 1 94.69 129 PHE B CA 1
ATOM 2589 C C . PHE B 1 129 ? 15.156 19.5 1.467 1 94.69 129 PHE B C 1
ATOM 2591 O O . PHE B 1 129 ? 15.82 19.094 2.43 1 94.69 129 PHE B O 1
ATOM 2598 N N . SER B 1 130 ? 14.727 20.719 1.311 1 95.25 130 SER B N 1
ATOM 2599 C CA . SER B 1 130 ? 14.781 21.562 2.492 1 95.25 130 SER B CA 1
ATOM 2600 C C . SER B 1 130 ? 13.773 21.125 3.543 1 95.25 130 SER B C 1
ATOM 2602 O O . SER B 1 130 ? 12.773 20.469 3.219 1 95.25 130 SER B O 1
ATOM 2604 N N . GLY B 1 131 ? 14.078 21.453 4.801 1 96.56 131 GLY B N 1
ATOM 2605 C CA . GLY B 1 131 ? 13.102 21.203 5.848 1 96.56 131 GLY B CA 1
ATOM 2606 C C . GLY B 1 131 ? 11.742 21.812 5.547 1 96.56 131 GLY B C 1
ATOM 2607 O O . GLY B 1 131 ? 10.711 21.219 5.852 1 96.56 131 GLY B O 1
ATOM 2608 N N . ALA B 1 132 ? 11.75 22.984 4.926 1 96.38 132 ALA B N 1
ATOM 2609 C CA . ALA B 1 132 ? 10.516 23.672 4.539 1 96.38 132 ALA B CA 1
ATOM 2610 C C . ALA B 1 132 ? 9.719 22.828 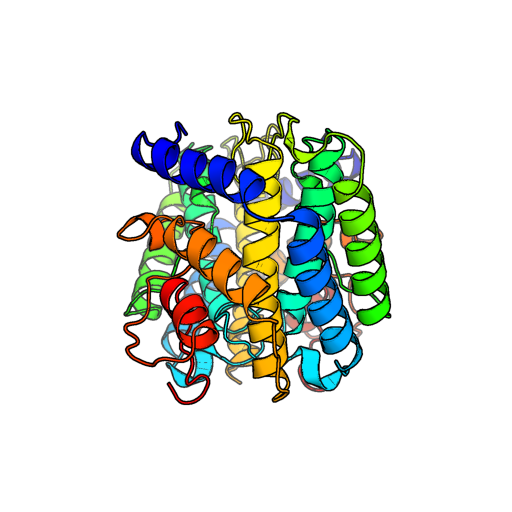3.549 1 96.38 132 ALA B C 1
ATOM 2612 O O . ALA B 1 132 ? 8.508 22.672 3.693 1 96.38 132 ALA B O 1
ATOM 2613 N N . GLN B 1 133 ? 10.398 22.297 2.594 1 96.31 133 GLN B N 1
ATOM 2614 C CA . GLN B 1 133 ? 9.758 21.438 1.605 1 96.31 133 GLN B CA 1
ATOM 2615 C C . GLN B 1 133 ? 9.211 20.156 2.252 1 96.31 133 GLN B C 1
ATOM 2617 O O . GLN B 1 133 ? 8.062 19.781 2.02 1 96.31 133 GLN B O 1
ATOM 2622 N N . ALA B 1 134 ? 9.992 19.578 3.133 1 96.94 134 ALA B N 1
ATOM 2623 C CA . ALA B 1 134 ? 9.586 18.344 3.812 1 96.94 134 ALA B CA 1
ATOM 2624 C C . ALA B 1 134 ? 8.336 18.578 4.664 1 96.94 134 ALA B C 1
ATOM 2626 O O . ALA B 1 134 ? 7.383 17.812 4.605 1 96.94 134 ALA B O 1
ATOM 2627 N N . VAL B 1 135 ? 8.328 19.641 5.387 1 97.94 135 VAL B N 1
ATOM 2628 C CA . VAL B 1 135 ? 7.18 19.953 6.234 1 97.94 135 VAL B CA 1
ATOM 2629 C C . VAL B 1 135 ? 5.957 20.234 5.359 1 97.94 135 VAL B C 1
ATOM 2631 O O . VAL B 1 135 ? 4.836 19.859 5.703 1 97.94 135 VAL B O 1
ATOM 2634 N N . SER B 1 136 ? 6.156 20.891 4.223 1 97.81 136 SER B N 1
ATOM 2635 C CA . SER B 1 136 ? 5.055 21.188 3.311 1 97.81 136 SER B CA 1
ATOM 2636 C C . SER B 1 136 ? 4.422 19.891 2.791 1 97.81 136 SER B C 1
ATOM 2638 O O . SER B 1 136 ? 3.195 19.797 2.703 1 97.81 136 SER B O 1
ATOM 2640 N N . PHE B 1 137 ? 5.266 18.906 2.494 1 97.44 137 PHE B N 1
ATOM 2641 C CA . PHE B 1 137 ? 4.766 17.625 2.023 1 97.44 137 PHE B CA 1
ATOM 2642 C C . PHE B 1 137 ? 3.916 16.938 3.092 1 97.44 137 PHE B C 1
ATOM 2644 O O . PHE B 1 137 ? 2.812 16.469 2.811 1 97.44 137 PHE B O 1
ATOM 2651 N N . HIS B 1 138 ? 4.457 16.906 4.262 1 98.62 138 HIS B N 1
ATOM 2652 C CA . HIS B 1 138 ? 3.73 16.297 5.367 1 98.62 138 HIS B CA 1
ATOM 2653 C C . HIS B 1 138 ? 2.422 17.031 5.641 1 98.62 138 HIS B C 1
ATOM 2655 O O . HIS B 1 138 ? 1.376 16.406 5.812 1 98.62 138 HIS B O 1
ATOM 2661 N N . PHE B 1 139 ? 2.484 18.359 5.598 1 98.75 139 PHE B N 1
ATOM 2662 C CA . PHE B 1 139 ? 1.348 19.234 5.859 1 98.75 139 PHE B CA 1
ATOM 2663 C C . PHE B 1 139 ? 0.201 18.938 4.902 1 98.75 139 PHE B C 1
ATOM 2665 O O . PHE B 1 139 ? -0.912 18.625 5.336 1 98.75 139 PHE B O 1
ATOM 2672 N N . ILE B 1 140 ? 0.427 18.969 3.643 1 98.62 140 ILE B N 1
ATOM 2673 C CA . ILE B 1 140 ? -0.645 18.781 2.668 1 98.62 140 ILE B CA 1
ATOM 2674 C C . ILE B 1 140 ? -1.198 17.359 2.76 1 98.62 140 ILE B C 1
ATOM 2676 O O . ILE B 1 140 ? -2.406 17.156 2.631 1 98.62 140 ILE B O 1
ATOM 2680 N N . ASP B 1 141 ? -0.355 16.406 3.014 1 98.5 141 ASP B N 1
ATOM 2681 C CA . ASP B 1 141 ? -0.776 15.016 3.188 1 98.5 141 ASP B CA 1
ATOM 2682 C C . ASP B 1 141 ? -1.778 14.883 4.332 1 98.5 141 ASP B C 1
ATOM 2684 O O . ASP B 1 141 ? -2.797 14.203 4.199 1 98.5 141 ASP B O 1
ATOM 2688 N N . TYR B 1 142 ? -1.541 15.547 5.391 1 98.69 142 TYR B N 1
ATOM 2689 C CA . TYR B 1 142 ? -2.379 15.344 6.566 1 98.69 142 TYR B CA 1
ATOM 2690 C C . TYR B 1 142 ? -3.623 16.219 6.508 1 98.69 142 TYR B C 1
ATOM 2692 O O . TYR B 1 142 ? -4.625 15.938 7.172 1 98.69 142 TYR B O 1
ATOM 2700 N N . VAL B 1 143 ? -3.596 17.328 5.691 1 98.81 143 VAL B N 1
ATOM 2701 C CA . VAL B 1 143 ? -4.848 18.016 5.391 1 98.81 143 VAL B CA 1
ATOM 2702 C C . VAL B 1 143 ? -5.773 17.094 4.605 1 98.81 143 VAL B C 1
ATOM 2704 O O . VAL B 1 143 ? -6.918 16.875 5 1 98.81 143 VAL B O 1
ATOM 2707 N N . VAL B 1 144 ? -5.23 16.469 3.607 1 98.62 144 VAL B N 1
ATOM 2708 C CA . VAL B 1 144 ? -6.074 15.695 2.703 1 98.62 144 VAL B CA 1
ATOM 2709 C C . VAL B 1 144 ? -6.449 14.367 3.354 1 98.62 144 VAL B C 1
ATOM 2711 O O . VAL B 1 144 ? -7.578 13.891 3.215 1 98.62 144 VAL B O 1
ATOM 2714 N N . HIS B 1 145 ? -5.551 13.734 4.078 1 98.69 145 HIS B N 1
ATOM 2715 C CA . HIS B 1 145 ? -5.879 12.453 4.691 1 98.69 145 HIS B CA 1
ATOM 2716 C C . HIS B 1 145 ? -6.789 12.641 5.902 1 98.69 145 HIS B C 1
ATOM 2718 O O . HIS B 1 145 ? -7.566 11.742 6.242 1 98.69 145 HIS B O 1
ATOM 2724 N N . SER B 1 146 ? -6.688 13.828 6.57 1 98.81 146 SER B N 1
ATOM 2725 C CA . SER B 1 146 ? -7.723 14.109 7.559 1 98.81 146 SER B CA 1
ATOM 2726 C C . SER B 1 146 ? -9.102 14.172 6.914 1 98.81 146 SER B C 1
ATOM 2728 O O . SER B 1 146 ? -10.078 13.656 7.461 1 98.81 146 SER B O 1
ATOM 2730 N N . TRP B 1 147 ? -9.172 14.797 5.77 1 98.75 147 TRP B N 1
ATOM 2731 C CA . TRP B 1 147 ? -10.414 14.836 5.008 1 98.75 147 TRP B CA 1
ATOM 2732 C C . TRP B 1 147 ? -10.867 13.43 4.629 1 98.75 147 TRP B C 1
ATOM 2734 O O . TRP B 1 147 ? -12.047 13.094 4.75 1 98.75 147 TRP B O 1
ATOM 2744 N N . ASP B 1 148 ? -9.977 12.555 4.18 1 98.75 148 ASP B N 1
ATOM 2745 C CA . ASP B 1 148 ? -10.297 11.18 3.816 1 98.75 148 ASP B CA 1
ATOM 2746 C C . ASP B 1 148 ? -10.891 10.422 5 1 98.75 148 ASP B C 1
ATOM 2748 O O . ASP B 1 148 ? -11.875 9.695 4.848 1 98.75 148 ASP B O 1
ATOM 2752 N N . VAL B 1 149 ? -10.227 10.547 6.184 1 98.88 149 VAL B N 1
ATOM 2753 C CA . VAL B 1 149 ? -10.727 9.867 7.375 1 98.88 149 VAL B CA 1
ATOM 2754 C C . VAL B 1 149 ? -12.117 10.398 7.723 1 98.88 149 VAL B C 1
ATOM 2756 O O . VAL B 1 149 ? -13.039 9.617 7.98 1 98.88 149 VAL B O 1
ATOM 2759 N N . ALA B 1 150 ? -12.289 11.711 7.691 1 98.75 150 ALA B N 1
ATOM 2760 C CA . ALA B 1 150 ? -13.578 12.32 8.008 1 98.75 150 ALA B CA 1
ATOM 2761 C C . ALA B 1 150 ? -14.672 11.828 7.066 1 98.75 150 ALA B C 1
ATOM 2763 O O . ALA B 1 150 ? -15.75 11.43 7.508 1 98.75 150 ALA B O 1
ATOM 2764 N N . LYS B 1 151 ? -14.398 11.852 5.801 1 98.31 151 LYS B N 1
ATOM 2765 C CA . LYS B 1 151 ? -15.367 11.398 4.805 1 98.31 151 LYS B CA 1
ATOM 2766 C C . LYS B 1 151 ? -15.734 9.938 5.027 1 98.31 151 LYS B C 1
ATOM 2768 O O . LYS B 1 151 ? -16.906 9.57 4.926 1 98.31 151 LYS B O 1
ATOM 2773 N N . THR B 1 152 ? -14.75 9.125 5.336 1 98.56 152 THR B N 1
ATOM 2774 C CA . THR B 1 152 ? -14.961 7.707 5.578 1 98.56 152 THR B CA 1
ATOM 2775 C C . THR B 1 152 ? -15.883 7.492 6.777 1 98.56 152 THR B C 1
ATOM 2777 O O . THR B 1 152 ? -16.75 6.617 6.75 1 98.56 152 THR B O 1
ATOM 2780 N N . LEU B 1 153 ? -15.711 8.289 7.773 1 98.44 153 LEU B N 1
ATOM 2781 C CA . LEU B 1 153 ? -16.453 8.125 9.016 1 98.44 153 LEU B CA 1
ATOM 2782 C C . LEU B 1 153 ? -17.781 8.867 8.953 1 98.44 153 LEU B C 1
ATOM 2784 O O . LEU B 1 153 ? -18.625 8.727 9.844 1 98.44 153 LEU B O 1
ATOM 2788 N N . GLY B 1 154 ? -17.969 9.688 7.926 1 97.56 154 GLY B N 1
ATOM 2789 C CA . GLY B 1 154 ? -19.141 10.531 7.852 1 97.56 154 GLY B CA 1
ATOM 2790 C C . GLY B 1 154 ? -19.141 11.656 8.859 1 97.56 154 GLY B C 1
ATOM 2791 O O . GLY B 1 154 ? -20.188 12.008 9.414 1 97.56 154 GLY B O 1
ATOM 2792 N N . LEU B 1 155 ? -17.984 12.133 9.18 1 97.81 155 LEU B N 1
ATOM 2793 C CA . LEU B 1 155 ? -17.812 13.219 10.133 1 97.81 155 LEU B CA 1
ATOM 2794 C C . LEU B 1 155 ? -17.391 14.5 9.43 1 97.81 155 LEU B C 1
ATOM 2796 O O . LEU B 1 155 ? -16.75 14.453 8.375 1 97.81 155 LEU B O 1
ATOM 2800 N N . PRO B 1 156 ? -17.688 15.641 9.977 1 95.81 156 PRO B N 1
ATOM 2801 C CA . PRO B 1 156 ? -17.156 16.891 9.43 1 95.81 156 PRO B CA 1
ATOM 2802 C C . PRO B 1 156 ? -15.695 17.109 9.797 1 95.81 156 PRO B C 1
ATOM 2804 O O . PRO B 1 156 ? -15.211 16.578 10.797 1 95.81 156 PRO B O 1
ATOM 2807 N N . VAL B 1 157 ? -15.008 17.781 8.945 1 96.75 157 VAL B N 1
ATOM 2808 C CA . VAL B 1 157 ? -13.68 18.281 9.266 1 96.75 157 VAL B CA 1
ATOM 2809 C C . VAL B 1 157 ? -13.539 19.734 8.781 1 96.75 157 VAL B C 1
ATOM 2811 O O . VAL B 1 157 ? -13.969 20.062 7.676 1 96.75 157 VAL B O 1
ATOM 2814 N N . GLN B 1 158 ? -13.086 20.547 9.711 1 93.81 158 GLN B N 1
ATOM 2815 C CA . GLN B 1 158 ? -12.914 21.969 9.414 1 93.81 158 GLN B CA 1
ATOM 2816 C C . GLN B 1 158 ? -11.508 22.438 9.758 1 93.81 158 GLN B C 1
ATOM 2818 O O . GLN B 1 158 ? -10.938 22.016 10.766 1 93.81 158 GLN B O 1
ATOM 2823 N N . PHE B 1 159 ? -10.992 23.234 8.875 1 97.88 159 PHE B N 1
ATOM 2824 C CA . PHE B 1 159 ? -9.703 23.891 9.094 1 97.88 159 PHE B CA 1
ATOM 2825 C C . PHE B 1 159 ? -9.859 25.406 9.055 1 97.88 159 PHE B C 1
ATOM 2827 O O . PHE B 1 159 ? -10.766 25.922 8.398 1 97.88 159 PHE B O 1
ATOM 2834 N N . ASP B 1 160 ? -9.008 26.062 9.766 1 96.94 160 ASP B N 1
ATOM 2835 C CA . ASP B 1 160 ? -9.016 27.531 9.734 1 96.94 160 ASP B CA 1
ATOM 2836 C C . ASP B 1 160 ? -8.633 28.047 8.352 1 96.94 160 ASP B C 1
ATOM 2838 O O . ASP B 1 160 ? -7.98 27.344 7.578 1 96.94 160 ASP B O 1
ATOM 2842 N N . ALA B 1 161 ? -9.047 29.297 8.094 1 97.12 161 ALA B N 1
ATOM 2843 C CA . ALA B 1 161 ? -8.844 29.906 6.785 1 97.12 161 ALA B CA 1
ATOM 2844 C C . ALA B 1 161 ? -7.359 29.969 6.438 1 97.12 161 ALA B C 1
ATOM 2846 O O . ALA B 1 161 ? -6.973 29.719 5.293 1 97.12 161 ALA B O 1
ATOM 2847 N N . ASP B 1 162 ? -6.527 30.312 7.418 1 97.62 162 ASP B N 1
ATOM 2848 C CA . ASP B 1 162 ? -5.094 30.422 7.172 1 97.62 162 ASP B CA 1
ATOM 2849 C C . ASP B 1 162 ? -4.504 29.062 6.773 1 97.62 162 ASP B C 1
ATOM 2851 O O . ASP B 1 162 ? -3.645 29 5.891 1 97.62 162 ASP B O 1
ATOM 2855 N N . LEU B 1 163 ? -4.965 28.031 7.402 1 98.69 163 LEU B N 1
ATOM 2856 C CA . LEU B 1 163 ? -4.512 26.688 7.074 1 98.69 163 LEU B CA 1
ATOM 2857 C C . LEU B 1 163 ? -4.934 26.297 5.664 1 98.69 163 LEU B C 1
ATOM 2859 O O . LEU B 1 163 ? -4.133 25.766 4.895 1 98.69 163 LEU B O 1
ATOM 2863 N N . LEU B 1 164 ? -6.141 26.609 5.309 1 98.56 164 LEU B N 1
ATOM 2864 C CA . LEU B 1 164 ? -6.645 26.25 3.986 1 98.56 164 LEU B CA 1
ATOM 2865 C C . LEU B 1 164 ? -5.91 27.031 2.898 1 98.56 164 LEU B C 1
ATOM 2867 O O . LEU B 1 164 ? -5.617 26.484 1.833 1 98.56 164 LEU B O 1
ATOM 2871 N N . ASP B 1 165 ? -5.625 28.281 3.211 1 98.06 165 ASP B N 1
ATOM 2872 C CA . ASP B 1 165 ? -4.875 29.078 2.246 1 98.06 165 ASP B CA 1
ATOM 2873 C C . ASP B 1 165 ? -3.492 28.484 1.995 1 98.06 165 ASP B C 1
ATOM 2875 O O . ASP B 1 165 ? -3.062 28.359 0.846 1 98.06 165 ASP B O 1
ATOM 2879 N N . ALA B 1 166 ? -2.789 28.156 3.061 1 98.44 166 ALA B N 1
ATOM 2880 C CA . ALA B 1 166 ? -1.478 27.531 2.934 1 98.44 166 ALA B CA 1
ATOM 2881 C C . ALA B 1 166 ? -1.578 26.188 2.199 1 98.44 166 ALA B C 1
ATOM 2883 O O . ALA B 1 166 ? -0.76 25.891 1.326 1 98.44 166 ALA B O 1
ATOM 2884 N N . ALA B 1 167 ? -2.602 25.422 2.541 1 98.69 167 ALA B N 1
ATOM 2885 C CA . ALA B 1 167 ? -2.803 24.125 1.9 1 98.69 167 ALA B CA 1
ATOM 2886 C C . ALA B 1 167 ? -3.055 24.281 0.404 1 98.69 167 ALA B C 1
ATOM 2888 O O . ALA B 1 167 ? -2.566 23.484 -0.403 1 98.69 167 ALA B O 1
ATOM 2889 N N . TYR B 1 168 ? -3.814 25.266 0.078 1 97.56 168 TYR B N 1
ATOM 2890 C CA . TYR B 1 168 ? -4.07 25.531 -1.333 1 97.56 168 TYR B CA 1
ATOM 2891 C C . TYR B 1 168 ? -2.775 25.828 -2.074 1 97.56 168 TYR B C 1
ATOM 2893 O O . TYR B 1 168 ? -2.549 25.328 -3.176 1 97.56 168 TYR B O 1
ATOM 2901 N N . SER B 1 169 ? -1.954 26.688 -1.485 1 97.19 169 SER B N 1
ATOM 2902 C CA . SER B 1 169 ? -0.671 27.031 -2.09 1 97.19 169 SER B CA 1
ATOM 2903 C C . SER B 1 169 ? 0.191 25.781 -2.299 1 97.19 169 SER B C 1
ATOM 2905 O O . SER B 1 169 ? 0.814 25.625 -3.35 1 97.19 169 SER B O 1
ATOM 2907 N N . VAL B 1 170 ? 0.269 24.891 -1.298 1 97.81 170 VAL B N 1
ATOM 2908 C CA . VAL B 1 170 ? 1.066 23.672 -1.407 1 97.81 170 VAL B CA 1
ATOM 2909 C C . VAL B 1 170 ? 0.477 22.766 -2.482 1 97.81 170 VAL B C 1
ATOM 2911 O O . VAL B 1 170 ? 1.208 22.234 -3.316 1 97.81 170 VAL B O 1
ATOM 2914 N N . ALA B 1 171 ? -0.868 22.578 -2.492 1 97 171 ALA B N 1
ATOM 2915 C CA . ALA B 1 171 ? -1.537 21.734 -3.488 1 97 171 ALA B CA 1
ATOM 2916 C C . ALA B 1 171 ? -1.253 22.234 -4.902 1 97 171 ALA B C 1
ATOM 2918 O O . ALA B 1 171 ? -1.049 21.438 -5.82 1 97 171 ALA B O 1
ATOM 2919 N N . ALA B 1 172 ? -1.222 23.531 -5.062 1 94.44 172 ALA B N 1
ATOM 2920 C CA . ALA B 1 172 ? -0.986 24.141 -6.367 1 94.44 172 ALA B CA 1
ATOM 2921 C C . ALA B 1 172 ? 0.436 23.875 -6.852 1 94.44 172 ALA B C 1
ATOM 2923 O O . ALA B 1 172 ? 0.708 23.922 -8.055 1 94.44 172 ALA B O 1
ATOM 2924 N N . ALA B 1 173 ? 1.305 23.609 -5.91 1 93.75 173 ALA B N 1
ATOM 2925 C CA . ALA B 1 173 ? 2.707 23.375 -6.242 1 93.75 173 ALA B CA 1
ATOM 2926 C C . ALA B 1 173 ? 2.943 21.906 -6.586 1 93.75 173 ALA B C 1
ATOM 2928 O O . ALA B 1 173 ? 4.023 21.531 -7.059 1 93.75 173 ALA B O 1
ATOM 2929 N N . VAL B 1 174 ? 2.006 20.984 -6.301 1 92.06 174 VAL B N 1
ATOM 2930 C CA . VAL B 1 174 ? 2.127 19.578 -6.664 1 92.06 174 VAL B CA 1
ATOM 2931 C C . VAL B 1 174 ? 2.021 19.422 -8.18 1 92.06 174 VAL B C 1
ATOM 2933 O O . VAL B 1 174 ? 1.031 19.844 -8.781 1 92.06 174 VAL B O 1
ATOM 2936 N N . PRO B 1 175 ? 3.02 18.844 -8.758 1 88.62 175 PRO B N 1
ATOM 2937 C CA . PRO B 1 175 ? 2.994 18.703 -10.219 1 88.62 175 PRO B CA 1
ATOM 2938 C C . PRO B 1 175 ? 1.79 17.906 -10.719 1 88.62 175 PRO B C 1
ATOM 2940 O O . PRO B 1 175 ? 1.38 16.938 -10.078 1 88.62 175 PRO B O 1
ATOM 2943 N N . GLY B 1 176 ? 1.206 18.422 -11.852 1 88.44 176 GLY B N 1
ATOM 2944 C CA . GLY B 1 176 ? 0.082 17.766 -12.492 1 88.44 176 GLY B CA 1
ATOM 2945 C C . GLY B 1 176 ? 0.455 17.094 -13.805 1 88.44 176 GLY B C 1
ATOM 2946 O O . GLY B 1 176 ? 1.624 16.781 -14.039 1 88.44 176 GLY B O 1
ATOM 2947 N N . GLY B 1 177 ? -0.587 16.672 -14.523 1 87.62 177 GLY B N 1
ATOM 2948 C CA . GLY B 1 177 ? -0.347 16.109 -15.844 1 87.62 177 GLY B CA 1
ATOM 2949 C C . GLY B 1 177 ? 0.018 14.641 -15.82 1 87.62 177 GLY B C 1
ATOM 2950 O O . GLY B 1 177 ? -0.534 13.875 -15.023 1 87.62 177 GLY B O 1
ATOM 2951 N N . GLU B 1 178 ? 0.917 14.211 -16.688 1 87.38 178 GLU B N 1
ATOM 2952 C CA . GLU B 1 178 ? 1.202 12.805 -16.953 1 87.38 178 GLU B CA 1
ATOM 2953 C C . GLU B 1 178 ? 1.887 12.141 -15.766 1 87.38 178 GLU B C 1
ATOM 2955 O O . GLU B 1 178 ? 1.761 10.93 -15.57 1 87.38 178 GLU B O 1
ATOM 2960 N N . ILE B 1 179 ? 2.559 12.914 -14.969 1 86.81 179 ILE B N 1
ATOM 2961 C CA . ILE B 1 179 ? 3.277 12.359 -13.828 1 86.81 179 ILE B CA 1
ATOM 2962 C C . ILE B 1 179 ? 2.287 11.734 -12.852 1 86.81 179 ILE B C 1
ATOM 2964 O O . ILE B 1 179 ? 2.639 10.82 -12.102 1 86.81 179 ILE B O 1
ATOM 2968 N N . ARG B 1 180 ? 1.046 12.148 -12.922 1 90.44 180 ARG B N 1
ATOM 2969 C CA . ARG B 1 180 ? 0 11.625 -12.047 1 90.44 180 ARG B CA 1
ATOM 2970 C C . ARG B 1 180 ? -0.393 10.211 -12.445 1 90.44 180 ARG B C 1
ATOM 2972 O O . ARG B 1 180 ? -1.061 9.508 -11.688 1 90.44 180 ARG B O 1
ATOM 2979 N N . LEU B 1 181 ? 0.124 9.805 -13.555 1 87.06 181 LEU B N 1
ATOM 2980 C CA . LEU B 1 181 ? -0.189 8.469 -14.055 1 87.06 181 LEU B CA 1
ATOM 2981 C C . LEU B 1 181 ? 1.011 7.539 -13.914 1 87.06 181 LEU B C 1
ATOM 2983 O O . LEU B 1 181 ? 0.906 6.336 -14.172 1 87.06 181 LEU B O 1
ATOM 2987 N N . ALA B 1 182 ? 2.078 8.086 -13.516 1 87.75 182 ALA B N 1
ATOM 2988 C CA . ALA B 1 182 ? 3.312 7.309 -13.398 1 87.75 182 ALA B CA 1
ATOM 2989 C C . ALA B 1 182 ? 3.256 6.355 -12.211 1 87.75 182 ALA B C 1
ATOM 2991 O O . ALA B 1 182 ? 2.529 6.602 -11.242 1 87.75 182 ALA B O 1
ATOM 2992 N N . PRO B 1 183 ? 4.031 5.289 -12.297 1 87.12 183 PRO B N 1
ATOM 2993 C CA . PRO B 1 183 ? 4.125 4.406 -11.133 1 87.12 183 PRO B CA 1
ATOM 2994 C C . PRO B 1 183 ? 4.547 5.145 -9.867 1 87.12 183 PRO B C 1
ATOM 2996 O O . PRO B 1 183 ? 5.508 5.914 -9.883 1 87.12 183 PRO B O 1
ATOM 2999 N N . GLY B 1 184 ? 3.727 4.879 -8.859 1 88.25 184 GLY B N 1
ATOM 3000 C CA . GLY B 1 184 ? 4.09 5.457 -7.578 1 88.25 184 GLY B CA 1
ATOM 3001 C C . GLY B 1 184 ? 3.641 6.898 -7.426 1 88.25 184 GLY B C 1
ATOM 3002 O O . GLY B 1 184 ? 4.047 7.586 -6.488 1 88.25 184 GLY B O 1
ATOM 3003 N N . ALA B 1 185 ? 2.846 7.41 -8.367 1 89 185 ALA B N 1
ATOM 3004 C CA . ALA B 1 185 ? 2.334 8.773 -8.25 1 89 185 ALA B CA 1
ATOM 3005 C C . ALA B 1 185 ? 1.679 9 -6.895 1 89 185 ALA B C 1
ATOM 3007 O O . ALA B 1 185 ? 0.873 8.18 -6.445 1 89 185 ALA B O 1
ATOM 3008 N N . ALA B 1 186 ? 2.016 10.109 -6.277 1 87.62 186 ALA B N 1
ATOM 3009 C CA . ALA B 1 186 ? 1.561 10.406 -4.922 1 87.62 186 ALA B CA 1
ATOM 3010 C C . ALA B 1 186 ? 0.076 10.758 -4.91 1 87.62 186 ALA B C 1
ATOM 3012 O O . ALA B 1 186 ? -0.612 10.539 -3.91 1 87.62 186 ALA B O 1
ATOM 3013 N N . PHE B 1 187 ? -0.361 11.359 -6.055 1 92.25 187 PHE B N 1
ATOM 3014 C CA . PHE B 1 187 ? -1.751 11.789 -6.164 1 92.25 187 PHE B CA 1
ATOM 3015 C C . PHE B 1 187 ? -2.338 11.383 -7.512 1 92.25 187 PHE B C 1
ATOM 3017 O O . PHE B 1 187 ? -1.624 11.328 -8.516 1 92.25 187 PHE B O 1
ATOM 3024 N N . ALA B 1 188 ? -3.615 11.148 -7.516 1 92.62 188 ALA B N 1
ATOM 3025 C CA . ALA B 1 188 ? -4.336 10.867 -8.758 1 92.62 188 ALA B CA 1
ATOM 3026 C C . ALA B 1 188 ? -4.504 12.141 -9.586 1 92.62 188 ALA B C 1
ATOM 3028 O O . ALA B 1 188 ? -4.277 13.242 -9.094 1 92.62 188 ALA B O 1
ATOM 3029 N N . PRO B 1 189 ? -4.836 12.023 -10.859 1 92.88 189 PRO B N 1
ATOM 3030 C CA . PRO B 1 189 ? -5.137 13.203 -11.664 1 92.88 189 PRO B CA 1
ATOM 3031 C C . PRO B 1 189 ? -6.211 14.094 -11.039 1 92.88 189 PRO B C 1
ATOM 3033 O O . PRO B 1 189 ? -7.16 13.586 -10.438 1 92.88 189 PRO B O 1
ATOM 3036 N N . ALA B 1 190 ? -6.039 15.359 -11.211 1 94.81 190 ALA B N 1
ATOM 3037 C CA . ALA B 1 190 ? -6.996 16.328 -10.664 1 94.81 190 ALA B CA 1
ATOM 3038 C C . ALA B 1 190 ? -8.406 16.047 -11.18 1 94.81 190 ALA B C 1
ATOM 3040 O O . ALA B 1 190 ? -8.586 15.656 -12.336 1 94.81 190 ALA B O 1
ATOM 3041 N N . VAL B 1 191 ? -9.336 16.203 -10.312 1 94.38 191 VAL B N 1
ATOM 3042 C CA . VAL B 1 191 ? -10.758 16.125 -10.633 1 94.38 191 VAL B CA 1
ATOM 3043 C C . VAL B 1 191 ? -11.297 17.531 -10.906 1 94.38 191 VAL B C 1
ATOM 3045 O O . VAL B 1 191 ? -11.109 18.438 -10.102 1 94.38 191 VAL B O 1
ATOM 3048 N N . PRO B 1 192 ? -11.938 17.719 -12.031 1 93.31 192 PRO B N 1
ATOM 3049 C CA . PRO B 1 192 ? -12.539 19.031 -12.273 1 93.31 192 PRO B CA 1
ATOM 3050 C C . PRO B 1 192 ? -13.555 19.422 -11.203 1 93.31 192 PRO B C 1
ATOM 3052 O O . PRO B 1 192 ? -14.461 18.641 -10.891 1 93.31 192 PRO B O 1
ATOM 3055 N N . TRP B 1 193 ? -13.328 20.562 -10.672 1 91.88 193 TRP B N 1
ATOM 3056 C CA . TRP B 1 193 ? -14.195 21.016 -9.594 1 91.88 193 TRP B CA 1
ATOM 3057 C C . TRP B 1 193 ? -14.32 22.531 -9.586 1 91.88 193 TRP B C 1
ATOM 3059 O O . TRP B 1 193 ? -13.32 23.234 -9.773 1 91.88 193 TRP B O 1
ATOM 3069 N N . SER B 1 194 ? -15.594 23.156 -9.484 1 86.75 194 SER B N 1
ATOM 3070 C CA . SER B 1 194 ? -15.773 24.594 -9.633 1 86.75 194 SER B CA 1
ATOM 3071 C C . SER B 1 194 ? -16.422 25.203 -8.398 1 86.75 194 SER B C 1
ATOM 3073 O O . SER B 1 194 ? -16.484 26.438 -8.266 1 86.75 194 SER B O 1
ATOM 3075 N N . THR B 1 195 ? -16.328 24.656 -7.281 1 82.88 195 THR B N 1
ATOM 3076 C CA . THR B 1 195 ? -17 25.312 -6.168 1 82.88 195 THR B CA 1
ATOM 3077 C C . THR B 1 195 ? -16.078 26.297 -5.477 1 82.88 195 THR B C 1
ATOM 3079 O O . THR B 1 195 ? -14.867 26.328 -5.746 1 82.88 195 THR B O 1
ATOM 3082 N N . THR B 1 196 ? -16.734 27.047 -4.492 1 86.75 196 THR B N 1
ATOM 3083 C CA . THR B 1 196 ? -15.984 28.062 -3.748 1 86.75 196 THR B CA 1
ATOM 3084 C C . THR B 1 196 ? -15.406 27.469 -2.467 1 86.75 196 THR B C 1
ATOM 3086 O O . THR B 1 196 ? -14.539 28.062 -1.832 1 86.75 196 THR B O 1
ATOM 3089 N N . ASP B 1 197 ? -15.781 26.312 -2.123 1 93.88 197 ASP B N 1
ATOM 3090 C CA . ASP B 1 197 ? -15.211 25.703 -0.924 1 93.88 197 ASP B CA 1
ATOM 3091 C C . ASP B 1 197 ? -13.758 25.297 -1.149 1 93.88 197 ASP B C 1
ATOM 3093 O O . ASP B 1 197 ? -13.469 24.422 -1.977 1 93.88 197 ASP B O 1
ATOM 3097 N N . LEU B 1 198 ? -12.93 25.938 -0.391 1 96.69 198 LEU B N 1
ATOM 3098 C CA . LEU B 1 198 ? -11.492 25.812 -0.652 1 96.69 198 LEU B CA 1
ATOM 3099 C C . LEU B 1 198 ? -11.008 24.391 -0.37 1 96.69 198 LEU B C 1
ATOM 3101 O O . LEU B 1 198 ? -10.148 23.875 -1.082 1 96.69 198 LEU B O 1
ATOM 3105 N N . LEU B 1 199 ? -11.523 23.766 0.691 1 97.88 199 LEU B N 1
ATOM 3106 C CA . LEU B 1 199 ? -11.125 22.391 0.972 1 97.88 199 LEU B CA 1
ATOM 3107 C C . LEU B 1 199 ? -11.531 21.469 -0.167 1 97.88 199 LEU B C 1
ATOM 3109 O O . LEU B 1 199 ? -10.758 20.609 -0.583 1 97.88 199 LEU B O 1
ATOM 3113 N N . ASP B 1 200 ? -12.703 21.672 -0.733 1 96.94 200 ASP B N 1
ATOM 3114 C CA . ASP B 1 200 ? -13.156 20.906 -1.882 1 96.94 200 ASP B CA 1
ATOM 3115 C C . ASP B 1 200 ? -12.219 21.078 -3.072 1 96.94 200 ASP B C 1
ATOM 3117 O O . ASP B 1 200 ? -11.898 20.109 -3.77 1 96.94 200 ASP B O 1
ATOM 3121 N N . ARG B 1 201 ? -11.805 22.281 -3.273 1 97.12 201 ARG B N 1
ATOM 3122 C CA . ARG B 1 201 ? -10.891 22.547 -4.379 1 97.12 201 ARG B CA 1
ATOM 3123 C C . ARG B 1 201 ? -9.555 21.859 -4.16 1 97.12 201 ARG B C 1
ATOM 3125 O O . ARG B 1 201 ? -8.992 21.266 -5.09 1 97.12 201 ARG B O 1
ATOM 3132 N N . ILE B 1 202 ? -9.062 21.922 -2.965 1 97.75 202 ILE B N 1
ATOM 3133 C CA . ILE B 1 202 ? -7.777 21.328 -2.629 1 97.75 202 ILE B CA 1
ATOM 3134 C C . ILE B 1 202 ? -7.832 19.828 -2.873 1 97.75 202 ILE B C 1
ATOM 3136 O O . ILE B 1 202 ? -6.957 19.266 -3.543 1 97.75 202 ILE B O 1
ATOM 3140 N N . VAL B 1 203 ? -8.859 19.125 -2.34 1 97.69 203 VAL B N 1
ATOM 3141 C CA . VAL B 1 203 ? -8.914 17.672 -2.471 1 97.69 203 VAL B CA 1
ATOM 3142 C C . VAL B 1 203 ? -9.125 17.297 -3.934 1 97.69 203 VAL B C 1
ATOM 3144 O O . VAL B 1 203 ? -8.586 16.281 -4.406 1 97.69 203 VAL B O 1
ATOM 3147 N N . ALA B 1 204 ? -9.867 18.109 -4.711 1 97.25 204 ALA B N 1
ATOM 3148 C CA . ALA B 1 204 ? -10.062 17.859 -6.137 1 97.25 204 ALA B CA 1
ATOM 3149 C C . ALA B 1 204 ? -8.75 18 -6.902 1 97.25 204 ALA B C 1
ATOM 3151 O O . ALA B 1 204 ? -8.438 17.188 -7.77 1 97.25 204 ALA B O 1
ATOM 3152 N N . MET B 1 205 ? -7.977 19.047 -6.59 1 96.25 205 MET B N 1
ATOM 3153 C CA . MET B 1 205 ? -6.668 19.266 -7.203 1 96.25 205 MET B CA 1
ATOM 3154 C C . MET B 1 205 ? -5.762 18.047 -6.992 1 96.25 205 MET B C 1
ATOM 3156 O O . MET B 1 205 ? -4.895 17.766 -7.824 1 96.25 205 MET B O 1
ATOM 3160 N N . LEU B 1 206 ? -6.062 17.344 -5.914 1 96.81 206 LEU B N 1
ATOM 3161 C CA . LEU B 1 206 ? -5.195 16.219 -5.551 1 96.81 206 LEU B CA 1
ATOM 3162 C C . LEU B 1 206 ? -5.855 14.891 -5.871 1 96.81 206 LEU B C 1
ATOM 3164 O O . LEU B 1 206 ? -5.469 13.852 -5.328 1 96.81 206 LEU B O 1
ATOM 3168 N N . GLY B 1 207 ? -6.879 14.93 -6.652 1 95.44 207 GLY B N 1
ATOM 3169 C CA . GLY B 1 207 ? -7.363 13.734 -7.316 1 95.44 207 GLY B CA 1
ATOM 3170 C C . GLY B 1 207 ? -8.516 13.07 -6.582 1 95.44 207 GLY B C 1
ATOM 3171 O O . GLY B 1 207 ? -8.875 11.93 -6.883 1 95.44 207 GLY B O 1
ATOM 3172 N N . ARG B 1 208 ? -9.109 13.75 -5.586 1 96.06 208 ARG B N 1
ATOM 3173 C CA . ARG B 1 208 ? -10.289 13.242 -4.891 1 96.06 208 ARG B CA 1
ATOM 3174 C C . ARG B 1 208 ? -11.555 13.945 -5.375 1 96.06 208 ARG B C 1
ATOM 3176 O O . ARG B 1 208 ? -11.531 15.141 -5.68 1 96.06 208 ARG B O 1
ATOM 3183 N N . SER B 1 209 ? -12.578 13.203 -5.32 1 95.12 209 SER B N 1
ATOM 3184 C CA . SER B 1 209 ? -13.875 13.812 -5.578 1 95.12 209 SER B CA 1
ATOM 3185 C C . SER B 1 209 ? -14.508 14.32 -4.285 1 95.12 209 SER B C 1
ATOM 3187 O O . SER B 1 209 ? -14.797 13.539 -3.381 1 95.12 209 SER B O 1
ATOM 3189 N N . PRO B 1 210 ? -14.82 15.617 -4.266 1 95.06 210 PRO B N 1
ATOM 3190 C CA . PRO B 1 210 ? -15.5 16.125 -3.068 1 95.06 210 PRO B CA 1
ATOM 3191 C C . PRO B 1 210 ? -16.859 15.469 -2.852 1 95.06 210 PRO B C 1
ATOM 3193 O O . PRO B 1 210 ? -17.406 15.523 -1.748 1 95.06 210 PRO B O 1
ATOM 3196 N N . ARG B 1 211 ? -17.469 14.75 -3.838 1 93.88 211 ARG B N 1
ATOM 3197 C CA . ARG B 1 211 ? -18.797 14.141 -3.758 1 93.88 211 ARG B CA 1
ATOM 3198 C C . ARG B 1 211 ? -18.703 12.688 -3.291 1 93.88 211 ARG B C 1
ATOM 3200 O O . ARG B 1 211 ? -19.719 12.008 -3.143 1 93.88 211 ARG B O 1
ATOM 3207 N N . TRP B 1 212 ? -17.594 12.203 -3.123 1 93.31 212 TRP B N 1
ATOM 3208 C CA . TRP B 1 212 ? -17.453 10.828 -2.645 1 93.31 212 TRP B CA 1
ATOM 3209 C C . TRP B 1 212 ? -18.406 10.547 -1.488 1 93.31 212 TRP B C 1
ATOM 3211 O O . TRP B 1 212 ? -18.562 11.383 -0.595 1 93.31 212 TRP B O 1
ATOM 3221 N N . PRO B 1 213 ? -18.984 9.453 -1.514 1 88.44 213 PRO B N 1
ATOM 3222 C CA . PRO B 1 213 ? -18.812 8.273 -2.363 1 88.44 213 PRO B CA 1
ATOM 3223 C C . PRO B 1 213 ? -19.797 8.25 -3.537 1 88.44 213 PRO B C 1
ATOM 3225 O O . PRO B 1 213 ? -19.953 7.223 -4.203 1 88.44 213 PRO B O 1
ATOM 3228 N N . ARG B 1 214 ? -20.562 9.281 -3.773 1 74.88 214 ARG B N 1
ATOM 3229 C CA . ARG B 1 214 ? -21.641 9.289 -4.762 1 74.88 214 ARG B CA 1
ATOM 3230 C C . ARG B 1 214 ? -21.078 9.32 -6.18 1 74.88 214 ARG B C 1
ATOM 3232 O O . ARG B 1 214 ? -21.828 9.211 -7.152 1 74.88 214 ARG B O 1
ATOM 3239 N N . ASP B 1 215 ? -19.797 9.297 -6.375 1 66.25 215 ASP B N 1
ATOM 3240 C CA . ASP B 1 215 ? -19.297 9.383 -7.746 1 66.25 215 ASP B CA 1
ATOM 3241 C C . ASP B 1 215 ? -19.234 8.008 -8.398 1 66.25 215 ASP B C 1
ATOM 3243 O O . ASP B 1 215 ? -19.062 6.996 -7.715 1 66.25 215 ASP B O 1
#

Organism: Nocardia brasiliensis (strain ATCC 700358 / HUJEG-1) (NCBI:txid1133849)

pLDDT: m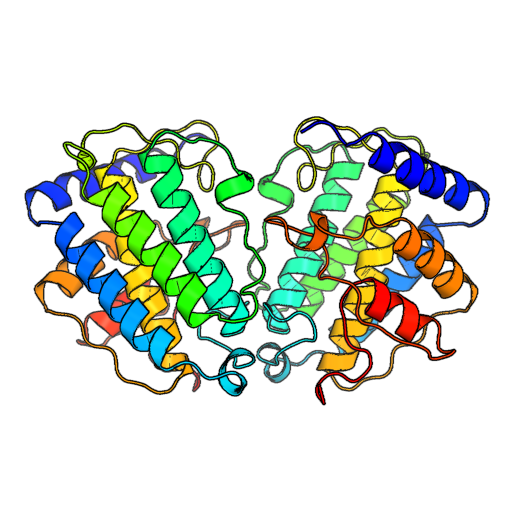ean 93.35, std 9.3, range [32.97, 98.88]

Secondary structure (DSSP, 8-state):
----HHHHHHHHHHHHHTTTS-HHHHHHHHHHHHHHHHTT--GGGGGSB-SSTTBBHHHHHHHHHHHHHHHHHHHTT---GGGGS-----S-HHHHHHHHHHHHHHHHTSTTGGGSEEE-TTT-SSPEEEHHHHHHHHHHHHHHHHHHHHHHHT------HHHHHHHHHHHHHS--GGGGGSTT-SSPPPPP---S-HHHHHHHHTT--TTTT--/----HHHHHHHHHHHHHTTTS-HHHHHHHHHHHHHHHHTT--GGGGGSB-SSTTBBHHHHHHHHHHHHHHHHHHHTT---GGGGS-----S-HHHHHHHHHHHHHHHHTSTTGGGSEEE-TTT-SSPEEEHHHHHHHHHHHHHHHHHHHHHHHT------HHHHHHHHHHHHHS--GGGGGSTT-SSPPPPP---S-HHHHHHHHTT--TTTT--

Sequence (430 aa):
MSIDPDTRTELRTLDALVQEVDLVALDAQAVRASVALVERVTGADLRKPTPCADWTLHGLLTHMIAQHHGFAAAMRGDGDPAVWKTRALGADPVASYQAAATDVLAAFAEPAVLDRKILLAEFSAEFQFSGAQAVSFHFIDYVVHSWDVAKTLGLPVQFDADLLDAAYSVAAAVPGGEIRLAPGAAFAPAVPWSTTDLLDRIVAMLGRSPRWPRDMSIDPDTRTELRTLDALVQEVDLVALDAQAVRASVALVERVTGADLRKPTPCADWTLHGLLTHMIAQHHGFAAAMRGDGDPAVWKTRALGADPVASYQAAATDVLAAFAEPAVLDRKILLAEFSAEFQFSGAQAVSFHFIDYVVHSWDVAKTLGLPVQFDADLLDAAYSVAAAVPGGEIRLAPGAAFAPAVPWSTTDLLDRIVAMLGRSPRWPRD

Radius of gyration: 22.03 Å; Cα contacts (8 Å, |Δi|>4): 641; chains: 2; bounding box: 44×66×41 Å

Nearest PDB structures (foldseek):
  2nsg-assembly1_A  TM=7.402E-01  e=2.534E-03  Corynebacterium glutamicum
  2nsf-assembly1_A  TM=7.376E-01  e=4.167E-03  Corynebacterium glutamicum
  3dka-assembly1_B  TM=7.127E-01  e=1.375E-02  Bacillus subtilis
  2f22-assembly1_A  TM=7.705E-01  e=4.767E-02  Halalkalibacterium halodurans
  2hkv-assembly1_A-2  TM=6.463E-01  e=3.850E-01  Exiguobacterium sibiricum 255-15

Solvent-accessible surface area (backbone atoms only — not comparable to full-atom values): 22989 Å² total; per-residue (Å²): 129,80,76,52,71,68,55,53,56,34,48,50,51,39,52,52,46,54,76,75,42,65,54,66,60,46,30,49,51,32,49,51,53,32,48,59,53,46,66,67,63,49,82,80,49,29,52,36,48,35,78,52,60,40,20,6,41,40,24,48,49,27,49,53,36,13,50,26,42,27,54,25,38,17,71,71,69,43,63,61,60,65,47,52,32,42,42,75,56,70,96,48,50,52,58,50,41,48,53,27,51,52,48,25,52,53,42,62,65,39,81,69,40,55,75,34,77,26,46,46,48,92,79,30,91,75,58,63,37,41,25,35,43,52,51,50,54,54,29,47,50,33,48,49,50,32,48,34,53,20,60,55,71,72,43,88,80,85,75,56,71,70,50,50,50,53,40,42,57,55,53,71,43,51,82,66,70,72,59,29,62,35,62,56,42,92,37,48,56,59,39,94,74,87,68,85,51,62,68,47,45,40,39,8,62,49,34,29,63,77,59,62,82,79,110,129,80,73,54,73,69,54,52,56,33,47,50,52,40,52,52,46,54,76,75,42,65,54,64,60,46,30,48,50,31,49,51,53,32,49,60,54,48,68,68,63,48,82,79,50,30,50,36,48,35,76,51,60,39,19,7,41,41,24,48,49,26,48,53,36,13,50,26,42,27,53,25,38,17,69,72,68,43,66,59,59,64,48,50,33,41,44,77,58,68,97,47,50,51,60,49,42,50,53,26,49,54,49,24,53,54,43,63,64,40,84,69,40,54,75,34,78,27,46,46,49,91,80,29,92,76,58,64,37,42,23,36,42,52,50,49,54,54,30,46,50,36,48,48,49,33,46,34,53,20,60,55,70,73,44,87,78,85,75,56,68,69,48,50,52,54,40,40,55,53,54,70,43,51,83,67,69,70,59,28,62,35,61,56,41,91,37,46,56,59,38,92,73,86,69,85,50,61,69,48,45,40,40,9,60,48,34,30,63,78,60,62,81,80,110

InterPro domains:
  IPR017517 Maleylpyruvate isomerase, mycothiol-dependent enzyme [TIGR03083] (29-186)
  IPR017520 Conserved hypothetical protein CHP03086 [TIGR03086] (28-208)
  IPR024344 Mycothiol-dependent maleylpyruvate isomerase, metal-binding domain [PF11716] (29-150)
  IPR034660 DinB/YfiT-like putative metalloenzymes [G3DSA:1.20.120.450] (18-153)
  IPR034660 DinB/YfiT-like putative metalloenzymes [SSF109854] (21-156)

Foldseek 3Di:
DDDDPLLVVLQVLLLVLVVVDVLLVLLLVLLVLLLVLLVPDDPVLQQFAWLPRVHGVQRLLQQLLLLLQQLLCQLVPNLDPVSSDGDHCPPDVSVSSVVSSVSSSVSLPDPPSQADWTDRNLVDNDHTGGSSSSSLVSRLVSLLSSVRSCVSVVHDDDDDPVSLVSSLSSLVSQDADPLLVDPPRPAHHAADDDDPPSSQNSNRSRPGHPPPPVD/DDDDPLLVVLQVLLLVLVVVDVLLVLLLVLLVLLLVLLVPDDPVQQQFAWLPRVHGVQRLLQQLLLLLQQLLCQLVPNLDPVSSDGDHCPPDVSVSSVVSSVSSSVSLPDPPSQADWTDRNLVDNDHTGGSSSSSLVSRLVSLLSSVRSCVSVVHDGDDDPVSLVSSLSSLVSQDADPLLVDPPRPAHHAADDDDPPSSQNSNNSRPGHPPPPVD